Protein 8OVR (pdb70)

InterPro domains:
  IPR001223 Glycoside hydrolase family 18, catalytic domain [PF00704] (27-425)
  IPR001223 Glycoside hydrolase family 18, catalytic domain [PS51910] (26-447)
  IPR011583 Chitinase II/V-like, catalytic domain [SM00636] (26-425)
  IPR017853 Glycoside hydrolase superfamily [SSF51445] (26-453)
  IPR029070 Chitinase insertion domain superfamily [G3DSA:3.10.50.10] (300-396)
  IPR029070 Chitinase insertion domain superfamily [SSF54556] (301-396)
  IPR050314 Glycosyl hydrolase family 18 [PTHR11177] (25-440)

Secondary structure (DSSP, 8-state):
--EEEEEEEGGGGSGGGT---GGGS-GGG-SEEEEEEEEE-TTS-EEES-HHHHHT--TT-TTPPTT-TT-SHHHHHHHHHHH-TT-EEEEEEE-TTS-TTHHHHHHSHHHHHHHHHHHHHHHHHHT--EEEEE-S-TT--B---TTTBTT---BTT--TTHHHHHHHHHHHHHHHHHHHHHHHT---EEEEEE-SSHHHHHHH--HHHHHTT-SEEEE----SSSTTSSB---SS-SS--TT--GGGTT-SHHHHHHHHHHTT--GGGEEEEEESB-EEES-EE---SSTTSTTTT-EE---EE-TT--EE-BPPPSSPPBTTBS-S-----BGGGHHHHHHHSTT-EEEEETTTTEEEEE-TTT--EEE---HHHHHHHHHHHHHTT--EEEEE-GGGSPBSSSSSB-HHHHHHHHHHH-SSPPP------PPP-EEEEEEEE---SSSSEEEEEEEEE-------SHHHHHHHHHHTSEES-EEEEEESS--EEEE-TTS--EEEETTEEEEEGGG-TTTSEE-TT-EEEEEEEESS--SSSTTEEEEEEEE-SSTTSPPEEEEEEEE-

Organism: Clostridium perfringens (NCBI:txid1502)

Radius of gyration: 27.25 Å; Cα contacts (8 Å, |Δi|>4): 1486; chains: 1; bounding box: 72×82×46 Å

Sequence (572 aa):
KLRRNVMYYGDWSIWGGQGNFYPKDIPADKLTHLNFAFMDFNSSGEELIYCDKDAAIGHPLGNLGVTYGDVVNGGILNAFQVLKSSENPNLKIGVSLGGWSKSGDFSTIIAATPSIRAKFVENVMKFIKYTNMDFVDIDWEYPGDYREPDKTDNINDEGTPNASAGDKENYILLLQDLKEALNKQGKELGKVYELSVALPAGVSKIEKGIDVDKLFNIVDFANIIMMTYDMAGAWSTTSGHQTALYTNPNAPEEYKGLSVDESVKYYISQGAEREKIVVGAAYYTRGWEQVSDKGTDPNNNPGLFGEAAVVNKDADLSPTPGALNEAPMMKNGEGGRAGGVWGYNALDKLKSKYTGLKEYWDDSAKAPYLYNSETGAFFTYDNIRSIQEKAKYVKENNLGGIIGWMASQDATTNSTKRDELTTATKESSLFGKEDLPKYEIKYTTENDITCTVTPVKQSWGSGGVLKMSSITNNEKLDESGEVLSTVETSAKTVKNMKVYIKTDGIAITGSQYPAGPVTKEGDYYVIDFGKISDGKLMKAGITFTFDLNLDKAIEDTNNIISIEVSQRMYQTSPEFNRQTIWEN

B-factor: mean 30.37, std 11.92, range [13.42, 112.05]

Structure (mmCIF, N/CA/C/O backbone):
data_8OVR
#
_entry.id   8OVR
#
_cell.length_a   192.876
_cell.length_b   59.803
_cell.length_c   68.707
_cell.angle_alpha   90.000
_cell.angle_beta   108.180
_cell.angle_gamma   90.000
#
_symmetry.space_group_name_H-M   'C 1 2 1'
#
loop_
_entity.id
_entity.type
_entity.pdbx_description
1 polymer 'Chitinase B'
2 non-polymer "PIPERAZINE-N,N'-BIS(2-ETHANESULFONIC ACID)"
3 non-polymer 'SODIUM ION'
4 non-polymer 'TETRAETHYLENE GLYCOL'
5 water water
#
loop_
_atom_site.group_PDB
_atom_site.id
_atom_site.type_symbol
_atom_site.label_atom_id
_atom_site.label_alt_id
_atom_site.label_comp_id
_atom_site.label_asym_id
_atom_site.label_entity_id
_atom_site.label_seq_id
_atom_site.pdbx_PDB_ins_code
_atom_site.Cartn_x
_atom_site.Cartn_y
_atom_site.Cartn_z
_atom_site.occupancy
_atom_site.B_iso_or_equiv
_atom_site.auth_seq_id
_atom_site.auth_comp_id
_atom_site.auth_asym_id
_atom_site.auth_atom_id
_atom_site.pdbx_PDB_model_num
ATOM 1 N N . LYS A 1 25 ? 55.75189 7.52302 60.52658 1.000 53.26727 25 LYS A N 1
ATOM 2 C CA . LYS A 1 25 ? 54.88795 7.84544 59.39227 1.000 42.42326 25 LYS A CA 1
ATOM 3 C C . LYS A 1 25 ? 55.71163 7.78894 58.09545 1.000 35.71229 25 LYS A C 1
ATOM 4 O O . LYS A 1 25 ? 56.74166 8.44021 57.96654 1.000 33.33199 25 LYS A O 1
ATOM 7 N N . LEU A 1 26 ? 55.22826 7.02140 57.13694 1.000 27.60247 26 LEU A N 1
ATOM 8 C CA . LEU A 1 26 ? 55.95900 6.85009 55.89869 1.000 19.37418 26 LEU A CA 1
ATOM 9 C C . LEU A 1 26 ? 55.73734 8.01307 54.94606 1.000 19.48266 26 LEU A C 1
ATOM 10 O O . LEU A 1 26 ? 54.77245 8.77033 55.04912 1.000 20.12923 26 LEU A O 1
ATOM 26 N N . ARG A 1 27 ? 56.62299 8.09110 53.94986 1.000 17.73925 27 ARG A N 1
ATOM 27 C CA A ARG A 1 27 ? 56.61494 9.14026 52.94099 0.655 17.99676 27 ARG A CA 1
ATOM 28 C CA B ARG A 1 27 ? 56.60160 9.14000 52.94346 0.345 18.18791 27 ARG A CA 1
ATOM 29 C C . ARG A 1 27 ? 56.59785 8.50693 51.56002 1.000 18.94920 27 ARG A C 1
ATOM 30 O O . ARG A 1 27 ? 57.25327 7.48957 51.32985 1.000 19.65077 27 ARG A O 1
ATOM 71 N N . ASN A 1 28 ? 55.83110 9.09730 50.65882 1.000 16.15891 28 ASN A N 1
ATOM 72 C CA . ASN A 1 28 ? 55.83728 8.71856 49.25597 1.000 17.52160 28 ASN A CA 1
ATOM 73 C C . ASN A 1 28 ? 56.21948 10.00040 48.51851 1.000 17.37790 28 ASN A C 1
ATOM 74 O O . ASN A 1 28 ? 55.38605 10.89860 48.40354 1.000 17.98509 28 ASN A O 1
ATOM 85 N N . VAL A 1 29 ? 57.46001 10.08906 48.05792 1.000 15.44488 29 VAL A N 1
ATOM 86 C CA . VAL A 1 29 ? 58.06655 11.33439 47.57448 1.000 14.94967 29 VAL A CA 1
ATOM 87 C C . VAL A 1 29 ? 58.21834 11.24695 46.06249 1.000 16.85928 29 VAL A C 1
ATOM 88 O O . VAL A 1 29 ? 58.50972 10.17633 45.52675 1.000 17.41861 29 VAL A O 1
ATOM 101 N N . MET A 1 30 ? 57.99883 12.36744 45.36966 1.000 16.19625 30 MET A N 1
ATOM 102 C CA . MET A 1 30 ? 58.10229 12.34429 43.91740 1.000 15.29770 30 MET A CA 1
ATOM 103 C C . MET A 1 30 ? 58.85735 13.57377 43.44421 1.000 14.48304 30 MET A C 1
ATOM 104 O O . MET A 1 30 ? 58.55543 14.69386 43.85276 1.000 16.26785 30 MET A O 1
ATOM 118 N N . TYR A 1 31 ? 59.78944 13.36020 42.50808 1.000 15.69864 31 TYR A N 1
ATOM 119 C CA . TYR A 1 31 ? 60.38342 14.45875 41.75539 1.000 16.59205 31 TYR A CA 1
ATOM 120 C C . TYR A 1 31 ? 59.52838 14.82675 40.54502 1.000 15.24822 31 TYR A C 1
ATOM 121 O O . TYR A 1 31 ? 59.06343 13.95201 39.81178 1.000 17.00050 31 TYR A O 1
ATOM 139 N N . TYR A 1 32 ? 59.36173 16.11877 40.33289 1.000 15.06715 32 TYR A N 1
ATOM 140 C CA . TYR A 1 32 ? 58.75595 16.66207 39.10724 1.000 15.55460 32 TYR A CA 1
ATOM 141 C C . TYR A 1 32 ? 59.69457 17.69326 38.51411 1.000 16.41485 32 TYR A C 1
ATOM 142 O O . TYR A 1 32 ? 59.87790 18.77833 39.07934 1.000 17.81621 32 TYR A O 1
ATOM 160 N N . GLY A 1 33 ? 60.27805 17.37103 37.35513 1.000 17.74104 33 GLY A N 1
ATOM 161 C CA . GLY A 1 33 ? 61.20752 18.28656 36.70752 1.000 18.10076 33 GLY A CA 1
ATOM 162 C C . GLY A 1 33 ? 60.47231 19.41355 36.01081 1.000 19.70273 33 GLY A C 1
ATOM 163 O O . GLY A 1 33 ? 59.40804 19.21359 35.42575 1.000 18.24413 33 GLY A O 1
ATOM 167 N N . ASP A 1 34 ? 61.06728 20.61213 36.05194 1.000 18.52175 34 ASP A N 1
ATOM 168 C CA . ASP A 1 34 ? 60.41856 21.74357 35.38717 1.000 18.57134 34 ASP A CA 1
ATOM 169 C C . ASP A 1 34 ? 60.32432 21.53245 33.88576 1.000 19.98749 34 ASP A C 1
ATOM 170 O O . ASP A 1 34 ? 59.38642 22.06176 33.23687 1.000 21.83196 34 ASP A O 1
ATOM 179 N N . TRP A 1 35 ? 61.15331 20.64796 33.34051 1.000 19.23047 35 TRP A N 1
ATOM 180 C CA . TRP A 1 35 ? 61.12374 20.36927 31.91066 1.000 19.03988 35 TRP A CA 1
ATOM 181 C C . TRP A 1 35 ? 60.07504 19.34197 31.52927 1.000 18.88353 35 TRP A C 1
ATOM 182 O O . TRP A 1 35 ? 59.92219 19.05648 30.33145 1.000 20.77012 35 TRP A O 1
ATOM 203 N N . SER A 1 36 ? 59.30729 18.83980 32.50026 1.000 19.74745 36 SER A N 1
ATOM 204 C CA . SER A 1 36 ? 58.18808 17.95938 32.23901 1.000 18.80784 36 SER A CA 1
ATOM 205 C C . SER A 1 36 ? 57.20894 18.57117 31.24361 1.000 17.79144 36 SER A C 1
ATOM 206 O O . SER A 1 36 ? 56.47070 17.85028 30.55610 1.000 22.03547 36 SER A O 1
ATOM 214 N N . ILE A 1 37 ? 57.14133 19.91396 31.20718 1.000 20.49347 37 ILE A N 1
ATOM 215 C CA . ILE A 1 37 ? 56.05248 20.59600 30.50598 1.000 19.67582 37 ILE A CA 1
ATOM 216 C C . ILE A 1 37 ? 56.28696 20.72396 29.01378 1.000 20.50980 37 ILE A C 1
ATOM 217 O O . ILE A 1 37 ? 55.37459 21.12561 28.28436 1.000 20.81415 37 ILE A O 1
ATOM 233 N N . TRP A 1 38 ? 57.48036 20.35574 28.54064 1.000 20.95879 38 TRP A N 1
ATOM 234 C CA . TRP A 1 38 ? 57.79913 20.49114 27.13282 1.000 21.38257 38 TRP A CA 1
ATOM 235 C C . TRP A 1 38 ? 57.65517 19.14168 26.42385 1.000 24.73809 38 TRP A C 1
ATOM 236 O O . TRP A 1 38 ? 57.34880 18.10956 27.02497 1.000 22.43078 38 TRP A O 1
ATOM 257 N N . GLY A 1 39 ? 57.88389 19.16143 25.10495 1.000 23.16102 39 GLY A N 1
ATOM 258 C CA . GLY A 1 39 ? 57.59077 17.99559 24.28378 1.000 26.86222 39 GLY A CA 1
ATOM 259 C C . GLY A 1 39 ? 58.41463 16.76542 24.62061 1.000 23.75949 39 GLY A C 1
ATOM 260 O O . GLY A 1 39 ? 57.95120 15.63835 24.40766 1.000 22.10498 39 GLY A O 1
ATOM 264 N N . GLY A 1 40 ? 59.65664 16.95131 25.10645 1.000 22.96203 40 GLY A N 1
ATOM 265 C CA . GLY A 1 40 ? 60.47919 15.80605 25.42041 1.000 20.49291 40 GLY A CA 1
ATOM 266 C C . GLY A 1 40 ? 59.85317 14.87984 26.44746 1.000 25.56368 40 GLY A C 1
ATOM 267 O O . GLY A 1 40 ? 60.08626 13.67268 26.41836 1.000 29.58424 40 GLY A O 1
ATOM 271 N N . GLN A 1 41 ? 59.04203 15.42202 27.35151 1.000 22.11873 41 GLN A N 1
ATOM 272 C CA . GLN A 1 41 ? 58.33560 14.62318 28.34431 1.000 20.97570 41 GLN A CA 1
ATOM 273 C C . GLN A 1 41 ? 56.82924 14.57542 28.07709 1.000 23.15718 41 GLN A C 1
ATOM 274 O O . GLN A 1 41 ? 56.03473 14.25104 28.98006 1.000 23.77238 41 GLN A O 1
ATOM 288 N N . GLY A 1 42 ? 56.41466 14.87560 26.86127 1.000 20.23231 42 GLY A N 1
ATOM 289 C CA . GLY A 1 42 ? 55.00989 14.75162 26.51611 1.000 22.62250 42 GLY A CA 1
ATOM 290 C C . GLY A 1 42 ? 54.11521 15.80121 27.11669 1.000 22.78896 42 GLY A C 1
ATOM 291 O O . GLY A 1 42 ? 52.89908 15.55775 27.27422 1.000 23.11871 42 GLY A O 1
ATOM 295 N N . ASN A 1 43 ? 54.66151 16.98131 27.40518 1.000 20.36846 43 ASN A N 1
ATOM 296 C CA . ASN A 1 43 ? 53.86418 18.15132 27.77364 1.000 20.98101 43 ASN A CA 1
ATOM 297 C C . ASN A 1 43 ? 52.97825 17.84944 28.98024 1.000 21.65307 43 ASN A C 1
ATOM 298 O O . ASN A 1 43 ? 51.74004 17.98525 28.94828 1.000 20.46990 43 ASN A O 1
ATOM 309 N N . PHE A 1 44 ? 53.64323 17.46561 30.04460 1.000 20.44899 44 PHE A N 1
ATOM 310 C CA . PHE A 1 44 ? 53.01645 16.91823 31.24204 1.000 18.02754 44 PHE A CA 1
ATOM 311 C C . PHE A 1 44 ? 52.91435 18.02277 32.28341 1.000 17.93793 44 PHE A C 1
ATOM 312 O O . PHE A 1 44 ? 53.92905 18.42914 32.87478 1.000 20.24028 44 PHE A O 1
ATOM 329 N N . TYR A 1 45 ? 51.67971 18.50030 32.52448 1.000 19.41080 45 TYR A N 1
ATOM 330 C CA . TYR A 1 45 ? 51.50470 19.63556 33.42355 1.000 18.87158 45 TYR A CA 1
ATOM 331 C C . TYR A 1 45 ? 51.14874 19.16533 34.82378 1.000 18.13685 45 TYR A C 1
ATOM 332 O O . TYR A 1 45 ? 50.65923 18.04584 35.00256 1.000 18.73039 45 TYR A O 1
ATOM 350 N N . PRO A 1 46 ? 51.37700 20.00848 35.84471 1.000 18.97578 46 PRO A N 1
ATOM 351 C CA . PRO A 1 46 ? 51.19795 19.53292 37.22684 1.000 20.12363 46 PRO A CA 1
ATOM 352 C C . PRO A 1 46 ? 49.79630 19.05434 37.53811 1.000 21.68473 46 PRO A C 1
ATOM 353 O O . PRO A 1 46 ? 49.64280 18.17618 38.39213 1.000 20.15738 46 PRO A O 1
ATOM 364 N N . LYS A 1 47 ? 48.76790 19.58919 36.87708 1.000 21.44326 47 LYS A N 1
ATOM 365 C CA . LYS A 1 47 ? 47.41591 19.14035 37.19935 1.000 23.16645 47 LYS A CA 1
ATOM 366 C C . LYS A 1 47 ? 47.23273 17.64804 36.94920 1.000 22.18314 47 LYS A C 1
ATOM 367 O O . LYS A 1 47 ? 46.29668 17.05020 37.49385 1.000 23.35448 47 LYS A O 1
ATOM 386 N N . ASP A 1 48 ? 48.11082 17.01572 36.16791 1.000 19.61652 48 ASP A N 1
ATOM 387 C CA . ASP A 1 48 ? 47.98905 15.58900 35.88630 1.000 20.13128 48 ASP A CA 1
ATOM 388 C C . ASP A 1 48 ? 48.91453 14.72221 36.72989 1.000 21.47077 48 ASP A C 1
ATOM 389 O O . ASP A 1 48 ? 49.00492 13.51065 36.47962 1.000 19.53332 48 ASP A O 1
ATOM 398 N N . ILE A 1 49 ? 49.50772 15.30023 37.77156 1.000 19.86889 49 ILE A N 1
ATOM 399 C CA . ILE A 1 49 ? 50.19801 14.56422 38.84316 1.000 18.89940 49 ILE A CA 1
ATOM 400 C C . ILE A 1 49 ? 49.16605 13.94436 39.77692 1.000 17.71456 49 ILE A C 1
ATOM 401 O O . ILE A 1 49 ? 48.21111 14.63879 40.18256 1.000 21.29329 49 ILE A O 1
ATOM 417 N N . PRO A 1 50 ? 49.31530 12.67486 40.14181 1.000 18.52029 50 PRO A N 1
ATOM 418 C CA . PRO A 1 50 ? 48.36617 12.04438 41.09998 1.000 22.47157 50 PRO A CA 1
ATOM 419 C C . PRO A 1 50 ? 48.68690 12.44698 42.53288 1.000 20.24031 50 PRO A C 1
ATOM 420 O O . PRO A 1 50 ? 49.17249 11.64531 43.34588 1.000 19.15682 50 PRO A O 1
ATOM 431 N N . ALA A 1 51 ? 48.37581 13.70201 42.84201 1.000 20.97697 51 ALA A N 1
ATOM 432 C CA . ALA A 1 51 ? 48.82801 14.31595 44.07847 1.000 18.44465 51 ALA A CA 1
ATOM 433 C C . ALA A 1 51 ? 48.17974 13.70673 45.30508 1.000 19.89227 51 ALA A C 1
ATOM 434 O O . ALA A 1 51 ? 48.77265 13.79210 46.38012 1.000 20.95286 51 ALA A O 1
ATOM 441 N N . ASP A 1 52 ? 47.01930 13.05987 45.16878 1.000 18.97323 52 ASP A N 1
ATOM 442 C CA . ASP A 1 52 ? 46.38904 12.41045 46.33020 1.000 19.65169 52 ASP A CA 1
ATOM 443 C C . ASP A 1 52 ? 47.07895 11.11085 46.72373 1.000 22.31716 52 ASP A C 1
ATOM 444 O O . ASP A 1 52 ? 46.71366 10.52141 47.76183 1.000 22.58254 52 ASP A O 1
ATOM 453 N N . LYS A 1 53 ? 48.10685 10.69472 45.97502 1.000 19.34158 53 LYS A N 1
ATOM 454 C CA . LYS A 1 53 ? 48.87761 9.48718 46.23823 1.000 18.28952 53 LYS A CA 1
ATOM 455 C C . LYS A 1 53 ? 50.27458 9.78408 46.79575 1.000 17.88106 53 LYS A C 1
ATOM 456 O O . LYS A 1 53 ? 51.03257 8.83917 47.07858 1.000 18.67748 53 LYS A O 1
ATOM 475 N N . LEU A 1 54 ? 50.63234 11.06742 46.96630 1.000 17.66648 54 LEU A N 1
ATOM 476 C CA . LEU A 1 54 ? 51.96860 11.51896 47.35490 1.000 17.27402 54 LEU A CA 1
ATOM 477 C C . LEU A 1 54 ? 51.91839 12.18096 48.72331 1.000 19.62643 54 LEU A C 1
ATOM 478 O O . LEU A 1 54 ? 50.95062 12.87294 49.04086 1.000 18.79801 54 LEU A O 1
ATOM 494 N N . THR A 1 55 ? 52.98403 12.02048 49.52439 1.000 17.69725 55 THR A N 1
ATOM 495 C CA . THR A 1 55 ? 53.10971 12.88342 50.68690 1.000 17.26210 55 THR A CA 1
ATOM 496 C C . THR A 1 55 ? 53.97381 14.11136 50.39842 1.000 17.53197 55 THR A C 1
ATOM 497 O O . THR A 1 55 ? 53.80505 15.14701 51.05243 1.000 17.07642 55 THR A O 1
ATOM 508 N N . HIS A 1 56 ? 54.91090 14.01381 49.44662 1.000 15.56847 56 HIS A N 1
ATOM 509 C CA . HIS A 1 56 ? 55.89313 15.07084 49.18896 1.000 15.79973 56 HIS A CA 1
ATOM 510 C C . HIS A 1 56 ? 56.12172 15.16694 47.69401 1.000 18.27720 56 HIS A C 1
ATOM 511 O O . HIS A 1 56 ? 56.35795 14.13969 47.05013 1.000 17.46020 56 HIS A O 1
ATOM 525 N N . LEU A 1 57 ? 56.05703 16.38686 47.15829 1.000 15.44582 57 LEU A N 1
ATOM 526 C CA . LEU A 1 57 ? 56.30495 16.67976 45.73992 1.000 16.55566 57 LEU A CA 1
ATOM 527 C C . LEU A 1 57 ? 57.42281 17.70620 45.61846 1.000 15.38524 57 LEU A C 1
ATOM 528 O O . LEU A 1 57 ? 57.30325 18.81962 46.14289 1.000 16.01058 57 LEU A O 1
ATOM 544 N N . ASN A 1 58 ? 58.53474 17.29927 44.96473 1.000 15.14206 58 ASN A N 1
ATOM 545 C CA . ASN A 1 58 ? 59.74840 18.10680 44.83959 1.000 14.57756 58 ASN A CA 1
ATOM 546 C C . ASN A 1 58 ? 59.75958 18.80786 43.49561 1.000 15.01622 58 ASN A C 1
ATOM 547 O O . ASN A 1 58 ? 59.77853 18.13733 42.45909 1.000 17.56485 58 ASN A O 1
ATOM 558 N N . PHE A 1 59 ? 59.78229 20.12670 43.50229 1.000 16.61146 59 PHE A N 1
ATOM 559 C CA . PHE A 1 59 ? 60.06200 20.88568 42.27718 1.000 17.22525 59 PHE A CA 1
ATOM 560 C C . PHE A 1 59 ? 61.54308 20.79377 41.94554 1.000 16.92254 59 PHE A C 1
ATOM 561 O O . PHE A 1 59 ? 62.37446 21.28299 42.71413 1.000 17.18293 59 PHE A O 1
ATOM 578 N N . ALA A 1 60 ? 61.88425 20.20482 40.81180 1.000 16.61670 60 ALA A N 1
ATOM 579 C CA . ALA A 1 60 ? 63.27461 19.98087 40.42748 1.000 16.95773 60 ALA A CA 1
ATOM 580 C C . ALA A 1 60 ? 63.55137 20.76058 39.15181 1.000 17.59275 60 ALA A C 1
ATOM 581 O O . ALA A 1 60 ? 62.90444 20.50198 38.13585 1.000 19.54171 60 ALA A O 1
ATOM 588 N N . PHE A 1 61 ? 64.53595 21.66533 39.14662 1.000 18.42635 61 PHE A N 1
ATOM 589 C CA . PHE A 1 61 ? 65.47174 22.05715 40.18675 1.000 18.37897 61 PHE A CA 1
ATOM 590 C C . PHE A 1 61 ? 65.53853 23.56350 40.20270 1.000 19.59562 61 PHE A C 1
ATOM 591 O O . PHE A 1 61 ? 65.36495 24.24422 39.16125 1.000 19.78332 61 PHE A O 1
ATOM 608 N N . MET A 1 62 ? 65.85857 24.10761 41.35769 1.000 20.01676 62 MET A N 1
ATOM 609 C CA . MET A 1 62 ? 66.24266 25.50747 41.46950 1.000 20.37384 62 MET A CA 1
ATOM 610 C C . MET A 1 62 ? 67.76748 25.60996 41.41120 1.000 18.78367 62 MET A C 1
ATOM 611 O O . MET A 1 62 ? 68.47561 24.88870 42.12153 1.000 18.30157 62 MET A O 1
ATOM 625 N N . ASP A 1 63 ? 68.26769 26.46337 40.53038 1.000 18.80297 63 ASP A N 1
ATOM 626 C CA . ASP A 1 63 ? 69.69167 26.76016 40.43445 1.000 18.73857 63 ASP A CA 1
ATOM 627 C C . ASP A 1 63 ? 70.01814 27.93676 41.36117 1.000 20.56751 63 ASP A C 1
ATOM 628 O O . ASP A 1 63 ? 69.13607 28.53590 42.00226 1.000 20.32798 63 ASP A O 1
ATOM 637 N N . PHE A 1 64 ? 71.30066 28.24053 41.45938 1.000 20.57879 64 PHE A N 1
ATOM 638 C CA . PHE A 1 64 ? 71.78779 29.33844 42.27263 1.000 16.98546 64 PHE A CA 1
ATOM 639 C C . PHE A 1 64 ? 73.23892 29.57315 41.85316 1.000 19.94658 64 PHE A C 1
ATOM 640 O O . PHE A 1 64 ? 73.88746 28.68996 41.26223 1.000 22.13078 64 PHE A O 1
ATOM 657 N N . ASN A 1 65 ? 73.71065 30.77817 42.10163 1.000 22.28272 65 ASN A N 1
ATOM 658 C CA . ASN A 1 65 ? 75.05743 31.14379 41.70692 1.000 20.41592 65 ASN A CA 1
ATOM 659 C C . ASN A 1 65 ? 75.98070 31.21556 42.92930 1.000 20.73098 65 ASN A C 1
ATOM 660 O O . ASN A 1 65 ? 75.59174 30.93399 44.06775 1.000 21.56346 65 ASN A O 1
ATOM 671 N N . SER A 1 66 ? 77.24434 31.54122 42.66006 1.000 24.48270 66 SER A N 1
ATOM 672 C CA . SER A 1 66 ? 78.28497 31.44700 43.68504 1.000 22.68460 66 SER A CA 1
ATOM 673 C C . SER A 1 66 ? 78.17447 32.54055 44.74496 1.000 24.58917 66 SER A C 1
ATOM 674 O O . SER A 1 66 ? 78.94310 32.51915 45.72538 1.000 26.78305 66 SER A O 1
ATOM 682 N N . SER A 1 67 ? 77.28684 33.51602 44.54460 1.000 24.72547 67 SER A N 1
ATOM 683 C CA . SER A 1 67 ? 76.99452 34.54114 45.54679 1.000 25.45618 67 SER A CA 1
ATOM 684 C C . SER A 1 67 ? 75.76829 34.22067 46.39569 1.000 24.96047 67 SER A C 1
ATOM 685 O O . SER A 1 67 ? 75.38691 35.02699 47.24902 1.000 26.13422 67 SER A O 1
ATOM 693 N N . GLY A 1 68 ? 75.17127 33.06087 46.19456 1.000 22.95862 68 GLY A N 1
ATOM 694 C CA . GLY A 1 68 ? 74.01064 32.63092 46.93494 1.000 22.04890 68 GLY A CA 1
ATOM 695 C C . GLY A 1 68 ? 72.69139 33.13250 46.39892 1.000 23.00118 68 GLY A C 1
ATOM 696 O O . GLY A 1 68 ? 71.66970 32.91685 47.04066 1.000 23.37436 68 GLY A O 1
ATOM 700 N N . GLU A 1 69 ? 72.67894 33.78336 45.24434 1.000 21.08071 69 GLU A N 1
ATOM 701 C CA A GLU A 1 69 ? 71.42669 34.20638 44.62642 0.490 25.96500 69 GLU A CA 1
ATOM 702 C CA B GLU A 1 69 ? 71.42751 34.21157 44.62056 0.510 25.96202 69 GLU A CA 1
ATOM 703 C C . GLU A 1 69 ? 70.78132 33.05582 43.86604 1.000 20.70281 69 GLU A C 1
ATOM 704 O O . GLU A 1 69 ? 71.45484 32.29294 43.17585 1.000 21.09658 69 GLU A O 1
ATOM 725 N N . LEU A 1 70 ? 69.45781 32.92339 44.00438 1.000 21.35244 70 LEU A N 1
ATOM 726 C CA . LEU A 1 70 ? 68.74052 31.87356 43.31560 1.000 19.61820 70 LEU A CA 1
ATOM 727 C C . LEU A 1 70 ? 68.58504 32.23225 41.84953 1.000 22.23726 70 LEU A C 1
ATOM 728 O O . LEU A 1 70 ? 68.47748 33.40974 41.49350 1.000 23.77190 70 LEU A O 1
ATOM 744 N N . ILE A 1 71 ? 68.59124 31.20665 41.00992 1.000 22.00650 71 ILE A N 1
ATOM 745 C CA . ILE A 1 71 ? 68.56667 31.34674 39.55235 1.000 20.61403 71 ILE A CA 1
ATOM 746 C C . ILE A 1 71 ? 67.65669 30.26072 38.97269 1.000 22.22982 71 ILE A C 1
ATOM 747 O O . ILE A 1 71 ? 67.82479 29.07253 39.25772 1.000 20.91520 71 ILE A O 1
ATOM 763 N N . TYR A 1 72 ? 66.68423 30.65518 38.14256 1.000 22.54071 72 TYR A N 1
ATOM 764 C CA . TYR A 1 72 ? 65.82950 29.66236 37.50265 1.000 22.39538 72 TYR A CA 1
ATOM 765 C C . TYR A 1 72 ? 66.58106 28.81277 36.48449 1.000 25.10521 72 TYR A C 1
ATOM 766 O O . TYR A 1 72 ? 67.45091 29.31239 35.74658 1.000 25.38976 72 TYR A O 1
ATOM 784 N N . CYS A 1 73 ? 66.20163 27.53695 36.40223 1.000 21.85955 73 CYS A N 1
ATOM 785 C CA . CYS A 1 73 ? 66.56826 26.74714 35.23383 1.000 21.01189 73 CYS A CA 1
ATOM 786 C C . CYS A 1 73 ? 65.70442 27.14147 34.04786 1.000 24.40345 73 CYS A C 1
ATOM 787 O O . CYS A 1 73 ? 66.22080 27.39891 32.96098 1.000 29.56091 73 CYS A O 1
ATOM 795 N N . ASP A 1 74 ? 64.38047 27.18559 34.24190 1.000 23.40316 74 ASP A N 1
ATOM 796 C CA . ASP A 1 74 ? 63.42097 27.55660 33.19387 1.000 22.74619 74 ASP A CA 1
ATOM 797 C C . ASP A 1 74 ? 62.42291 28.52898 33.80801 1.000 23.81364 74 ASP A C 1
ATOM 798 O O . ASP A 1 74 ? 61.49322 28.13143 34.52536 1.000 23.96668 74 ASP A O 1
ATOM 807 N N . LYS A 1 75 ? 62.61783 29.81340 33.52977 1.000 23.98477 75 LYS A N 1
ATOM 808 C CA . LYS A 1 75 ? 61.77257 30.84418 34.12041 1.000 23.99626 75 LYS A CA 1
ATOM 809 C C . LYS A 1 75 ? 60.31930 30.71066 33.67759 1.000 24.71032 75 LYS A C 1
ATOM 810 O O . LYS A 1 75 ? 59.40338 30.74344 34.51009 1.000 24.96209 75 LYS A O 1
ATOM 829 N N . ASP A 1 76 ? 60.07978 30.56814 32.36536 1.000 22.80178 76 ASP A N 1
ATOM 830 C CA . ASP A 1 76 ? 58.69425 30.45259 31.90789 1.000 25.99502 76 ASP A CA 1
ATOM 831 C C . ASP A 1 76 ? 57.99206 29.27590 32.57569 1.000 23.14145 76 ASP A C 1
ATOM 832 O O . ASP A 1 76 ? 56.82393 29.38860 32.96984 1.000 23.91425 76 ASP A O 1
ATOM 841 N N . ALA A 1 77 ? 58.68440 28.13259 32.69058 1.000 24.38532 77 ALA A N 1
ATOM 842 C CA . ALA A 1 77 ? 58.08658 26.96318 33.33152 1.000 21.93821 77 ALA A CA 1
ATOM 843 C C . ALA A 1 77 ? 57.70149 27.29363 34.76772 1.000 22.74054 77 ALA A C 1
ATOM 844 O O . ALA A 1 77 ? 56.60914 26.94528 35.23015 1.000 21.07290 77 ALA A O 1
ATOM 851 N N . ALA A 1 78 ? 58.58083 27.99191 35.48064 1.000 21.60185 78 ALA A N 1
ATOM 852 C CA . ALA A 1 78 ? 58.35198 28.23227 36.90358 1.000 20.25006 78 ALA A CA 1
ATOM 853 C C . ALA A 1 78 ? 57.23616 29.24009 37.17042 1.000 23.28462 78 ALA A C 1
ATOM 854 O O . ALA A 1 78 ? 56.48984 29.08088 38.13895 1.000 21.72083 78 ALA A O 1
ATOM 861 N N . ILE A 1 79 ? 57.11932 30.30561 36.36179 1.000 19.86296 79 ILE A N 1
ATOM 862 C CA . ILE A 1 79 ? 56.26613 31.43096 36.74405 1.000 22.57950 79 ILE A CA 1
ATOM 863 C C . ILE A 1 79 ? 55.31392 31.94383 35.66559 1.000 24.39312 79 ILE A C 1
ATOM 864 O O . ILE A 1 79 ? 54.50041 32.82417 35.95356 1.000 26.68990 79 ILE A O 1
ATOM 880 N N . GLY A 1 80 ? 55.39794 31.41873 34.43987 1.000 24.42069 80 GLY A N 1
ATOM 881 C CA . GLY A 1 80 ? 54.65434 32.03109 33.33776 1.000 25.05853 80 GLY A CA 1
ATOM 882 C C . GLY A 1 80 ? 53.72574 31.12056 32.54644 1.000 27.32655 80 GLY A C 1
ATOM 883 O O . GLY A 1 80 ? 52.74230 31.59178 31.96971 1.000 25.14918 80 GLY A O 1
ATOM 887 N N . HIS A 1 81 ? 54.01418 29.81902 32.50154 1.000 21.85571 81 HIS A N 1
ATOM 888 C CA . HIS A 1 81 ? 53.27943 28.92538 31.58726 1.000 24.39619 81 HIS A CA 1
ATOM 889 C C . HIS A 1 81 ? 51.82794 28.74897 32.04667 1.000 22.33506 81 HIS A C 1
ATOM 890 O O . HIS A 1 81 ? 51.57766 28.54461 33.23896 1.000 23.32174 81 HIS A O 1
ATOM 904 N N . PRO A 1 82 ? 50.84624 28.76105 31.12870 1.000 22.09974 82 PRO A N 1
ATOM 905 C CA . PRO A 1 82 ? 49.43988 28.53120 31.54840 1.000 22.21119 82 PRO A CA 1
ATOM 906 C C . PRO A 1 82 ? 49.15570 27.12473 32.02697 1.000 23.28253 82 PRO A C 1
ATOM 907 O O . PRO A 1 82 ? 48.18234 26.92762 32.75751 1.000 24.90825 82 PRO A O 1
ATOM 918 N N . LEU A 1 83 ? 49.94735 26.14239 31.60552 1.000 21.88226 83 LEU A N 1
ATOM 919 C CA . LEU A 1 83 ? 49.87003 24.76479 32.11089 1.000 20.62022 83 LEU A CA 1
ATOM 920 C C . LEU A 1 83 ? 48.48066 24.15749 31.98669 1.000 23.38997 83 LEU A C 1
ATOM 921 O O . LEU A 1 83 ? 48.01879 23.40802 32.85670 1.000 22.31194 83 LEU A O 1
ATOM 937 N N . GLY A 1 84 ? 47.83858 24.41184 30.85797 1.000 23.07503 84 GLY A N 1
ATOM 938 C CA . GLY A 1 84 ? 46.54208 23.81695 30.59490 1.000 26.35723 84 GLY A CA 1
ATOM 939 C C . GLY A 1 84 ? 45.37281 24.40892 31.34575 1.000 27.37300 84 GLY A C 1
ATOM 940 O O . GLY A 1 84 ? 44.27068 23.85294 31.27595 1.000 28.58232 84 GLY A O 1
ATOM 944 N N . ASN A 1 85 ? 45.55420 25.52438 32.03766 1.000 25.05185 85 ASN A N 1
ATOM 945 C CA . ASN A 1 85 ? 44.46948 26.16279 32.77507 1.000 29.00452 85 ASN A CA 1
ATOM 946 C C . ASN A 1 85 ? 43.76398 27.17878 31.88907 1.000 29.74296 85 ASN A C 1
ATOM 947 O O . ASN A 1 85 ? 44.37248 28.13118 31.38726 1.000 30.38076 85 ASN A O 1
ATOM 958 N N . LEU A 1 86 ? 42.46730 26.96286 31.67872 1.000 30.60264 86 LEU A N 1
ATOM 959 C CA . LEU A 1 86 ? 41.83345 27.61753 30.53864 1.000 33.42468 86 LEU A CA 1
ATOM 960 C C . LEU A 1 86 ? 41.84545 29.13577 30.66322 1.000 36.63256 86 LEU A C 1
ATOM 961 O O . LEU A 1 86 ? 42.00498 29.84291 29.65597 1.000 45.19842 86 LEU A O 1
ATOM 977 N N . GLY A 1 87 ? 41.66298 29.66438 31.86213 1.000 30.37479 87 GLY A N 1
ATOM 978 C CA . GLY A 1 87 ? 41.61533 31.12113 31.92593 1.000 38.35279 87 GLY A CA 1
ATOM 979 C C . GLY A 1 87 ? 42.94521 31.85406 32.00559 1.000 35.56143 87 GLY A C 1
ATOM 980 O O . GLY A 1 87 ? 42.95242 33.08131 32.16295 1.000 36.35056 87 GLY A O 1
ATOM 984 N N . VAL A 1 88 ? 44.08176 31.14592 31.88833 1.000 31.71439 88 VAL A N 1
ATOM 985 C CA . VAL A 1 88 ? 45.40704 31.71899 32.12239 1.000 28.06664 88 VAL A CA 1
ATOM 986 C C . VAL A 1 88 ? 46.08921 32.00987 30.79627 1.000 30.26834 88 VAL A C 1
ATOM 987 O O . VAL A 1 88 ? 46.25399 31.11127 29.96766 1.000 32.22248 88 VAL A O 1
ATOM 1000 N N . THR A 1 89 ? 46.52236 33.25333 30.61525 1.000 31.46467 89 THR A N 1
ATOM 1001 C CA . THR A 1 89 ? 47.29211 33.67069 29.45173 1.000 31.90850 89 THR A CA 1
ATOM 1002 C C . THR A 1 89 ? 48.78241 33.62933 29.79318 1.000 32.28076 89 THR A C 1
ATOM 1003 O O . THR A 1 89 ? 49.18413 33.97825 30.90827 1.000 32.16047 89 THR A O 1
ATOM 1014 N N . TYR A 1 90 ? 49.60182 33.18178 28.83767 1.000 29.70746 90 TYR A N 1
ATOM 1015 C CA . TYR A 1 90 ? 51.04536 33.10231 29.05445 1.000 30.66225 90 TYR A CA 1
ATOM 1016 C C . TYR A 1 90 ? 51.58611 34.38968 29.66437 1.000 32.87195 90 TYR A C 1
ATOM 1017 O O . TYR A 1 90 ? 51.33280 35.48403 29.15255 1.000 34.19669 90 TYR A O 1
ATOM 1035 N N . GLY A 1 91 ? 52.36526 34.24586 30.74017 1.000 31.70160 91 GLY A N 1
ATOM 1036 C CA . GLY A 1 91 ? 52.94459 35.36730 31.44494 1.000 35.43888 91 GLY A CA 1
ATOM 1037 C C . GLY A 1 91 ? 52.09005 35.94224 32.56244 1.000 36.15731 91 GLY A C 1
ATOM 1038 O O . GLY A 1 91 ? 52.62861 36.68374 33.40327 1.000 32.27260 91 GLY A O 1
ATOM 1042 N N . ASP A 1 92 ? 50.78061 35.63109 32.59646 1.000 30.32996 92 ASP A N 1
ATOM 1043 C CA . ASP A 1 92 ? 49.93089 36.03884 33.71491 1.000 29.71181 92 ASP A CA 1
ATOM 1044 C C . ASP A 1 92 ? 50.58712 35.55218 35.00142 1.000 28.57577 92 ASP A C 1
ATOM 1045 O O . ASP A 1 92 ? 51.19537 34.47653 35.02591 1.000 27.17495 92 ASP A O 1
ATOM 1054 N N A VAL A 1 93 ? 50.47751 36.35829 36.06014 0.326 27.86690 93 VAL A N 1
ATOM 1055 N N B VAL A 1 93 ? 50.50569 36.35440 36.06773 0.674 27.87677 93 VAL A N 1
ATOM 1056 C CA A VAL A 1 93 ? 51.24989 36.08084 37.26580 0.326 26.94895 93 VAL A CA 1
ATOM 1057 C CA B VAL A 1 93 ? 51.30899 36.01937 37.24481 0.674 26.93071 93 VAL A CA 1
ATOM 1058 C C A VAL A 1 93 ? 50.74676 34.83668 37.98403 0.326 25.12948 93 VAL A C 1
ATOM 1059 C C B VAL A 1 93 ? 50.76406 34.79848 37.97787 0.674 25.09788 93 VAL A C 1
ATOM 1060 O O A VAL A 1 93 ? 51.48637 34.25041 38.78241 0.326 24.03509 93 VAL A O 1
ATOM 1061 O O B VAL A 1 93 ? 51.48688 34.18839 38.77357 0.674 23.92261 93 VAL A O 1
ATOM 1086 N N . ASN A 1 94 ? 49.51454 34.40069 37.72033 1.000 23.70343 94 ASN A N 1
ATOM 1087 C CA . ASN A 1 94 ? 49.04404 33.13863 38.30120 1.000 22.87684 94 ASN A CA 1
ATOM 1088 C C . ASN A 1 94 ? 49.45088 31.92646 37.46521 1.000 23.24538 94 ASN A C 1
ATOM 1089 O O . ASN A 1 94 ? 49.13964 30.78860 37.83820 1.000 23.26325 94 ASN A O 1
ATOM 1101 N N . GLY A 1 95 ? 50.22996 32.11778 36.41296 1.000 22.06128 95 GLY A N 1
ATOM 1102 C CA . GLY A 1 95 ? 50.76624 30.98566 35.69069 1.000 23.32725 95 GLY A CA 1
ATOM 1103 C C . GLY A 1 95 ? 51.94971 30.33350 36.40825 1.000 22.23732 95 GLY A C 1
ATOM 1104 O O . GLY A 1 95 ? 52.35158 30.71619 37.50744 1.000 22.17498 95 GLY A O 1
ATOM 1108 N N . GLY A 1 96 ? 52.55421 29.34660 35.74145 1.000 22.54414 96 GLY A N 1
ATOM 1109 C CA . GLY A 1 96 ? 53.77509 28.74617 36.22076 1.000 20.88982 96 GLY A CA 1
ATOM 1110 C C . GLY A 1 96 ? 53.56310 27.53722 37.14374 1.000 20.40524 96 GLY A C 1
ATOM 1111 O O . GLY A 1 96 ? 52.52897 27.38490 37.79500 1.000 20.24364 96 GLY A O 1
ATOM 1115 N N . ILE A 1 97 ? 54.59444 26.68798 37.19251 1.000 19.06543 97 ILE A N 1
ATOM 1116 C CA . ILE A 1 97 ? 54.53310 25.44649 37.97016 1.000 17.16761 97 ILE A CA 1
ATOM 1117 C C . ILE A 1 97 ? 54.39431 25.73305 39.46208 1.000 18.74568 97 ILE A C 1
ATOM 1118 O O . ILE A 1 97 ? 53.70482 24.99434 40.17889 1.000 19.38635 97 ILE A O 1
ATOM 1134 N N . LEU A 1 98 ? 55.09455 26.75832 39.96815 1.000 18.87107 98 LEU A N 1
ATOM 1135 C CA . LEU A 1 98 ? 55.08446 26.98919 41.42170 1.000 17.12658 98 LEU A CA 1
ATOM 1136 C C . LEU A 1 98 ? 53.64552 27.26209 41.91004 1.000 20.01053 98 LEU A C 1
ATOM 1137 O O . LEU A 1 98 ? 53.17695 26.68303 42.89176 1.000 19.16193 98 LEU A O 1
ATOM 1153 N N . ASN A 1 99 ? 52.91717 28.12389 41.19617 1.000 19.52961 99 ASN A N 1
ATOM 1154 C CA . ASN A 1 99 ? 51.50853 28.32659 41.52715 1.000 19.82762 99 ASN A CA 1
ATOM 1155 C C . ASN A 1 99 ? 50.68484 27.04767 41.34322 1.000 19.91851 99 ASN A C 1
ATOM 1156 O O . ASN A 1 99 ? 49.76046 26.76855 42.12177 1.000 20.80360 99 ASN A O 1
ATOM 1167 N N . ALA A 1 100 ? 50.96275 26.27252 40.29753 1.000 20.34516 100 ALA A N 1
ATOM 1168 C CA . ALA A 1 100 ? 50.23402 25.02087 40.11149 1.000 18.86341 100 ALA A CA 1
ATOM 1169 C C . ALA A 1 100 ? 50.42061 24.07065 41.29297 1.000 18.27544 100 ALA A C 1
ATOM 1170 O O . ALA A 1 100 ? 49.49038 23.34512 41.64968 1.000 19.46684 100 ALA A O 1
ATOM 1177 N N . PHE A 1 101 ? 51.62728 24.04835 41.89064 1.000 16.97770 101 PHE A N 1
ATOM 1178 C CA . PHE A 1 101 ? 51.88082 23.22166 43.06428 1.000 18.64848 101 PHE A CA 1
ATOM 1179 C C . PHE A 1 101 ? 50.99534 23.66053 44.21671 1.000 18.88599 101 PHE A C 1
ATOM 1180 O O . PHE A 1 101 ? 50.50008 22.82438 44.97995 1.000 18.64519 101 PHE A O 1
ATOM 1197 N N . GLN A 1 102 ? 50.81972 24.96794 44.38714 1.000 20.13629 102 GLN A N 1
ATOM 1198 C CA . GLN A 1 102 ? 49.93847 25.41913 45.46036 1.000 19.49068 102 GLN A CA 1
ATOM 1199 C C . GLN A 1 102 ? 48.54080 24.90887 45.24074 1.000 19.90427 102 GLN A C 1
ATOM 1200 O O . GLN A 1 102 ? 47.86436 24.50798 46.18494 1.000 20.36960 102 GLN A O 1
ATOM 1214 N N . VAL A 1 103 ? 48.07469 24.91400 43.99090 1.000 19.59810 103 VAL A N 1
ATOM 1215 C CA . VAL A 1 103 ? 46.74865 24.41662 43.71653 1.000 18.36176 103 VAL A CA 1
ATOM 1216 C C . VAL A 1 103 ? 46.67472 22.91513 43.98937 1.000 19.84787 103 VAL A C 1
ATOM 1217 O O . VAL A 1 103 ? 45.68290 22.41208 44.54582 1.000 20.20156 103 VAL A O 1
ATOM 1230 N N . LEU A 1 104 ? 47.71127 22.16248 43.60675 1.000 19.55646 104 LEU A N 1
ATOM 1231 C CA . LEU A 1 104 ? 47.67831 20.73535 43.90870 1.000 19.80550 104 LEU A CA 1
ATOM 1232 C C . LEU A 1 104 ? 47.49912 20.49811 45.38662 1.000 21.11752 104 LEU A C 1
ATOM 1233 O O . LEU A 1 104 ? 46.77176 19.58040 45.79489 1.000 20.68423 104 LEU A O 1
ATOM 1249 N N . LYS A 1 105 ? 48.18456 21.29095 46.20510 1.000 19.37702 105 LYS A N 1
ATOM 1250 C CA . LYS A 1 105 ? 48.08591 21.09776 47.64661 1.000 18.61060 105 LYS A CA 1
ATOM 1251 C C . LYS A 1 105 ? 46.68608 21.46536 48.13659 1.000 21.10396 105 LYS A C 1
ATOM 1252 O O . LYS A 1 105 ? 46.10264 20.75110 48.95276 1.000 19.88238 105 LYS A O 1
ATOM 1271 N N . SER A 1 106 ? 46.12062 22.58412 47.65594 1.000 20.51991 106 SER A N 1
ATOM 1272 C CA A SER A 1 106 ? 44.77257 22.94159 48.08671 0.257 19.54562 106 SER A CA 1
ATOM 1273 C CA B SER A 1 106 ? 44.75464 22.96319 48.03813 0.743 19.40359 106 SER A CA 1
ATOM 1274 C C . SER A 1 106 ? 43.75260 21.87554 47.69236 1.000 18.59518 106 SER A C 1
ATOM 1275 O O . SER A 1 106 ? 42.77120 21.64392 48.43053 1.000 22.34939 106 SER A O 1
ATOM 1290 N N . GLU A 1 107 ? 43.93382 21.23263 46.52409 1.000 18.66717 107 GLU A N 1
ATOM 1291 C CA . GLU A 1 107 ? 43.02397 20.19938 46.04203 1.000 21.63148 107 GLU A CA 1
ATOM 1292 C C . GLU A 1 107 ? 43.30662 18.83435 46.67135 1.000 22.60020 107 GLU A C 1
ATOM 1293 O O . GLU A 1 107 ? 42.43636 17.94362 46.61279 1.000 22.59612 107 GLU A O 1
ATOM 1305 N N . ASN A 1 108 ? 44.46655 18.69353 47.31574 1.000 18.78126 108 ASN A N 1
ATOM 1306 C CA . ASN A 1 108 ? 44.94668 17.40971 47.84121 1.000 19.27021 108 ASN A CA 1
ATOM 1307 C C . ASN A 1 108 ? 45.74569 17.69211 49.09732 1.000 18.63589 108 ASN A C 1
ATOM 1308 O O . ASN A 1 108 ? 46.98645 17.68694 49.08875 1.000 19.54602 108 ASN A O 1
ATOM 1319 N N . PRO A 1 109 ? 45.06425 17.98082 50.20561 1.000 18.69615 109 PRO A N 1
ATOM 1320 C CA . PRO A 1 109 ? 45.76033 18.51165 51.38363 1.000 19.22565 109 PRO A CA 1
ATOM 1321 C C . PRO A 1 109 ? 46.57655 17.48396 52.13261 1.000 20.81720 109 PRO A C 1
ATOM 1322 O O . PRO A 1 109 ? 47.18751 17.81092 53.15699 1.000 20.00723 109 PRO A O 1
ATOM 1333 N N . ASN A 1 110 ? 46.60072 16.25134 51.64808 1.000 18.92187 110 ASN A N 1
ATOM 1334 C CA . ASN A 1 110 ? 47.60657 15.28773 52.04669 1.000 18.71761 110 ASN A CA 1
ATOM 1335 C C . ASN A 1 110 ? 49.00859 15.66442 51.61088 1.000 17.63870 110 ASN A C 1
ATOM 1336 O O . ASN A 1 110 ? 49.96808 15.06369 52.11570 1.000 19.03092 110 ASN A O 1
ATOM 1347 N N . LEU A 1 111 ? 49.14651 16.62795 50.70936 1.000 17.37298 111 LEU A N 1
ATOM 1348 C CA . LEU A 1 111 ? 50.40379 16.88832 50.02512 1.000 17.15225 111 LEU A CA 1
ATOM 1349 C C . LEU A 1 111 ? 51.21003 17.99627 50.69391 1.000 18.49703 111 LEU A C 1
ATOM 1350 O O . LEU A 1 111 ? 50.67816 19.05822 51.00616 1.000 20.11947 111 LEU A O 1
ATOM 1366 N N . LYS A 1 112 ? 52.51940 17.76494 50.84048 1.000 17.11995 112 LYS A N 1
ATOM 1367 C CA . LYS A 1 112 ? 53.48352 18.80958 51.12981 1.000 17.11429 112 LYS A CA 1
ATOM 1368 C C . LYS A 1 112 ? 54.25524 19.08768 49.83907 1.000 16.30573 112 LYS A C 1
ATOM 1369 O O . LYS A 1 112 ? 54.61265 18.15364 49.13185 1.000 16.03505 112 LYS A O 1
ATOM 1388 N N . ILE A 1 113 ? 54.51912 20.36160 49.54751 1.000 17.07816 113 ILE A N 1
ATOM 1389 C CA . ILE A 1 113 ? 55.21237 20.76554 48.31466 1.000 16.59074 113 ILE A CA 1
ATOM 1390 C C . ILE A 1 113 ? 56.55345 21.39710 48.69488 1.000 17.62370 113 ILE A C 1
ATOM 1391 O O . ILE A 1 113 ? 56.66505 22.09993 49.70775 1.000 17.32302 113 ILE A O 1
ATOM 1407 N N . GLY A 1 114 ? 57.57869 21.17956 47.87319 1.000 15.96971 114 GLY A N 1
ATOM 1408 C CA . GLY A 1 114 ? 58.88532 21.68620 48.24380 1.000 16.35844 114 GLY A CA 1
ATOM 1409 C C . GLY A 1 114 ? 59.74366 21.87575 47.02826 1.000 18.17870 114 GLY A C 1
ATOM 1410 O O . GLY A 1 114 ? 59.32980 21.62188 45.89482 1.000 16.52310 114 GLY A O 1
ATOM 1414 N N . VAL A 1 115 ? 60.96933 22.31859 47.29055 1.000 17.77093 115 VAL A N 1
ATOM 1415 C CA . VAL A 1 115 ? 61.88060 22.75732 46.23616 1.000 16.51326 115 VAL A CA 1
ATOM 1416 C C . VAL A 1 115 ? 63.19605 22.01961 46.39448 1.000 16.59055 115 VAL A C 1
ATOM 1417 O O . VAL A 1 115 ? 63.75493 21.97279 47.49926 1.000 16.59936 115 VAL A O 1
ATOM 1430 N N . SER A 1 116 ? 63.66487 21.41851 45.29305 1.000 15.09803 116 SER A N 1
ATOM 1431 C CA . SER A 1 116 ? 64.96100 20.75169 45.21793 1.000 16.02513 116 SER A CA 1
ATOM 1432 C C . SER A 1 116 ? 65.97582 21.73015 44.61833 1.000 16.63846 116 SER A C 1
ATOM 1433 O O . SER A 1 116 ? 65.80379 22.21331 43.50303 1.000 19.78896 116 SER A O 1
ATOM 1441 N N . LEU A 1 117 ? 67.04693 22.00202 45.35487 1.000 16.51764 117 LEU A N 1
ATOM 1442 C CA . LEU A 1 117 ? 68.09717 22.91855 44.93009 1.000 17.21162 117 LEU A CA 1
ATOM 1443 C C . LEU A 1 117 ? 69.27014 22.10955 44.41235 1.000 17.38675 117 LEU A C 1
ATOM 1444 O O . LEU A 1 117 ? 69.70828 21.15507 45.05928 1.000 17.28866 117 LEU A O 1
ATOM 1460 N N . GLY A 1 118 ? 69.73117 22.45416 43.21503 1.000 16.01694 118 GLY A N 1
ATOM 1461 C CA . GLY A 1 118 ? 70.92808 21.82805 42.65003 1.000 20.02590 118 GLY A CA 1
ATOM 1462 C C . GLY A 1 118 ? 70.60673 20.68598 41.69740 1.000 17.77684 118 GLY A C 1
ATOM 1463 O O . GLY A 1 118 ? 70.12600 20.91689 40.58100 1.000 19.25130 118 GLY A O 1
ATOM 1467 N N . GLY A 1 119 ? 70.85194 19.45489 42.13565 1.000 15.90206 119 GLY A N 1
ATOM 1468 C CA . GLY A 1 119 ? 70.76979 18.30278 41.27732 1.000 16.52318 119 GLY A CA 1
ATOM 1469 C C . GLY A 1 119 ? 72.09870 18.08035 40.57494 1.000 20.27854 119 GLY A C 1
ATOM 1470 O O . GLY A 1 119 ? 73.06466 18.84152 40.71797 1.000 17.29837 119 GLY A O 1
ATOM 1474 N N . TRP A 1 120 ? 72.12400 17.01045 39.77523 1.000 17.81383 120 TRP A N 1
ATOM 1475 C CA . TRP A 1 120 ? 73.38626 16.59807 39.12833 1.000 17.96155 120 TRP A CA 1
ATOM 1476 C C . TRP A 1 120 ? 73.98065 17.71657 38.28277 1.000 19.02680 120 TRP A C 1
ATOM 1477 O O . TRP A 1 120 ? 75.21631 17.86853 38.18362 1.000 18.58920 120 TRP A O 1
ATOM 1498 N N . SER A 1 121 ? 73.12721 18.46980 37.59990 1.000 18.18266 121 SER A N 1
ATOM 1499 C CA . SER A 1 121 ? 73.60613 19.44741 36.63225 1.000 17.76589 121 SER A CA 1
ATOM 1500 C C . SER A 1 121 ? 73.79980 20.85020 37.20210 1.000 18.51091 121 SER A C 1
ATOM 1501 O O . SER A 1 121 ? 74.39121 21.68997 36.52184 1.000 20.02597 121 SER A O 1
ATOM 1509 N N . LYS A 1 122 ? 73.35193 21.13160 38.42651 1.000 17.61131 122 LYS A N 1
ATOM 1510 C CA . LYS A 1 122 ? 73.41139 22.48564 38.97415 1.000 18.65808 122 LYS A CA 1
ATOM 1511 C C . LYS A 1 122 ? 73.96795 22.46630 40.39941 1.000 16.99837 122 LYS A C 1
ATOM 1512 O O . LYS A 1 122 ? 73.53116 23.21388 41.28569 1.000 19.38529 122 LYS A O 1
ATOM 1531 N N . SER A 1 123 ? 74.91480 21.57912 40.64075 1.000 16.70460 123 SER A N 1
ATOM 1532 C CA . SER A 1 123 ? 75.60357 21.51888 41.92680 1.000 16.57545 123 SER A CA 1
ATOM 1533 C C . SER A 1 123 ? 76.94984 22.24130 41.92088 1.000 20.00175 123 SER A C 1
ATOM 1534 O O . SER A 1 123 ? 77.65083 22.23219 42.94017 1.000 18.38278 123 SER A O 1
ATOM 1542 N N . GLY A 1 124 ? 77.30725 22.93133 40.84249 1.000 18.50264 124 GLY A N 1
ATOM 1543 C CA . GLY A 1 124 ? 78.63526 23.50880 40.75704 1.000 22.97073 124 GLY A CA 1
ATOM 1544 C C . GLY A 1 124 ? 78.89866 24.62690 41.73987 1.000 20.95161 124 GLY A C 1
ATOM 1545 O O . GLY A 1 124 ? 80.04171 24.88756 42.06981 1.000 22.53782 124 GLY A O 1
ATOM 1549 N N . ASP A 1 125 ? 77.85773 25.33134 42.20733 1.000 17.58782 125 ASP A N 1
ATOM 1550 C CA . ASP A 1 125 ? 78.11625 26.46119 43.08291 1.000 16.72617 125 ASP A CA 1
ATOM 1551 C C . ASP A 1 125 ? 77.99449 26.13740 44.56909 1.000 18.29281 125 ASP A C 1
ATOM 1552 O O . ASP A 1 125 ? 78.25330 27.02173 45.40362 1.000 19.44104 125 ASP A O 1
ATOM 1561 N N . PHE A 1 126 ? 77.66536 24.89013 44.92092 1.000 17.72165 126 PHE A N 1
ATOM 1562 C CA . PHE A 1 126 ? 77.56256 24.55727 46.33913 1.000 17.46230 126 PHE A CA 1
ATOM 1563 C C . PHE A 1 126 ? 78.89571 24.74313 47.06708 1.000 18.49758 126 PHE A C 1
ATOM 1564 O O . PHE A 1 126 ? 78.92421 25.25832 48.18122 1.000 18.36863 126 PHE A O 1
ATOM 1581 N N . SER A 1 127 ? 80.00104 24.28879 46.48643 1.000 17.18420 127 SER A N 1
ATOM 1582 C CA . SER A 1 127 ? 81.25161 24.32074 47.23018 1.000 16.61813 127 SER A CA 1
ATOM 1583 C C . SER A 1 127 ? 81.57590 25.73507 47.69667 1.000 19.13848 127 SER A C 1
ATOM 1584 O O . SER A 1 127 ? 81.96617 25.95979 48.85342 1.000 20.72904 127 SER A O 1
ATOM 1592 N N . THR A 1 128 ? 81.42702 26.70189 46.80725 1.000 19.68614 128 THR A N 1
ATOM 1593 C CA . THR A 1 128 ? 81.74231 28.08821 47.15308 1.000 20.19225 128 THR A CA 1
ATOM 1594 C C . THR A 1 128 ? 80.77461 28.65370 48.19605 1.000 21.59529 128 THR A C 1
ATOM 1595 O O . THR A 1 128 ? 81.19541 29.30795 49.15021 1.000 22.09073 128 THR A O 1
ATOM 1606 N N A ILE A 1 129 ? 79.47278 28.43046 48.01320 0.653 20.09226 129 ILE A N 1
ATOM 1607 N N B ILE A 1 129 ? 79.47236 28.43226 48.02313 0.347 20.13940 129 ILE A N 1
ATOM 1608 C CA A ILE A 1 129 ? 78.49437 28.95746 48.96115 0.653 20.20496 129 ILE A CA 1
ATOM 1609 C CA B ILE A 1 129 ? 78.51938 28.99582 48.97759 0.347 20.31437 129 ILE A CA 1
ATOM 1610 C C A ILE A 1 129 ? 78.72961 28.38499 50.34503 0.653 23.35704 129 ILE A C 1
ATOM 1611 C C B ILE A 1 129 ? 78.73422 28.39176 50.35935 0.347 23.32186 129 ILE A C 1
ATOM 1612 O O A ILE A 1 129 ? 78.66524 29.09921 51.34869 0.653 25.59125 129 ILE A O 1
ATOM 1613 O O B ILE A 1 129 ? 78.66581 29.09235 51.37470 0.347 25.53260 129 ILE A O 1
ATOM 1644 N N . ALA A 1 130 ? 79.02121 27.08379 50.42420 1.000 19.44295 130 ALA A N 1
ATOM 1645 C CA . ALA A 1 130 ? 79.08655 26.42680 51.71814 1.000 20.50697 130 ALA A CA 1
ATOM 1646 C C . ALA A 1 130 ? 80.35287 26.80817 52.47082 1.000 21.90350 130 ALA A C 1
ATOM 1647 O O . ALA A 1 130 ? 80.39593 26.67017 53.68890 1.000 21.53710 130 ALA A O 1
ATOM 1654 N N . ALA A 1 131 ? 81.36198 27.30231 51.78775 1.000 20.57240 131 ALA A N 1
ATOM 1655 C CA . ALA A 1 131 ? 82.66014 27.51895 52.40443 1.000 21.65686 131 ALA A CA 1
ATOM 1656 C C . ALA A 1 131 ? 82.77332 28.85596 53.10759 1.000 24.02769 131 ALA A C 1
ATOM 1657 O O . ALA A 1 131 ? 83.71572 29.03822 53.89478 1.000 26.60656 131 ALA A O 1
ATOM 1664 N N . THR A 1 132 ? 81.90054 29.81183 52.80177 1.000 21.17775 132 THR A N 1
ATOM 1665 C CA . THR A 1 132 ? 81.99812 31.15861 53.34705 1.000 24.87426 132 THR A CA 1
ATOM 1666 C C . THR A 1 132 ? 80.73939 31.49040 54.13815 1.000 26.38666 132 THR A C 1
ATOM 1667 O O . THR A 1 132 ? 79.63648 31.50713 53.56910 1.000 24.45263 132 THR A O 1
ATOM 1678 N N . PRO A 1 133 ? 80.86248 31.76697 55.43407 1.000 25.85576 133 PRO A N 1
ATOM 1679 C CA . PRO A 1 133 ? 79.65978 31.94449 56.25840 1.000 26.82607 133 PRO A CA 1
ATOM 1680 C C . PRO A 1 133 ? 78.70184 33.01123 55.74421 1.000 26.52772 133 PRO A C 1
ATOM 1681 O O . PRO A 1 133 ? 77.48466 32.80396 55.81079 1.000 26.88096 133 PRO A O 1
ATOM 1692 N N . SER A 1 134 ? 79.21467 34.13441 55.22979 1.000 27.90233 134 SER A N 1
ATOM 1693 C CA . SER A 1 134 ? 78.32842 35.19905 54.76628 1.000 28.95220 134 SER A CA 1
ATOM 1694 C C . SER A 1 134 ? 77.55979 34.78720 53.51615 1.000 27.11070 134 SER A C 1
ATOM 1695 O O . SER A 1 134 ? 76.39251 35.17943 53.35160 1.000 26.97305 134 SER A O 1
ATOM 1703 N N . ILE A 1 135 ? 78.15959 33.96226 52.65514 1.000 24.22075 135 ILE A N 1
ATOM 1704 C CA . ILE A 1 135 ? 77.45238 33.53257 51.45778 1.000 25.15334 135 ILE A CA 1
ATOM 1705 C C . ILE A 1 135 ? 76.45205 32.46003 51.83281 1.000 25.46986 135 ILE A C 1
ATOM 1706 O O . ILE A 1 135 ? 75.31623 32.45391 51.35967 1.000 22.52355 135 ILE A O 1
ATOM 1722 N N . ARG A 1 136 ? 76.84098 31.57966 52.74664 1.000 22.82799 136 ARG A N 1
ATOM 1723 C CA . ARG A 1 136 ? 75.91396 30.58326 53.2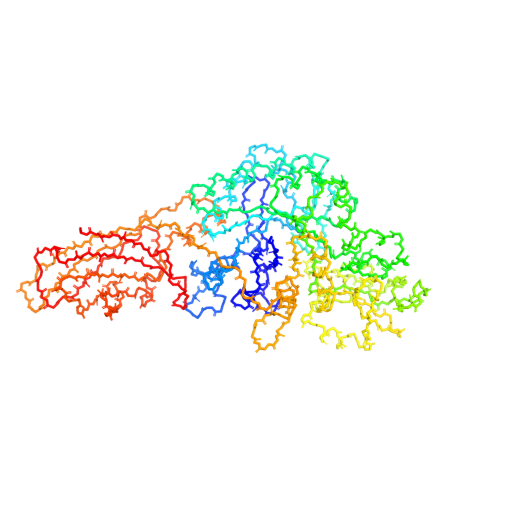5714 1.000 23.00778 136 ARG A CA 1
ATOM 1724 C C . ARG A 1 136 ? 74.67572 31.25845 53.82328 1.000 21.06233 136 ARG A C 1
ATOM 1725 O O . ARG A 1 136 ? 73.53163 30.86031 53.54206 1.000 20.68259 136 ARG A O 1
ATOM 1746 N N . ALA A 1 137 ? 74.88979 32.29731 54.62074 1.000 22.71866 137 ALA A N 1
ATOM 1747 C CA . ALA A 1 137 ? 73.78565 33.02140 55.22775 1.000 24.93696 137 ALA A CA 1
ATOM 1748 C C . ALA A 1 137 ? 72.90317 33.67060 54.17537 1.000 24.12725 137 ALA A C 1
ATOM 1749 O O . ALA A 1 137 ? 71.68099 33.67399 54.30513 1.000 22.03718 137 ALA A O 1
ATOM 1756 N N . LYS A 1 138 ? 73.49323 34.22332 53.12357 1.000 21.54667 138 LYS A N 1
ATOM 1757 C CA . LYS A 1 138 ? 72.68628 34.83728 52.07262 1.000 24.33313 138 LYS A CA 1
ATOM 1758 C C . LYS A 1 138 ? 71.85155 33.79867 51.32594 1.000 22.31330 138 LYS A C 1
ATOM 1759 O O . LYS A 1 138 ? 70.64405 34.00057 51.07523 1.000 20.97295 138 LYS A O 1
ATOM 1778 N N . PHE A 1 139 ? 72.47451 32.68241 50.94856 1.000 20.48616 139 PHE A N 1
ATOM 1779 C CA . PHE A 1 139 ? 71.75547 31.58061 50.30808 1.000 21.24564 139 PHE A CA 1
ATOM 1780 C C . PHE A 1 139 ? 70.56851 31.13608 51.16865 1.000 19.78741 139 PHE A C 1
ATOM 1781 O O . PHE A 1 139 ? 69.44216 31.01442 50.69756 1.000 19.47674 139 PHE A O 1
ATOM 1798 N N . VAL A 1 140 ? 70.81389 30.91111 52.46095 1.000 19.21957 140 VAL A N 1
ATOM 1799 C CA . VAL A 1 140 ? 69.76309 30.45387 53.35198 1.000 21.37519 140 VAL A CA 1
ATOM 1800 C C . VAL A 1 140 ? 68.62006 31.47382 53.40087 1.000 20.34444 140 VAL A C 1
ATOM 1801 O O . VAL A 1 140 ? 67.44167 31.10098 53.35145 1.000 20.76035 140 VAL A O 1
ATOM 1814 N N . GLU A 1 141 ? 68.96451 32.76595 53.54509 1.000 19.38254 141 GLU A N 1
ATOM 1815 C CA . GLU A 1 141 ? 67.96104 33.82918 53.56636 1.000 18.74746 141 GLU A CA 1
ATOM 1816 C C . GLU A 1 141 ? 67.13498 33.81370 52.28828 1.000 22.12052 141 GLU A C 1
ATOM 1817 O O . GLU A 1 141 ? 65.90621 33.97237 52.31650 1.000 22.41547 141 GLU A O 1
ATOM 1829 N N . ASN A 1 142 ? 67.79136 33.60398 51.15357 1.000 19.67811 142 ASN A N 1
ATOM 1830 C CA . ASN A 1 142 ? 67.04980 33.61994 49.89034 1.000 20.93185 142 ASN A CA 1
ATOM 1831 C C . ASN A 1 142 ? 66.13427 32.41213 49.76187 1.000 19.77971 142 ASN A C 1
ATOM 1832 O O . ASN A 1 142 ? 64.98565 32.53141 49.29940 1.000 20.38854 142 ASN A O 1
ATOM 1843 N N . VAL A 1 143 ? 66.57812 31.24565 50.23156 1.000 19.72835 143 VAL A N 1
ATOM 1844 C CA . VAL A 1 143 ? 65.72885 30.06128 50.21853 1.000 17.63972 143 VAL A CA 1
ATOM 1845 C C . VAL A 1 143 ? 64.52965 30.23946 51.14074 1.000 17.11887 143 VAL A C 1
ATOM 1846 O O . VAL A 1 143 ? 63.40677 29.90756 50.77117 1.000 19.23214 143 VAL A O 1
ATOM 1859 N N . MET A 1 144 ? 64.73462 30.83659 52.32327 1.000 18.26171 144 MET A N 1
ATOM 1860 C CA . MET A 1 144 ? 63.60710 31.07707 53.21547 1.000 20.58796 144 MET A CA 1
ATOM 1861 C C . MET A 1 144 ? 62.57146 32.00183 52.57839 1.000 19.75339 144 MET A C 1
ATOM 1862 O O . MET A 1 144 ? 61.35885 31.78755 52.72651 1.000 19.19980 144 MET A O 1
ATOM 1876 N N . LYS A 1 145 ? 63.03210 33.07412 51.91237 1.000 18.83634 145 LYS A N 1
ATOM 1877 C CA . LYS A 1 145 ? 62.11463 33.96364 51.20166 1.000 21.54684 145 LYS A CA 1
ATOM 1878 C C . LYS A 1 145 ? 61.36273 33.22733 50.10372 1.000 19.03890 145 LYS A C 1
ATOM 1879 O O . LYS A 1 145 ? 60.13379 33.38043 49.95803 1.000 21.68127 145 LYS A O 1
ATOM 1898 N N . PHE A 1 146 ? 62.08352 32.41206 49.32557 1.000 20.08293 146 PHE A N 1
ATOM 1899 C CA . PHE A 1 146 ? 61.45940 31.65575 48.24577 1.000 20.46485 146 PHE A CA 1
ATOM 1900 C C . PHE A 1 146 ? 60.30778 30.80083 48.77134 1.000 19.90186 146 PHE A C 1
ATOM 1901 O O . PHE A 1 146 ? 59.17504 30.88081 48.27790 1.000 20.38491 146 PHE A O 1
ATOM 1918 N N . ILE A 1 147 ? 60.56686 30.01837 49.82250 1.000 18.84527 147 ILE A N 1
ATOM 1919 C CA . ILE A 1 147 ? 59.51506 29.13022 50.27331 1.000 19.55737 147 ILE A CA 1
ATOM 1920 C C . ILE A 1 147 ? 58.40391 29.88433 51.01319 1.000 17.74420 147 ILE A C 1
ATOM 1921 O O . ILE A 1 147 ? 57.25580 29.41375 51.04822 1.000 19.50058 147 ILE A O 1
ATOM 1937 N N . LYS A 1 148 ? 58.68788 31.06489 51.55125 1.000 18.41479 148 LYS A N 1
ATOM 1938 C CA . LYS A 1 148 ? 57.61862 31.91228 52.05598 1.000 19.55563 148 LYS A CA 1
ATOM 1939 C C . LYS A 1 148 ? 56.68321 32.33949 50.92727 1.000 20.64764 148 LYS A C 1
ATOM 1940 O O . LYS A 1 148 ? 55.45435 32.19330 51.02859 1.000 21.09920 148 LYS A O 1
ATOM 1959 N N . TYR A 1 149 ? 57.24182 32.85634 49.83350 1.000 22.91947 149 TYR A N 1
ATOM 1960 C CA . TYR A 1 149 ? 56.37069 33.38583 48.77754 1.000 21.14791 149 TYR A CA 1
ATOM 1961 C C . TYR A 1 149 ? 55.65783 32.29235 47.99657 1.000 22.87440 149 TYR A C 1
ATOM 1962 O O . TYR A 1 149 ? 54.56424 32.53186 47.47742 1.000 22.61600 149 TYR A O 1
ATOM 1980 N N . THR A 1 150 ? 56.24365 31.10159 47.88109 1.000 18.71536 150 THR A N 1
ATOM 1981 C CA . THR A 1 150 ? 55.60297 30.00280 47.17473 1.000 19.12901 150 THR A CA 1
ATOM 1982 C C . THR A 1 150 ? 54.74830 29.12621 48.09400 1.000 18.40981 150 THR A C 1
ATOM 1983 O O . THR A 1 150 ? 54.14363 28.16226 47.62200 1.000 18.89996 150 THR A O 1
ATOM 1994 N N . ASN A 1 151 ? 54.69929 29.45420 49.39410 1.000 18.29373 151 ASN A N 1
ATOM 1995 C CA . ASN A 1 151 ? 53.98380 28.65722 50.41598 1.000 18.46224 151 ASN A CA 1
ATOM 1996 C C . ASN A 1 151 ? 54.43488 27.19416 50.42756 1.000 18.81300 151 ASN A C 1
ATOM 1997 O O . ASN A 1 151 ? 53.65748 26.28164 50.74802 1.000 20.15570 151 ASN A O 1
ATOM 2008 N N . MET A 1 152 ? 55.72142 26.95011 50.16095 1.000 17.08508 152 MET A N 1
ATOM 2009 C CA . MET A 1 152 ? 56.25096 25.59725 50.15959 1.000 18.08665 152 MET A CA 1
ATOM 2010 C C . MET A 1 152 ? 56.53634 25.16507 51.58744 1.000 17.81291 152 MET A C 1
ATOM 2011 O O . MET A 1 152 ? 56.60611 25.98972 52.51456 1.000 19.81415 152 MET A O 1
ATOM 2025 N N . ASP A 1 153 ? 56.65881 23.84633 51.75167 1.000 16.84341 153 ASP A N 1
ATOM 2026 C CA . ASP A 1 153 ? 56.67309 23.18913 53.05286 1.000 16.13496 153 ASP A CA 1
ATOM 2027 C C . ASP A 1 153 ? 58.01128 22.54231 53.39451 1.000 17.50505 153 ASP A C 1
ATOM 2028 O O . ASP A 1 153 ? 58.21574 22.12253 54.54590 1.000 18.11445 153 ASP A O 1
ATOM 2037 N N . PHE A 1 154 ? 58.88960 22.39166 52.42259 1.000 16.46542 154 PHE A N 1
ATOM 2038 C CA . PHE A 1 154 ? 60.18924 21.80073 52.68816 1.000 14.65182 154 PHE A CA 1
ATOM 2039 C C . PHE A 1 154 ? 61.19630 22.24812 51.65030 1.000 16.37168 154 PHE A C 1
ATOM 2040 O O . PHE A 1 154 ? 60.85735 22.69550 50.54056 1.000 17.81828 154 PHE A O 1
ATOM 2057 N N . VAL A 1 155 ? 62.44803 22.06142 52.03715 1.000 16.75634 155 VAL A N 1
ATOM 2058 C CA . VAL A 1 155 ? 63.63216 22.36667 51.24950 1.000 15.56165 155 VAL A CA 1
ATOM 2059 C C . VAL A 1 155 ? 64.37024 21.05818 51.09683 1.000 14.93143 155 VAL A C 1
ATOM 2060 O O . VAL A 1 155 ? 64.61935 20.38666 52.09885 1.000 17.21246 155 VAL A O 1
ATOM 2073 N N . ASP A 1 156 ? 64.73305 20.70721 49.86424 1.000 14.23484 156 ASP A N 1
ATOM 2074 C CA . ASP A 1 156 ? 65.48442 19.50932 49.54312 1.000 15.31000 156 ASP A CA 1
ATOM 2075 C C . ASP A 1 156 ? 66.79889 19.93486 48.90527 1.000 17.36369 156 ASP A C 1
ATOM 2076 O O . ASP A 1 156 ? 66.79338 20.61091 47.87101 1.000 17.34778 156 ASP A O 1
ATOM 2085 N N . ILE A 1 157 ? 67.91631 19.60044 49.52666 1.000 15.29800 157 ILE A N 1
ATOM 2086 C CA . ILE A 1 157 ? 69.23687 19.99160 49.01378 1.000 15.58399 157 ILE A CA 1
ATOM 2087 C C . ILE A 1 157 ? 69.80819 18.79233 48.27644 1.000 15.61224 157 ILE A C 1
ATOM 2088 O O . ILE A 1 157 ? 70.05064 17.73346 48.86872 1.000 15.86290 157 ILE A O 1
ATOM 2104 N N . ASP A 1 158 ? 70.00304 18.94329 46.96713 1.000 15.63205 158 ASP A N 1
ATOM 2105 C CA . ASP A 1 158 ? 70.50390 17.88934 46.11891 1.000 15.48093 158 ASP A CA 1
ATOM 2106 C C . ASP A 1 158 ? 71.92329 18.26710 45.67896 1.000 15.19184 158 ASP A C 1
ATOM 2107 O O . ASP A 1 158 ? 72.19826 18.60376 44.51148 1.000 16.20729 158 ASP A O 1
ATOM 2117 N N . TRP A 1 159 ? 72.83763 18.24618 46.62178 1.000 15.37447 159 TRP A N 1
ATOM 2118 C CA . TRP A 1 159 ? 74.25603 18.49530 46.31911 1.000 14.41124 159 TRP A CA 1
ATOM 2119 C C . TRP A 1 159 ? 74.84966 17.19468 45.82661 1.000 16.16718 159 TRP A C 1
ATOM 2120 O O . TRP A 1 159 ? 75.08226 16.26402 46.60907 1.000 15.80674 159 TRP A O 1
ATOM 2141 N N . GLU A 1 160 ? 75.12086 17.11918 44.51414 1.000 15.69218 160 GLU A N 1
ATOM 2142 C CA . GLU A 1 160 ? 75.52931 15.88735 43.85772 1.000 19.10030 160 GLU A CA 1
ATOM 2143 C C . GLU A 1 160 ? 76.83974 16.19513 43.15088 1.000 18.73722 160 GLU A C 1
ATOM 2144 O O . GLU A 1 160 ? 76.84491 16.56793 41.96750 1.000 19.46880 160 GLU A O 1
ATOM 2157 N N . TYR A 1 161 ? 77.97433 16.06831 43.84709 1.000 17.19917 161 TYR A N 1
ATOM 2158 C CA . TYR A 1 161 ? 78.13403 15.55354 45.20164 1.000 18.62637 161 TYR A CA 1
ATOM 2159 C C . TYR A 1 161 ? 79.26353 16.33172 45.90786 1.000 16.66589 161 TYR A C 1
ATOM 2160 O O . TYR A 1 161 ? 80.24741 16.69273 45.28038 1.000 17.21167 161 TYR A O 1
ATOM 2178 N N . PRO A 1 162 ? 79.16293 16.49372 47.23133 1.000 15.11922 162 PRO A N 1
ATOM 2179 C CA . PRO A 1 162 ? 80.23752 17.13816 47.99151 1.000 17.60324 162 PRO A CA 1
ATOM 2180 C C . PRO A 1 162 ? 81.50704 16.30488 47.95838 1.000 15.13960 162 PRO A C 1
ATOM 2181 O O . PRO A 1 162 ? 81.47218 15.06842 48.00567 1.000 17.03665 162 PRO A O 1
ATOM 2192 N N . GLY A 1 163 ? 82.63450 16.99952 47.81477 1.000 16.09366 163 GLY A N 1
ATOM 2193 C CA . GLY A 1 163 ? 83.92048 16.38925 47.85570 1.000 16.99192 163 GLY A CA 1
ATOM 2194 C C . GLY A 1 163 ? 84.29358 15.56648 46.64216 1.000 20.14828 163 GLY A C 1
ATOM 2195 O O . GLY A 1 163 ? 85.34798 14.92548 46.65054 1.000 20.14528 163 GLY A O 1
ATOM 2199 N N . ASP A 1 164 ? 83.48206 15.60856 45.61354 1.000 18.16166 164 ASP A N 1
ATOM 2200 C CA . ASP A 1 164 ? 83.62278 14.78727 44.40342 1.000 20.43240 164 ASP A CA 1
ATOM 2201 C C . ASP A 1 164 ? 84.00039 15.68282 43.23014 1.000 17.08079 164 ASP A C 1
ATOM 2202 O O . ASP A 1 164 ? 83.14049 16.36311 42.67329 1.000 18.57150 164 ASP A O 1
ATOM 2211 N N . TYR A 1 165 ? 85.28492 15.68630 42.86584 1.000 18.79841 165 TYR A N 1
ATOM 2212 C CA . TYR A 1 165 ? 85.73643 16.49466 41.73342 1.000 17.68690 165 TYR A CA 1
ATOM 2213 C C . TYR A 1 165 ? 85.16172 15.92828 40.42459 1.000 19.71638 165 TYR A C 1
ATOM 2214 O O . TYR A 1 165 ? 85.39632 14.76196 40.07686 1.000 21.29832 165 TYR A O 1
ATOM 2232 N N . ARG A 1 166 ? 84.43370 16.75716 39.68530 1.000 18.07303 166 ARG A N 1
ATOM 2233 C CA . ARG A 1 166 ? 83.74695 16.32076 38.47022 1.000 19.62705 166 ARG A CA 1
ATOM 2234 C C . ARG A 1 166 ? 83.65321 17.50827 37.52937 1.000 19.33986 166 ARG A C 1
ATOM 2235 O O . ARG A 1 166 ? 83.19077 18.58055 37.92406 1.000 19.77486 166 ARG A O 1
ATOM 2256 N N . GLU A 1 167 ? 84.07832 17.32722 36.26349 1.000 18.01256 167 GLU A N 1
ATOM 2257 C CA . GLU A 1 167 ? 83.88743 18.39750 35.31076 1.000 20.30217 167 GLU A CA 1
ATOM 2258 C C . GLU A 1 167 ? 82.54012 18.22676 34.62446 1.000 19.97354 167 GLU A C 1
ATOM 2259 O O . GLU A 1 167 ? 81.96556 17.14618 34.64820 1.000 19.96870 167 GLU A O 1
ATOM 2271 N N . PRO A 1 168 ? 81.99131 19.29633 34.05244 1.000 19.99318 168 PRO A N 1
ATOM 2272 C CA . PRO A 1 168 ? 80.81327 19.14884 33.17962 1.000 18.50320 168 PRO A CA 1
ATOM 2273 C C . PRO A 1 168 ? 81.01840 18.09207 32.09483 1.000 21.04291 168 PRO A C 1
ATOM 2274 O O . PRO A 1 168 ? 82.13789 17.85643 31.61701 1.000 23.64876 168 PRO A O 1
ATOM 2285 N N . ASP A 1 169 ? 79.90894 17.50383 31.65145 1.000 21.46245 169 ASP A N 1
ATOM 2286 C CA . ASP A 1 169 ? 79.88165 16.65178 30.45853 1.000 20.11939 169 ASP A CA 1
ATOM 2287 C C . ASP A 1 169 ? 78.94122 17.34109 29.47781 1.000 21.27462 169 ASP A C 1
ATOM 2288 O O . ASP A 1 169 ? 77.73148 17.10103 29.50886 1.000 20.22412 169 ASP A O 1
ATOM 2297 N N . LYS A 1 170 ? 79.52561 18.22416 28.66580 1.000 20.67316 170 LYS A N 1
ATOM 2298 C CA . LYS A 1 170 ? 78.74151 19.04508 27.75480 1.000 21.09138 170 LYS A CA 1
ATOM 2299 C C . LYS A 1 170 ? 78.12446 18.21776 26.62957 1.000 25.41658 170 LYS A C 1
ATOM 2300 O O . LYS A 1 170 ? 77.17499 18.68341 25.99966 1.000 26.70518 170 LYS A O 1
ATOM 2319 N N . THR A 1 171 ? 78.63670 17.01198 26.37085 1.000 24.56394 171 THR A N 1
ATOM 2320 C CA . THR A 1 171 ? 77.97498 16.13955 25.38964 1.000 26.23022 171 THR A CA 1
ATOM 2321 C C . THR A 1 171 ? 76.62317 15.66819 25.90528 1.000 26.76965 171 THR A C 1
ATOM 2322 O O . THR A 1 171 ? 75.63487 15.66358 25.16126 1.000 25.93706 171 THR A O 1
ATOM 2333 N N . ASP A 1 172 ? 76.56296 15.26448 27.16361 1.000 22.04864 172 ASP A N 1
ATOM 2334 C CA . ASP A 1 172 ? 75.29024 14.91701 27.80486 1.000 21.23484 172 ASP A CA 1
ATOM 2335 C C . ASP A 1 172 ? 74.36554 16.12459 27.91131 1.000 22.51510 172 ASP A C 1
ATOM 2336 O O . ASP A 1 172 ? 73.16718 16.02620 27.62337 1.000 26.45574 172 ASP A O 1
ATOM 2345 N N . ASN A 1 173 ? 74.87897 17.25033 28.42876 1.000 23.48920 173 ASN A N 1
ATOM 2346 C CA . ASN A 1 173 ? 74.01333 18.36888 28.82175 1.000 23.94019 173 ASN A CA 1
ATOM 2347 C C . ASN A 1 173 ? 74.83813 19.64392 28.77641 1.000 24.54541 173 ASN A C 1
ATOM 2348 O O . ASN A 1 173 ? 75.73057 19.82607 29.59501 1.000 20.93459 173 ASN A O 1
ATOM 2359 N N . ILE A 1 174 ? 74.56239 20.51422 27.80341 1.000 21.98511 174 ILE A N 1
ATOM 2360 C CA . ILE A 1 174 ? 75.28573 21.75785 27.67355 1.000 25.57724 174 ILE A CA 1
ATOM 2361 C C . ILE A 1 174 ? 75.18957 22.64559 28.91096 1.000 24.69320 174 ILE A C 1
ATOM 2362 O O . ILE A 1 174 ? 76.07272 23.49578 29.11855 1.000 27.65975 174 ILE A O 1
ATOM 2378 N N . ASN A 1 175 ? 74.17823 22.45242 29.73973 1.000 23.42142 175 ASN A N 1
ATOM 2379 C CA . ASN A 1 175 ? 73.94747 23.23408 30.95206 1.000 22.99673 175 ASN A CA 1
ATOM 2380 C C . ASN A 1 175 ? 74.51181 22.57140 32.19589 1.000 26.37118 175 ASN A C 1
ATOM 2381 O O . ASN A 1 175 ? 74.30605 23.08464 33.30769 1.000 24.15083 175 ASN A O 1
ATOM 2392 N N . ASP A 1 176 ? 75.19774 21.43748 32.04785 1.000 22.62020 176 ASP A N 1
ATOM 2393 C CA . ASP A 1 176 ? 75.78149 20.74344 33.20964 1.000 20.97618 176 ASP A CA 1
ATOM 2394 C C . ASP A 1 176 ? 76.92506 21.59108 33.77453 1.000 20.31397 176 ASP A C 1
ATOM 2395 O O . ASP A 1 176 ? 77.85251 21.96222 33.04761 1.000 24.14646 176 ASP A O 1
ATOM 2404 N N . GLU A 1 177 ? 76.86972 21.88456 35.08905 1.000 18.34763 177 GLU A N 1
ATOM 2405 C CA . GLU A 1 177 ? 77.96484 22.60380 35.74067 1.000 20.22898 177 GLU A CA 1
ATOM 2406 C C . GLU A 1 177 ? 79.11287 21.69742 36.18885 1.000 18.52953 177 GLU A C 1
ATOM 2407 O O . GLU A 1 177 ? 80.23016 22.18860 36.43542 1.000 20.76930 177 GLU A O 1
ATOM 2419 N N . GLY A 1 178 ? 78.83827 20.40433 36.37923 1.000 19.65375 178 GLY A N 1
ATOM 2420 C CA . GLY A 1 178 ? 79.71869 19.55366 37.13675 1.000 19.67928 178 GLY A CA 1
ATOM 2421 C C . GLY A 1 178 ? 79.88446 20.06943 38.57638 1.000 20.12150 178 GLY A C 1
ATOM 2422 O O . GLY A 1 178 ? 79.08562 20.86071 39.06843 1.000 18.70484 178 GLY A O 1
ATOM 2426 N N . THR A 1 179 ? 80.97092 19.61713 39.20926 1.000 19.02192 179 THR A N 1
ATOM 2427 C CA . THR A 1 179 ? 81.40496 20.11242 40.51769 1.000 16.82763 179 THR A CA 1
ATOM 2428 C C . THR A 1 179 ? 82.92299 20.30301 40.47866 1.000 19.28262 179 THR A C 1
ATOM 2429 O O . THR A 1 179 ? 83.67592 19.65600 41.21577 1.000 18.30275 179 THR A O 1
ATOM 2440 N N . PRO A 1 180 ? 83.40214 21.19860 39.61679 1.000 19.73927 180 PRO A N 1
ATOM 2441 C CA . PRO A 1 180 ? 84.84402 21.32048 39.38129 1.000 21.46357 180 PRO A CA 1
ATOM 2442 C C . PRO A 1 180 ? 85.58659 21.95788 40.53878 1.000 21.86552 180 PRO A C 1
ATOM 2443 O O . PRO A 1 180 ? 86.83330 21.85445 40.60960 1.000 24.05112 180 PRO A O 1
ATOM 2454 N N . ASN A 1 181 ? 84.86895 22.60928 41.45988 1.000 21.47476 181 ASN A N 1
ATOM 2455 C CA . ASN A 1 181 ? 85.48891 23.22670 42.63165 1.000 21.54631 181 ASN A CA 1
ATOM 2456 C C . ASN A 1 181 ? 85.31082 22.40868 43.89792 1.000 21.94753 181 ASN A C 1
ATOM 2457 O O . ASN A 1 181 ? 85.53945 22.92522 44.99964 1.000 24.23812 181 ASN A O 1
ATOM 2468 N N . ALA A 1 182 ? 84.98007 21.13782 43.75569 1.000 20.56681 182 ALA A N 1
ATOM 2469 C CA . ALA A 1 182 ? 84.86124 20.25205 44.91056 1.000 19.74456 182 ALA A CA 1
ATOM 2470 C C . ALA A 1 182 ? 86.15355 20.24258 45.71838 1.000 24.31726 182 ALA A C 1
ATOM 2471 O O . ALA A 1 182 ? 87.26136 20.40775 45.18813 1.000 24.61133 182 ALA A O 1
ATOM 2478 N N . SER A 1 183 ? 86.02233 20.03397 47.02264 1.000 24.71191 183 SER A N 1
ATOM 2479 C CA . SER A 1 183 ? 87.22229 19.93195 47.84742 1.000 26.00228 183 SER A CA 1
ATOM 2480 C C . SER A 1 183 ? 86.92725 19.16358 49.11991 1.000 22.99300 183 SER A C 1
ATOM 2481 O O . SER A 1 183 ? 85.77549 18.86200 49.42480 1.000 20.28732 183 SER A O 1
ATOM 2489 N N . ALA A 1 184 ? 88.01415 18.83516 49.84656 1.000 24.53714 184 ALA A N 1
ATOM 2490 C CA . ALA A 1 184 ? 87.89845 18.07834 51.08421 1.000 27.73520 184 ALA A CA 1
ATOM 2491 C C . ALA A 1 184 ? 87.10573 18.82297 52.13224 1.000 23.36101 184 ALA A C 1
ATOM 2492 O O . ALA A 1 184 ? 86.53624 18.18235 53.02093 1.000 25.75465 184 ALA A O 1
ATOM 2499 N N . GLY A 1 185 ? 87.02835 20.15052 52.03016 1.000 21.62723 185 GLY A N 1
ATOM 2500 C CA . GLY A 1 185 ? 86.24074 20.90438 52.98598 1.000 21.08237 185 GLY A CA 1
ATOM 2501 C C . GLY A 1 185 ? 84.74851 20.76995 52.78610 1.000 17.91517 185 GLY A C 1
ATOM 2502 O O . GLY A 1 185 ? 83.97026 21.11278 53.69591 1.000 18.47141 185 GLY A O 1
ATOM 2506 N N . ASP A 1 186 ? 84.31830 20.24340 51.63996 1.000 16.83288 186 ASP A N 1
ATOM 2507 C CA . ASP A 1 186 ? 82.87935 20.16796 51.38672 1.000 16.52193 186 ASP A CA 1
ATOM 2508 C C . ASP A 1 186 ? 82.13481 19.36685 52.46903 1.000 15.34350 186 ASP A C 1
ATOM 2509 O O . ASP A 1 186 ? 80.97454 19.68484 52.79138 1.000 17.04236 186 ASP A O 1
ATOM 2518 N N . LYS A 1 187 ? 82.75588 18.30136 53.00619 1.000 17.13043 187 LYS A N 1
ATOM 2519 C CA . LYS A 1 187 ? 82.03305 17.40379 53.92237 1.000 19.07947 187 LYS A CA 1
ATOM 2520 C C . LYS A 1 187 ? 81.60737 18.14054 55.18523 1.000 17.81660 187 LYS A C 1
ATOM 2521 O O . LYS A 1 187 ? 80.42917 18.12857 55.56403 1.000 19.91206 187 LYS A O 1
ATOM 2540 N N . GLU A 1 188 ? 82.53767 18.89158 55.78014 1.000 19.17573 188 GLU A N 1
ATOM 2541 C CA . GLU A 1 188 ? 82.18380 19.69046 56.94643 1.000 21.68081 188 GLU A CA 1
ATOM 2542 C C . GLU A 1 188 ? 81.33281 20.88373 56.57592 1.000 19.06037 188 GLU A C 1
ATOM 2543 O O . GLU A 1 188 ? 80.40347 21.24803 57.31354 1.000 18.94582 188 GLU A O 1
ATOM 2552 N N . ASN A 1 189 ? 81.57766 21.49050 55.40733 1.000 18.43376 189 ASN A N 1
ATOM 2553 C CA . ASN A 1 189 ? 80.81453 22.68689 55.09325 1.000 18.05543 189 ASN A CA 1
ATOM 2554 C C . ASN A 1 189 ? 79.35863 22.34171 54.78411 1.000 17.86767 189 ASN A C 1
ATOM 2555 O O . ASN A 1 189 ? 78.46799 23.16819 54.98264 1.000 18.63333 189 ASN A O 1
ATOM 2566 N N . TYR A 1 190 ? 79.10344 21.14469 54.22892 1.000 16.99532 190 TYR A N 1
ATOM 2567 C CA . TYR A 1 190 ? 77.73084 20.72850 53.96484 1.000 15.97739 190 TYR A CA 1
ATOM 2568 C C . TYR A 1 190 ? 76.95968 20.63265 55.26795 1.000 15.91607 190 TYR A C 1
ATOM 2569 O O . TYR A 1 190 ? 75.79168 21.04186 55.33793 1.000 17.55359 190 TYR A O 1
ATOM 2587 N N . ILE A 1 191 ? 77.59216 20.06948 56.30285 1.000 18.01306 191 ILE A N 1
ATOM 2588 C CA . ILE A 1 191 ? 76.95283 19.99729 57.61300 1.000 16.82589 191 ILE A CA 1
ATOM 2589 C C . ILE A 1 191 ? 76.60840 21.40284 58.10678 1.000 17.31608 191 ILE A C 1
ATOM 2590 O O . ILE A 1 191 ? 75.51688 21.64364 58.62475 1.000 16.90290 191 ILE A O 1
ATOM 2606 N N . LEU A 1 192 ? 77.52295 22.35761 57.92571 1.000 18.75901 192 LEU A N 1
ATOM 2607 C CA . LEU A 1 192 ? 77.24958 23.72794 58.35357 1.000 17.78830 192 LEU A CA 1
ATOM 2608 C C . LEU A 1 192 ? 76.07633 24.30179 57.57818 1.000 18.57887 192 LEU A C 1
ATOM 2609 O O . LEU A 1 192 ? 75.18241 24.95145 58.14611 1.000 19.47158 192 LEU A O 1
ATOM 2625 N N . LEU A 1 193 ? 76.05100 24.05657 56.27376 1.000 17.84038 193 LEU A N 1
ATOM 2626 C CA . LEU A 1 193 ? 74.93930 24.54309 55.45960 1.000 15.81720 193 LEU A CA 1
ATOM 2627 C C . LEU A 1 193 ? 73.60916 23.97033 55.91864 1.000 17.18969 193 LEU A C 1
ATOM 2628 O O . LEU A 1 193 ? 72.61563 24.69183 56.04253 1.000 17.36066 193 LEU A O 1
ATOM 2644 N N . LEU A 1 194 ? 73.56308 22.65771 56.14906 1.000 17.09487 194 LEU A N 1
ATOM 2645 C CA . LEU A 1 194 ? 72.33299 22.00617 56.58757 1.000 16.00031 194 LEU A CA 1
ATOM 2646 C C . LEU A 1 194 ? 71.90834 22.50812 57.95462 1.000 18.11420 194 LEU A C 1
ATOM 2647 O O . LEU A 1 194 ? 70.71762 22.75009 58.17396 1.000 16.83306 194 LEU A O 1
ATOM 2663 N N . GLN A 1 195 ? 72.86277 22.69653 58.86509 1.000 18.77110 195 GLN A N 1
ATOM 2664 C CA . GLN A 1 195 ? 72.53051 23.25163 60.17038 1.000 20.62899 195 GLN A CA 1
ATOM 2665 C C . GLN A 1 195 ? 71.92614 24.63703 60.02187 1.000 20.31842 195 GLN A C 1
ATOM 2666 O O . GLN A 1 195 ? 70.90615 24.94874 60.66445 1.000 21.4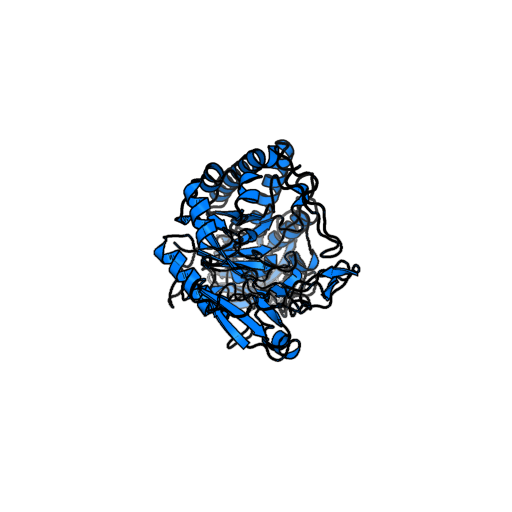4006 195 GLN A O 1
ATOM 2680 N N . ASP A 1 196 ? 72.51973 25.48156 59.17024 1.000 19.10586 196 ASP A N 1
ATOM 2681 C CA . ASP A 1 196 ? 71.99903 26.83785 58.98153 1.000 19.93622 196 ASP A CA 1
ATOM 2682 C C . ASP A 1 196 ? 70.57514 26.78627 58.41700 1.000 18.80381 196 ASP A C 1
ATOM 2683 O O . ASP A 1 196 ? 69.67069 27.50502 58.87738 1.000 18.92912 196 ASP A O 1
ATOM 2692 N N . LEU A 1 197 ? 70.35151 25.91072 57.44686 1.000 17.65500 197 LEU A N 1
ATOM 2693 C CA . LEU A 1 197 ? 69.02344 25.79014 56.84367 1.000 17.26130 197 LEU A CA 1
ATOM 2694 C C . LEU A 1 197 ? 67.98584 25.33819 57.85369 1.000 19.32053 197 LEU A C 1
ATOM 2695 O O . LEU A 1 197 ? 66.87896 25.90018 57.92259 1.000 19.10874 197 LEU A O 1
ATOM 2711 N N . LYS A 1 198 ? 68.32718 24.31787 58.65584 1.000 18.77287 198 LYS A N 1
ATOM 2712 C CA . LYS A 1 198 ? 67.35310 23.78962 59.61314 1.000 19.94137 198 LYS A CA 1
ATOM 2713 C C . LYS A 1 198 ? 67.04135 24.82527 60.67976 1.000 17.49717 198 LYS A C 1
ATOM 2714 O O . LYS A 1 198 ? 65.89580 24.95026 61.10692 1.000 19.27932 198 LYS A O 1
ATOM 2733 N N . GLU A 1 199 ? 68.04800 25.56320 61.13922 1.000 20.19188 199 GLU A N 1
ATOM 2734 C CA . GLU A 1 199 ? 67.76989 26.60319 62.13246 1.000 20.14404 199 GLU A CA 1
ATOM 2735 C C . GLU A 1 199 ? 66.88985 27.69262 61.54617 1.000 20.28011 199 GLU A C 1
ATOM 2736 O O . GLU A 1 199 ? 65.98841 28.21021 62.21365 1.000 22.05536 199 GLU A O 1
ATOM 2748 N N . ALA A 1 200 ? 67.11269 28.03388 60.27699 1.000 19.42812 200 ALA A N 1
ATOM 2749 C CA . ALA A 1 200 ? 66.29480 29.07510 59.65152 1.000 21.29268 200 ALA A CA 1
ATOM 2750 C C . ALA A 1 200 ? 64.87084 28.58566 59.43754 1.000 19.92805 200 ALA A C 1
ATOM 2751 O O . ALA A 1 200 ? 63.90850 29.35372 59.56183 1.000 20.62974 200 ALA A O 1
ATOM 2758 N N . LEU A 1 201 ? 64.73265 27.31932 59.05471 1.000 17.99910 201 LEU A N 1
ATOM 2759 C CA . LEU A 1 201 ? 63.42225 26.72275 58.86924 1.000 18.07163 201 LEU A CA 1
ATOM 2760 C C . LEU A 1 201 ? 62.67295 26.66498 60.18953 1.000 21.04969 201 LEU A C 1
ATOM 2761 O O . LEU A 1 201 ? 61.47221 26.94457 60.24452 1.000 21.81799 201 LEU A O 1
ATOM 2777 N N . ASN A 1 202 ? 63.35737 26.27621 61.26108 1.000 20.75205 202 ASN A N 1
ATOM 2778 C CA . ASN A 1 202 ? 62.69144 26.27338 62.55894 1.000 21.23670 202 ASN A CA 1
ATOM 2779 C C . ASN A 1 202 ? 62.16771 27.66561 62.89734 1.000 24.08344 202 ASN A C 1
ATOM 2780 O O . ASN A 1 202 ? 61.02059 27.82911 63.32804 1.000 22.94569 202 ASN A O 1
ATOM 2791 N N . LYS A 1 203 ? 63.00252 28.67722 62.69710 1.000 21.41993 203 LYS A N 1
ATOM 2792 C CA . LYS A 1 203 ? 62.63465 30.04414 63.05103 1.000 24.35692 203 LYS A CA 1
ATOM 2793 C C . LYS A 1 203 ? 61.44972 30.51058 62.23383 1.000 24.97242 203 LYS A C 1
ATOM 2794 O O . LYS A 1 203 ? 60.48526 31.07854 62.77380 1.000 24.78911 203 LYS A O 1
ATOM 2813 N N . GLN A 1 204 ? 61.50790 30.29151 60.91906 1.000 22.96490 204 GLN A N 1
ATOM 2814 C CA . GLN A 1 204 ? 60.43744 30.78267 60.05578 1.000 24.07529 204 GLN A CA 1
ATOM 2815 C C . GLN A 1 204 ? 59.14877 30.00530 60.29060 1.000 22.09700 204 GLN A C 1
ATOM 2816 O O . GLN A 1 204 ? 58.04689 30.57070 60.20277 1.000 23.95390 204 GLN A O 1
ATOM 2830 N N . GLY A 1 205 ? 59.26393 28.70310 60.56208 1.000 21.31215 205 GLY A N 1
ATOM 2831 C CA . GLY A 1 205 ? 58.08937 27.91104 60.88984 1.000 23.43913 205 GLY A CA 1
ATOM 2832 C C . GLY A 1 205 ? 57.35201 28.47896 62.08298 1.000 27.20102 205 GLY A C 1
ATOM 2833 O O . GLY A 1 205 ? 56.12393 28.58398 62.07016 1.000 25.21454 205 GLY A O 1
ATOM 2837 N N . LYS A 1 206 ? 58.09645 28.87191 63.11880 1.000 23.97765 206 LYS A N 1
ATOM 2838 C CA . LYS A 1 206 ? 57.45507 29.48921 64.27682 1.000 25.01663 206 LYS A CA 1
ATOM 2839 C C . LYS A 1 206 ? 56.82805 30.83097 63.91085 1.000 26.70387 206 LYS A C 1
ATOM 2840 O O . LYS A 1 206 ? 55.73986 31.15232 64.39126 1.000 30.91996 206 LYS A O 1
ATOM 2859 N N . GLU A 1 207 ? 57.48305 31.62150 63.04920 1.000 25.90557 207 GLU A N 1
ATOM 2860 C CA . GLU A 1 207 ? 56.94459 32.93325 62.67766 1.000 26.30224 207 GLU A CA 1
ATOM 2861 C C . GLU A 1 207 ? 55.63075 32.80390 61.91318 1.000 28.88640 207 GLU A C 1
ATOM 2862 O O . GLU A 1 207 ? 54.70290 33.59685 62.12225 1.000 30.20433 207 GLU A O 1
ATOM 2874 N N . LEU A 1 208 ? 55.53819 31.81863 61.02156 1.000 25.28262 208 LEU A N 1
ATOM 2875 C CA . LEU A 1 208 ? 54.37381 31.65109 60.16527 1.000 28.84080 208 LEU A CA 1
ATOM 2876 C C . LEU A 1 208 ? 53.37276 30.63453 60.69282 1.000 28.92674 208 LEU A C 1
ATOM 2877 O O . LEU A 1 208 ? 52.30471 30.48094 60.09512 1.000 33.65956 208 LEU A O 1
ATOM 2893 N N . GLY A 1 209 ? 53.68199 29.94678 61.78308 1.000 27.54397 209 GLY A N 1
ATOM 2894 C CA . GLY A 1 209 ? 52.79597 28.94058 62.32975 1.000 30.42044 209 GLY A CA 1
ATOM 2895 C C . GLY A 1 209 ? 52.65536 27.70531 61.46152 1.000 31.87965 209 GLY A C 1
ATOM 2896 O O . GLY A 1 209 ? 51.54706 27.17730 61.30464 1.000 28.19277 209 GLY A O 1
ATOM 2900 N N . LYS A 1 210 ? 53.75430 27.20314 60.93188 1.000 25.15040 210 LYS A N 1
ATOM 2901 C CA . LYS A 1 210 ? 53.72368 25.99414 60.12985 1.000 24.53804 210 LYS A CA 1
ATOM 2902 C C . LYS A 1 210 ? 54.96684 25.16263 60.41616 1.000 22.67552 210 LYS A C 1
ATOM 2903 O O . LYS A 1 210 ? 55.94193 25.64097 61.00389 1.000 24.93314 210 LYS A O 1
ATOM 2922 N N . VAL A 1 211 ? 54.87607 23.87971 60.06116 1.000 22.52418 211 VAL A N 1
ATOM 2923 C CA . VAL A 1 211 ? 55.94830 22.90655 60.20349 1.000 21.85868 211 VAL A CA 1
ATOM 2924 C C . VAL A 1 211 ? 56.67288 22.82901 58.87034 1.000 21.45444 211 VAL A C 1
ATOM 2925 O O . VAL A 1 211 ? 56.06334 22.51938 57.84304 1.000 22.70090 211 VAL A O 1
ATOM 2938 N N . TYR A 1 212 ? 57.97290 23.06128 58.89381 1.000 20.15271 212 TYR A N 1
ATOM 2939 C CA . TYR A 1 212 ? 58.84013 22.86099 57.75173 1.000 18.66596 212 TYR A CA 1
ATOM 2940 C C . TYR A 1 212 ? 59.66852 21.59197 57.91564 1.000 18.87252 212 TYR A C 1
ATOM 2941 O O . TYR A 1 212 ? 59.92810 21.12499 59.02239 1.000 19.70121 212 TYR A O 1
ATOM 2959 N N . GLU A 1 213 ? 60.11827 21.06297 56.78896 1.000 16.52397 213 GLU A N 1
ATOM 2960 C CA . GLU A 1 213 ? 61.05414 19.95104 56.74129 1.000 17.79239 213 GLU A CA 1
ATOM 2961 C C . GLU A 1 213 ? 62.24557 20.28067 55.84650 1.000 18.23177 213 GLU A C 1
ATOM 2962 O O . GLU A 1 213 ? 62.19493 21.15222 54.96689 1.000 18.11183 213 GLU A O 1
ATOM 2974 N N . LEU A 1 214 ? 63.33140 19.57268 56.12724 1.000 15.72884 214 LEU A N 1
ATOM 2975 C CA . LEU A 1 214 ? 64.58403 19.61620 55.37648 1.000 15.21731 214 LEU A CA 1
ATOM 2976 C C . LEU A 1 214 ? 64.94394 18.20873 54.94756 1.000 14.04355 214 LEU A C 1
ATOM 2977 O O . LEU A 1 214 ? 64.99674 17.29505 55.76685 1.000 15.82429 214 LEU A O 1
ATOM 2993 N N . SER A 1 215 ? 65.17731 18.02830 53.65764 1.000 14.92063 215 SER A N 1
ATOM 2994 C CA . SER A 1 215 ? 65.63202 16.74475 53.12830 1.000 14.15870 215 SER A CA 1
ATOM 2995 C C . SER A 1 215 ? 66.86056 16.99354 52.25569 1.000 14.03044 215 SER A C 1
ATOM 2996 O O . SER A 1 215 ? 67.20711 18.12392 51.91745 1.000 15.61391 215 SER A O 1
ATOM 3004 N N . VAL A 1 216 ? 67.53545 15.89306 51.90727 1.000 15.03196 216 VAL A N 1
ATOM 3005 C CA . VAL A 1 216 ? 68.67892 15.89748 51.02666 1.000 13.78057 216 VAL A CA 1
ATOM 3006 C C . VAL A 1 216 ? 68.56881 14.68765 50.11842 1.000 16.42954 216 VAL A C 1
ATOM 3007 O O . VAL A 1 216 ? 67.90061 13.70165 50.44872 1.000 18.42796 216 VAL A O 1
ATOM 3020 N N . ALA A 1 217 ? 69.24573 14.76431 48.98314 1.000 16.71346 217 ALA A N 1
ATOM 3021 C CA . ALA A 1 217 ? 69.46366 13.62268 48.10291 1.000 16.47875 217 ALA A CA 1
ATOM 3022 C C . ALA A 1 217 ? 70.85756 13.10417 48.34411 1.000 17.42755 217 ALA A C 1
ATOM 3023 O O . ALA A 1 217 ? 71.82249 13.88078 48.32745 1.000 20.57899 217 ALA A O 1
ATOM 3030 N N . LEU A 1 218 ? 70.96904 11.81351 48.59406 1.000 16.75684 218 LEU A N 1
ATOM 3031 C CA . LEU A 1 218 ? 72.24780 11.22719 48.97065 1.000 14.86389 218 LEU A CA 1
ATOM 3032 C C . LEU A 1 218 ? 72.73780 10.16665 47.97871 1.000 15.54549 218 LEU A C 1
ATOM 3033 O O . LEU A 1 218 ? 71.92587 9.47234 47.35255 1.000 15.44683 218 LEU A O 1
ATOM 3049 N N . PRO A 1 219 ? 74.07033 10.01770 47.83138 1.000 16.52918 219 PRO A N 1
ATOM 3050 C CA . PRO A 1 219 ? 74.63985 9.01228 46.92908 1.000 16.27484 219 PRO A CA 1
ATOM 3051 C C . PRO A 1 219 ? 74.45822 7.60518 47.46424 1.000 15.84848 219 PRO A C 1
ATOM 3052 O O . PRO A 1 219 ? 74.44286 7.38166 48.67764 1.000 17.62368 219 PRO A O 1
ATOM 3063 N N . ALA A 1 220 ? 74.32321 6.64797 46.54307 1.000 16.92523 220 ALA A N 1
ATOM 3064 C CA . ALA A 1 220 ? 74.16776 5.25970 46.96771 1.000 18.46500 220 ALA A CA 1
ATOM 3065 C C . ALA A 1 220 ? 75.47391 4.61631 47.38961 1.000 18.79569 220 ALA A C 1
ATOM 3066 O O . ALA A 1 220 ? 75.46744 3.68943 48.21145 1.000 19.72737 220 ALA A O 1
ATOM 3073 N N . GLY A 1 221 ? 76.58653 5.01156 46.75486 1.000 19.92529 221 GLY A N 1
ATOM 3074 C CA . GLY A 1 221 ? 77.83512 4.26525 46.84258 1.000 21.03226 221 GLY A CA 1
ATOM 3075 C C . GLY A 1 221 ? 78.80253 4.73877 47.91991 1.000 19.00604 221 GLY A C 1
ATOM 3076 O O . GLY A 1 221 ? 78.89078 5.92508 48.23955 1.000 19.50728 221 GLY A O 1
ATOM 3080 N N . VAL A 1 222 ? 79.58428 3.78385 48.41960 1.000 19.31354 222 VAL A N 1
ATOM 3081 C CA . VAL A 1 222 ? 80.47439 4.04374 49.54389 1.000 19.18318 222 VAL A CA 1
ATOM 3082 C C . VAL A 1 222 ? 81.48953 5.12016 49.20594 1.000 19.48726 222 VAL A C 1
ATOM 3083 O O . VAL A 1 222 ? 81.74329 5.99591 50.02633 1.000 20.52140 222 VAL A O 1
ATOM 3096 N N . SER A 1 223 ? 82.10979 5.07567 48.01174 1.000 19.75733 223 SER A N 1
ATOM 3097 C CA . SER A 1 223 ? 83.17994 6.05385 47.78304 1.000 22.94257 223 SER A CA 1
ATOM 3098 C C . SER A 1 223 ? 82.66220 7.49260 47.76801 1.000 21.34592 223 SER A C 1
ATOM 3099 O O . SER A 1 223 ? 83.31801 8.40100 48.28879 1.000 23.72859 223 SER A O 1
ATOM 3107 N N . LYS A 1 224 ? 81.45902 7.73665 47.21946 1.000 19.87875 224 LYS A N 1
ATOM 3108 C CA . LYS A 1 224 ? 80.94567 9.09677 47.24305 1.000 19.33228 224 LYS A CA 1
ATOM 3109 C C . LYS A 1 224 ? 80.54665 9.49948 48.64583 1.000 19.40397 224 LYS A C 1
ATOM 3110 O O . LYS A 1 224 ? 80.72972 10.64982 49.04196 1.000 20.24265 224 LYS A O 1
ATOM 3129 N N . ILE A 1 225 ? 80.06214 8.54518 49.44118 1.000 17.92581 225 ILE A N 1
ATOM 3130 C CA . ILE A 1 225 ? 79.74387 8.84443 50.82165 1.000 20.49012 225 ILE A CA 1
ATOM 3131 C C . ILE A 1 225 ? 81.00741 9.25740 51.56950 1.000 22.56260 225 ILE A C 1
ATOM 3132 O O . ILE A 1 225 ? 81.02002 10.25407 52.30026 1.000 20.77787 225 ILE A O 1
ATOM 3148 N N . GLU A 1 226 ? 82.09556 8.51298 51.38089 1.000 19.48337 226 GLU A N 1
ATOM 3149 C CA . GLU A 1 226 ? 83.35132 8.83139 52.05665 1.000 21.14941 226 GLU A CA 1
ATOM 3150 C C . GLU A 1 226 ? 83.88633 10.19994 51.63022 1.000 21.3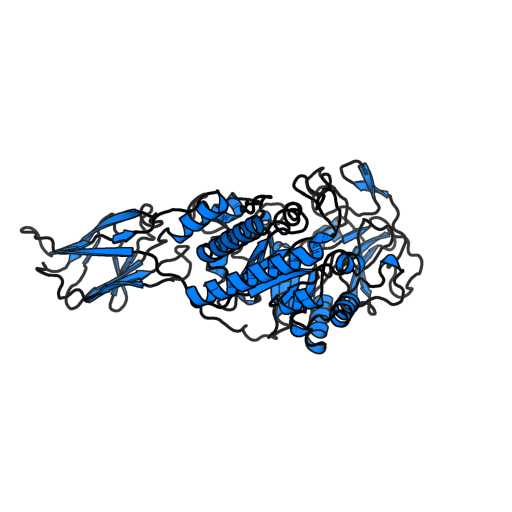4733 226 GLU A C 1
ATOM 3151 O O . GLU A 1 226 ? 84.44232 10.94173 52.44798 1.000 23.08613 226 GLU A O 1
ATOM 3163 N N . LYS A 1 227 ? 83.71200 10.55622 50.36149 1.000 19.72318 227 LYS A N 1
ATOM 3164 C CA . LYS A 1 227 ? 84.21895 11.83512 49.87371 1.000 21.15768 227 LYS A CA 1
ATOM 3165 C C . LYS A 1 227 ? 83.53691 13.01651 50.54578 1.000 18.19584 227 LYS A C 1
ATOM 3166 O O . LYS A 1 227 ? 84.18742 14.04510 50.77674 1.000 21.45416 227 LYS A O 1
ATOM 3185 N N . GLY A 1 228 ? 82.21955 12.92283 50.81558 1.000 17.77826 228 GLY A N 1
ATOM 3186 C CA . GLY A 1 228 ? 81.50228 14.13410 51.15392 1.000 16.97569 228 GLY A CA 1
ATOM 3187 C C . GLY A 1 228 ? 80.34403 14.09424 52.12147 1.000 15.76084 228 GLY A C 1
ATOM 3188 O O . GLY A 1 228 ? 79.76559 15.15269 52.38378 1.000 17.23087 228 GLY A O 1
ATOM 3192 N N . ILE A 1 229 ? 79.96734 12.92481 52.62363 1.000 16.17105 229 ILE A N 1
ATOM 3193 C CA . ILE A 1 229 ? 78.77470 12.81136 53.47129 1.000 15.54749 229 ILE A CA 1
ATOM 3194 C C . ILE A 1 229 ? 79.18359 12.38063 54.85774 1.000 15.79750 229 ILE A C 1
ATOM 3195 O O . ILE A 1 229 ? 79.61820 11.23946 55.06183 1.000 18.69058 229 ILE A O 1
ATOM 3211 N N . ASP A 1 230 ? 79.07385 13.29459 55.81898 1.000 17.01032 230 ASP A N 1
ATOM 3212 C CA . ASP A 1 230 ? 79.24659 12.90094 57.21327 1.000 15.89496 230 ASP A CA 1
ATOM 3213 C C . ASP A 1 230 ? 77.90536 12.34813 57.69442 1.000 16.42347 230 ASP A C 1
ATOM 3214 O O . ASP A 1 230 ? 77.02484 13.09077 58.12239 1.000 17.46457 230 ASP A O 1
ATOM 3223 N N . VAL A 1 231 ? 77.74848 11.02391 57.54399 1.000 18.04790 231 VAL A N 1
ATOM 3224 C CA . VAL A 1 231 ? 76.44193 10.37709 57.71186 1.000 14.34614 231 VAL A CA 1
ATOM 3225 C C . VAL A 1 231 ? 75.82248 10.71042 59.04985 1.000 15.30008 231 VAL A C 1
ATOM 3226 O O . VAL A 1 231 ? 74.64693 11.09883 59.10707 1.000 15.62449 231 VAL A O 1
ATOM 3239 N N . ASP A 1 232 ? 76.55667 10.45074 60.13532 1.000 18.08356 232 ASP A N 1
ATOM 3240 C CA . ASP A 1 232 ? 75.94315 10.58336 61.45805 1.000 15.64481 232 ASP A CA 1
ATOM 3241 C C . ASP A 1 232 ? 75.51525 12.02122 61.73716 1.000 16.74579 232 ASP A C 1
ATOM 3242 O O . ASP A 1 232 ? 74.39876 12.26696 62.23364 1.000 16.87031 232 ASP A O 1
ATOM 3251 N N . LYS A 1 233 ? 76.34900 13.00726 61.37898 1.000 15.93021 233 LYS A N 1
ATOM 3252 C CA . LYS A 1 233 ? 75.94845 14.40109 61.59818 1.000 17.46477 233 LYS A CA 1
ATOM 3253 C C . LYS A 1 233 ? 74.79279 14.81654 60.70199 1.000 16.04983 233 LYS A C 1
ATOM 3254 O O . LYS A 1 233 ? 73.86835 15.49942 61.14405 1.000 18.66866 233 LYS A O 1
ATOM 3273 N N . LEU A 1 234 ? 74.83177 14.41651 59.42835 1.000 15.58483 234 LEU A N 1
ATOM 3274 C CA . LEU A 1 234 ? 73.78055 14.79419 58.49664 1.000 14.88556 234 LEU A CA 1
ATOM 3275 C C . LEU A 1 234 ? 72.42759 14.26798 58.94298 1.000 17.10587 234 LEU A C 1
ATOM 3276 O O . LEU A 1 234 ? 71.44069 15.00007 58.93193 1.000 17.30241 234 LEU A O 1
ATOM 3292 N N . PHE A 1 235 ? 72.36266 12.99787 59.36718 1.000 16.39731 235 PHE A N 1
ATOM 3293 C CA . PHE A 1 235 ? 71.06632 12.43495 59.70328 1.000 16.88931 235 PHE A CA 1
ATOM 3294 C C . PHE A 1 235 ? 70.52498 13.02562 60.98617 1.000 17.76489 235 PHE A C 1
ATOM 3295 O O . PHE A 1 235 ? 69.31212 12.95632 61.21147 1.000 20.89486 235 PHE A O 1
ATOM 3312 N N . ASN A 1 236 ? 71.36470 13.63534 61.79519 1.000 17.45205 236 ASN A N 1
ATOM 3313 C CA . ASN A 1 236 ? 70.81042 14.29831 62.97147 1.000 17.48114 236 ASN A CA 1
ATOM 3314 C C . ASN A 1 236 ? 70.26409 15.69267 62.68064 1.000 18.98608 236 ASN A C 1
ATOM 3315 O O . ASN A 1 236 ? 69.63119 16.28389 63.56301 1.000 23.16772 236 ASN A O 1
ATOM 3326 N N . ILE A 1 237 ? 70.46521 16.23178 61.48415 1.000 18.83174 237 ILE A N 1
ATOM 3327 C CA . ILE A 1 237 ? 69.95791 17.54268 61.11319 1.000 18.97491 237 ILE A CA 1
ATOM 3328 C C . ILE A 1 237 ? 68.70782 17.40975 60.26023 1.000 16.99655 237 ILE A C 1
ATOM 3329 O O . ILE A 1 237 ? 67.68168 18.02324 60.54539 1.000 19.96416 237 ILE A O 1
ATOM 3345 N N . VAL A 1 238 ? 68.75267 16.56851 59.22844 1.000 16.52516 238 VAL A N 1
ATOM 3346 C CA . VAL A 1 238 ? 67.66132 16.51578 58.25358 1.000 18.32153 238 VAL A CA 1
ATOM 3347 C C . VAL A 1 238 ? 66.45046 15.79990 58.85116 1.000 17.76260 238 VAL A C 1
ATOM 3348 O O . VAL A 1 238 ? 66.55009 14.97365 59.77309 1.000 16.31002 238 VAL A O 1
ATOM 3361 N N . ASP A 1 239 ? 65.28216 16.10605 58.29648 1.000 18.27904 239 ASP A N 1
ATOM 3362 C CA . ASP A 1 239 ? 64.08751 15.34570 58.65142 1.000 16.93703 239 ASP A CA 1
ATOM 3363 C C . ASP A 1 239 ? 64.03388 14.00797 57.94491 1.000 16.05459 239 ASP A C 1
ATOM 3364 O O . ASP A 1 239 ? 63.51918 13.02658 58.51870 1.000 18.63671 239 ASP A O 1
ATOM 3373 N N . PHE A 1 240 ? 64.47325 13.96002 56.67875 1.000 15.35735 240 PHE A N 1
ATOM 3374 C CA . PHE A 1 240 ? 64.62840 12.69549 55.98386 1.000 17.37661 240 PHE A CA 1
ATOM 3375 C C . PHE A 1 240 ? 65.64427 12.85542 54.84658 1.000 15.66739 240 PHE A C 1
ATOM 3376 O O . PHE A 1 240 ? 66.02795 13.96290 54.47220 1.000 15.36824 240 PHE A O 1
ATOM 3393 N N . ALA A 1 241 ? 66.10907 11.72919 54.37058 1.000 15.90701 241 ALA A N 1
ATOM 3394 C CA . ALA A 1 241 ? 67.12146 11.71009 53.32749 1.000 15.46166 241 ALA A CA 1
ATOM 3395 C C . ALA A 1 241 ? 66.70887 10.73406 52.25235 1.000 14.08093 241 ALA A C 1
ATOM 3396 O O . ALA A 1 241 ? 66.41161 9.55893 52.53355 1.000 17.51220 241 ALA A O 1
ATOM 3403 N N . ASN A 1 242 ? 66.77693 11.20675 51.01195 1.000 16.09117 242 ASN A N 1
ATOM 3404 C CA . ASN A 1 242 ? 66.42274 10.43407 49.84004 1.000 16.00038 242 ASN A CA 1
ATOM 3405 C C . ASN A 1 242 ? 67.67949 9.81211 49.25643 1.000 14.83996 242 ASN A C 1
ATOM 3406 O O . ASN A 1 242 ? 68.54239 10.52636 48.72707 1.000 17.07400 242 ASN A O 1
ATOM 3417 N N . ILE A 1 243 ? 67.81213 8.49770 49.35942 1.000 16.82872 243 ILE A N 1
ATOM 3418 C CA A ILE A 1 243 ? 68.98434 7.81524 48.81898 0.445 15.21525 243 ILE A CA 1
ATOM 3419 C CA B ILE A 1 243 ? 68.98395 7.81546 48.82085 0.555 15.03148 243 ILE A CA 1
ATOM 3420 C C . ILE A 1 243 ? 68.74143 7.53687 47.34545 1.000 16.60119 243 ILE A C 1
ATOM 3421 O O . ILE A 1 243 ? 67.77539 6.85922 46.99708 1.000 16.24769 243 ILE A O 1
ATOM 3452 N N . MET A 1 244 ? 69.64952 8.00406 46.49853 1.000 16.40600 244 MET A N 1
ATOM 3453 C CA A MET A 1 244 ? 69.54272 7.89836 45.03842 0.532 16.53928 244 MET A CA 1
ATOM 3454 C CA B MET A 1 244 ? 69.49104 7.87843 45.04479 0.468 16.49315 244 MET A CA 1
ATOM 3455 C C . MET A 1 244 ? 69.95562 6.49589 44.59204 1.000 17.41943 244 MET A C 1
ATOM 3456 O O . MET A 1 244 ? 70.98763 6.30015 43.95112 1.000 15.88629 244 MET A O 1
ATOM 3483 N N . THR A 1 245 ? 69.15479 5.51079 44.99130 1.000 16.18174 245 THR A N 1
ATOM 3484 C CA . THR A 1 245 ? 69.41329 4.10585 44.68997 1.000 15.59283 245 THR A CA 1
ATOM 3485 C C . THR A 1 245 ? 68.88971 3.76255 43.29917 1.000 15.36835 245 THR A C 1
ATOM 3486 O O . THR A 1 245 ? 68.02117 2.90976 43.12053 1.000 18.38947 245 THR A O 1
ATOM 3497 N N . TYR A 1 246 ? 69.46416 4.45721 42.32675 1.000 17.12079 246 TYR A N 1
ATOM 3498 C CA . TYR A 1 246 ? 69.23596 4.24562 40.90290 1.000 14.72661 246 TYR A CA 1
ATOM 3499 C C . TYR A 1 246 ? 70.47754 4.77425 40.19291 1.000 17.72450 246 TYR A C 1
ATOM 3500 O O . TYR A 1 246 ? 71.39905 5.30248 40.81577 1.000 17.24706 246 TYR A O 1
ATOM 3518 N N . ASP A 1 247 ? 70.52890 4.58618 38.87415 1.000 16.15090 247 ASP A N 1
ATOM 3519 C CA . ASP A 1 247 ? 71.74214 4.86033 38.11679 1.000 18.06404 247 ASP A CA 1
ATOM 3520 C C . ASP A 1 247 ? 72.94587 4.08234 38.67652 1.000 17.82768 247 ASP A C 1
ATOM 3521 O O . ASP A 1 247 ? 74.09302 4.54799 38.58323 1.000 19.63390 247 ASP A O 1
ATOM 3530 N N . MET A 1 248 ? 72.71853 2.86328 39.19743 1.000 17.03317 248 MET A N 1
ATOM 3531 C CA . MET A 1 248 ? 73.79132 2.10165 39.82597 1.000 16.68272 248 MET A CA 1
ATOM 3532 C C . MET A 1 248 ? 74.48144 1.16443 38.84072 1.000 20.45507 248 MET A C 1
ATOM 3533 O O . MET A 1 248 ? 75.45215 0.49242 39.21110 1.000 20.58498 248 MET A O 1
ATOM 3547 N N . ALA A 1 249 ? 74.01196 1.13211 37.60708 1.000 18.37762 249 ALA A N 1
ATOM 3548 C CA . ALA A 1 249 ? 74.63829 0.41791 36.50307 1.000 16.79245 249 ALA A CA 1
ATOM 3549 C C . ALA A 1 249 ? 74.17743 1.14277 35.24748 1.000 19.79198 249 ALA A C 1
ATOM 3550 O O . ALA A 1 249 ? 73.06159 1.66858 35.20442 1.000 19.04591 249 ALA A O 1
ATOM 3557 N N . GLY A 1 250 ? 75.00849 1.11774 34.21508 1.000 18.41390 250 GLY A N 1
ATOM 3558 C CA . GLY A 1 250 ? 74.67650 1.81112 32.98848 1.000 19.26825 250 GLY A CA 1
ATOM 3559 C C . GLY A 1 250 ? 75.85175 1.81189 32.03501 1.000 19.97522 250 GLY A C 1
ATOM 3560 O O . GLY A 1 250 ? 76.81456 1.08383 32.21238 1.000 19.81440 250 GLY A O 1
ATOM 3564 N N . ALA A 1 251 ? 75.72921 2.63738 30.98729 1.000 18.70537 251 ALA A N 1
ATOM 3565 C CA . ALA A 1 251 ? 76.60505 2.54488 29.82920 1.000 20.79748 251 ALA A CA 1
ATOM 3566 C C . ALA A 1 251 ? 78.01277 3.05461 30.07593 1.000 20.93463 251 ALA A C 1
ATOM 3567 O O . ALA A 1 251 ? 78.86401 2.91526 29.19055 1.000 22.23818 251 ALA A O 1
ATOM 3574 N N . TRP A 1 252 ? 78.28024 3.66569 31.22864 1.000 20.85815 252 TRP A N 1
ATOM 3575 C CA . TRP A 1 252 ? 79.65443 3.91861 31.63557 1.000 22.67458 252 TRP A CA 1
ATOM 3576 C C . TRP A 1 252 ? 80.43120 2.63937 31.95136 1.000 23.82291 252 TRP A C 1
ATOM 3577 O O . TRP A 1 252 ? 81.66578 2.70254 32.11018 1.000 25.42441 252 TRP A O 1
ATOM 3598 N N . SER A 1 253 ? 79.75009 1.49836 32.01709 1.000 22.11142 253 SER A N 1
ATOM 3599 C CA . SER A 1 253 ? 80.34516 0.20022 32.29204 1.000 23.91451 253 SER A CA 1
ATOM 3600 C C . SER A 1 253 ? 80.15444 -0.70630 31.10083 1.000 24.88991 253 SER A C 1
ATOM 3601 O O . SER A 1 253 ? 79.12395 -0.63053 30.43041 1.000 21.29342 253 SER A O 1
ATOM 3609 N N . THR A 1 254 ? 81.13660 -1.58208 30.85226 1.000 23.39037 254 THR A N 1
ATOM 3610 C CA . THR A 1 254 ? 80.98150 -2.61326 29.83884 1.000 21.67223 254 THR A CA 1
ATOM 3611 C C . THR A 1 254 ? 80.47352 -3.93372 30.40362 1.000 22.09782 254 THR A C 1
ATOM 3612 O O . THR A 1 254 ? 80.58170 -4.95604 29.73153 1.000 26.30553 254 THR A O 1
ATOM 3623 N N . THR A 1 255 ? 79.91657 -3.93591 31.61268 1.000 22.63854 255 THR A N 1
ATOM 3624 C CA . THR A 1 255 ? 79.26082 -5.11163 32.18328 1.000 24.34457 255 THR A CA 1
ATOM 3625 C C . THR A 1 255 ? 77.80176 -4.78687 32.45835 1.000 22.62235 255 THR A C 1
ATOM 3626 O O . THR A 1 255 ? 77.51613 -3.78108 33.10160 1.000 22.85669 255 THR A O 1
ATOM 3637 N N . SER A 1 256 ? 76.88246 -5.59429 31.93120 1.000 22.19076 256 SER A N 1
ATOM 3638 C CA . SER A 1 256 ? 75.47633 -5.34552 32.22307 1.000 20.12431 256 SER A CA 1
ATOM 3639 C C . SER A 1 256 ? 75.20891 -5.57538 33.70238 1.000 20.59700 256 SER A C 1
ATOM 3640 O O . SER A 1 256 ? 75.91775 -6.33113 34.38253 1.000 22.88369 256 SER A O 1
ATOM 3648 N N . GLY A 1 257 ? 74.14999 -4.93602 34.18137 1.000 21.79931 257 GLY A N 1
ATOM 3649 C CA . GLY A 1 257 ? 73.79988 -5.03692 35.58983 1.000 20.12102 257 GLY A CA 1
ATOM 3650 C C . GLY A 1 257 ? 72.45770 -4.38956 35.82617 1.000 19.90646 257 GLY A C 1
ATOM 3651 O O . GLY A 1 257 ? 71.80859 -3.88137 34.91423 1.000 20.95343 257 GLY A O 1
ATOM 3655 N N . HIS A 1 258 ? 72.03917 -4.42771 37.08048 1.000 18.95406 258 HIS A N 1
ATOM 3656 C CA . HIS A 1 258 ? 70.81523 -3.78249 37.50962 1.000 17.45376 258 HIS A CA 1
ATOM 3657 C C . HIS A 1 258 ? 71.11097 -2.35104 37.95902 1.000 17.99953 258 HIS A C 1
ATOM 3658 O O . HIS A 1 258 ? 71.99458 -2.13517 38.78665 1.000 19.10529 258 HIS A O 1
ATOM 3672 N N . GLN A 1 259 ? 70.30243 -1.39845 37.51933 1.000 18.84145 259 GLN A N 1
ATOM 3673 C CA . GLN A 1 259 ? 70.57989 -0.02208 37.90158 1.000 17.14888 259 GLN A CA 1
ATOM 3674 C C . GLN A 1 259 ? 69.89371 0.37614 39.20438 1.000 16.07803 259 GLN A C 1
ATOM 3675 O O . GLN A 1 259 ? 70.22524 1.41912 39.76871 1.000 17.19007 259 GLN A O 1
ATOM 3689 N N . THR A 1 260 ? 68.87277 -0.36295 39.63272 1.000 17.88429 260 THR A N 1
ATOM 3690 C CA . THR A 1 260 ? 68.09806 0.09705 40.77583 1.000 16.97740 260 THR A CA 1
ATOM 3691 C C . THR A 1 260 ? 67.57163 -1.10612 41.57629 1.000 20.16309 260 THR A C 1
ATOM 3692 O O . THR A 1 260 ? 66.44561 -1.10547 42.09276 1.000 18.13821 260 THR A O 1
ATOM 3703 N N . ALA A 1 261 ? 68.41874 -2.11373 41.76524 1.000 19.68015 261 ALA A N 1
ATOM 3704 C CA . ALA A 1 261 ? 67.94430 -3.35623 42.34428 1.000 15.69169 261 ALA A CA 1
ATOM 3705 C C . ALA A 1 261 ? 67.79685 -3.24456 43.85714 1.000 17.04168 261 ALA A C 1
ATOM 3706 O O . ALA A 1 261 ? 68.63243 -2.63545 44.54312 1.000 18.63014 261 ALA A O 1
ATOM 3713 N N . LEU A 1 262 ? 66.78555 -3.94220 44.36737 1.000 17.22798 262 LEU A N 1
ATOM 3714 C CA . LEU A 1 262 ? 66.59200 -4.00476 45.81270 1.000 17.16120 262 LEU A CA 1
ATOM 3715 C C . LEU A 1 262 ? 67.73499 -4.74123 46.50480 1.000 18.14605 262 LEU A C 1
ATOM 3716 O O . LEU A 1 262 ? 68.26328 -4.26606 47.52175 1.000 18.38095 262 LEU A O 1
ATOM 3732 N N . TYR A 1 263 ? 68.09770 -5.91297 45.99630 1.000 18.73806 263 TYR A N 1
ATOM 3733 C CA . TYR A 1 263 ? 69.13390 -6.76018 46.56714 1.000 20.84206 263 TYR A CA 1
ATOM 3734 C C . TYR A 1 263 ? 70.27691 -6.97857 45.58978 1.000 20.62535 263 TYR A C 1
ATOM 3735 O O . TYR A 1 263 ? 70.10159 -6.94983 44.36920 1.000 19.82141 263 TYR A O 1
ATOM 3753 N N . THR A 1 264 ? 71.45503 -7.22043 46.14371 1.000 19.18107 264 THR A N 1
ATOM 3754 C CA . THR A 1 264 ? 72.62132 -7.57938 45.35517 1.000 18.82197 264 THR A CA 1
ATOM 3755 C C . THR A 1 264 ? 72.56914 -9.05943 45.01750 1.000 20.99089 264 THR A C 1
ATOM 3756 O O . THR A 1 264 ? 72.62486 -9.93089 45.90916 1.000 23.53412 264 THR A O 1
ATOM 3767 N N . ASN A 1 265 ? 72.45477 -9.34621 43.74437 1.000 20.17535 265 ASN A N 1
ATOM 3768 C CA . ASN A 1 265 ? 72.61875 -10.71970 43.27550 1.000 20.89730 265 ASN A CA 1
ATOM 3769 C C . ASN A 1 265 ? 73.99942 -11.24767 43.67938 1.000 22.91244 265 ASN A C 1
ATOM 3770 O O . ASN A 1 265 ? 75.00181 -10.58265 43.42166 1.000 24.33883 265 ASN A O 1
ATOM 3781 N N . PRO A 1 266 ? 74.08023 -12.42975 44.29942 1.000 24.25179 266 PRO A N 1
ATOM 3782 C CA . PRO A 1 266 ? 75.36536 -12.93224 44.82285 1.000 28.77966 266 PRO A CA 1
ATOM 3783 C C . PRO A 1 266 ? 76.43183 -13.14083 43.76123 1.000 29.09169 266 PRO A C 1
ATOM 3784 O O . PRO A 1 266 ? 77.61042 -13.31054 44.11325 1.000 30.21350 266 PRO A O 1
ATOM 3795 N N . ASN A 1 267 ? 76.05628 -13.14841 42.48319 1.000 26.25285 267 ASN A N 1
ATOM 3796 C CA . ASN A 1 267 ? 76.98975 -13.33271 41.38375 1.000 29.02082 267 ASN A CA 1
ATOM 3797 C C . ASN A 1 267 ? 77.50579 -12.01682 40.83415 1.000 28.37172 267 ASN A C 1
ATOM 3798 O O . ASN A 1 267 ? 78.27340 -12.02639 39.86705 1.000 26.92955 267 ASN A O 1
ATOM 3809 N N . ALA A 1 268 ? 77.09930 -10.90176 41.43864 1.000 24.96989 268 ALA A N 1
ATOM 3810 C CA . ALA A 1 268 ? 77.51017 -9.59196 40.97314 1.000 23.96728 268 ALA A CA 1
ATOM 3811 C C . ALA A 1 268 ? 79.03168 -9.49214 40.98990 1.000 26.83571 268 ALA A C 1
ATOM 3812 O O . ALA A 1 268 ? 79.67809 -9.97952 41.92900 1.000 28.04647 268 ALA A O 1
ATOM 3819 N N . PRO A 1 269 ? 79.63567 -8.90652 39.96372 1.000 27.20749 269 PRO A N 1
ATOM 3820 C CA . PRO A 1 269 ? 81.07924 -8.65224 40.00678 1.000 28.31707 269 PRO A CA 1
ATOM 3821 C C . PRO A 1 269 ? 81.37994 -7.50449 40.95347 1.000 26.32692 269 PRO A C 1
ATOM 3822 O O . PRO A 1 269 ? 80.48868 -6.76689 41.38692 1.000 25.22614 269 PRO A O 1
ATOM 3833 N N . GLU A 1 270 ? 82.67791 -7.36834 41.27813 1.000 27.27868 270 GLU A N 1
ATOM 3834 C CA . GLU A 1 270 ? 83.10143 -6.38084 42.26746 1.000 26.65417 270 GLU A CA 1
ATOM 3835 C C . GLU A 1 270 ? 82.54625 -4.98881 41.98242 1.000 25.14556 270 GLU A C 1
ATOM 3836 O O . GLU A 1 270 ? 82.18914 -4.26220 42.91339 1.000 25.85081 270 GLU A O 1
ATOM 3848 N N . GLU A 1 271 ? 82.46197 -4.58518 40.71213 1.000 24.62042 271 GLU A N 1
ATOM 3849 C CA . GLU A 1 271 ? 82.07065 -3.20880 40.44359 1.000 25.32486 271 GLU A CA 1
ATOM 3850 C C . GLU A 1 271 ? 80.62517 -2.92920 40.83463 1.000 23.42996 271 GLU A C 1
ATOM 3851 O O . GLU A 1 271 ? 80.26322 -1.76848 41.02930 1.000 26.27432 271 GLU A O 1
ATOM 3863 N N . TYR A 1 272 ? 79.80317 -3.95394 40.94358 1.000 22.35009 272 TYR A N 1
ATOM 3864 C CA . TYR A 1 272 ? 78.41073 -3.76354 41.32308 1.000 21.92552 272 TYR A CA 1
ATOM 3865 C C . TYR A 1 272 ? 78.12689 -4.21801 42.74455 1.000 26.44329 272 TYR A C 1
ATOM 3866 O O . TYR A 1 272 ? 77.00844 -4.00375 43.22485 1.000 25.17486 272 TYR A O 1
ATOM 3884 N N . LYS A 1 273 ? 79.10512 -4.80517 43.43500 1.000 24.06112 273 LYS A N 1
ATOM 3885 C CA . LYS A 1 273 ? 78.92068 -5.09038 44.84746 1.000 24.24067 273 LYS A CA 1
ATOM 3886 C C . LYS A 1 273 ? 78.75155 -3.75754 45.56395 1.000 25.02640 273 LYS A C 1
ATOM 3887 O O . LYS A 1 273 ? 79.39679 -2.75288 45.22258 1.000 26.94280 273 LYS A O 1
ATOM 3906 N N . GLY A 1 274 ? 77.83878 -3.74394 46.52049 1.000 22.99772 274 GLY A N 1
ATOM 3907 C CA . GLY A 1 274 ? 77.48893 -2.55333 47.22735 1.000 20.40662 274 GLY A CA 1
ATOM 3908 C C . GLY A 1 274 ? 76.37187 -1.73992 46.60811 1.000 22.01776 274 GLY A C 1
ATOM 3909 O O . GLY A 1 274 ? 75.75709 -0.93001 47.29668 1.000 25.11561 274 GLY A O 1
ATOM 3913 N N . LEU A 1 275 ? 76.07594 -1.93874 45.32746 1.000 21.62059 275 LEU A N 1
ATOM 3914 C CA . LEU A 1 275 ? 75.20099 -1.02966 44.58791 1.000 20.93805 275 LEU A CA 1
ATOM 3915 C C . LEU A 1 275 ? 73.82089 -1.66306 44.40285 1.000 21.92583 275 LEU A C 1
ATOM 3916 O O . LEU A 1 275 ? 73.38207 -2.01286 43.31450 1.000 24.84399 275 LEU A O 1
ATOM 3932 N N . SER A 1 276 ? 73.15036 -1.82495 45.53209 1.000 18.87946 276 SER A N 1
ATOM 3933 C CA . SER A 1 276 ? 71.74898 -2.19121 45.62007 1.000 18.61914 276 SER A CA 1
ATOM 3934 C C . SER A 1 276 ? 71.11986 -1.36024 46.72472 1.000 20.69014 276 SER A C 1
ATOM 3935 O O . SER A 1 276 ? 71.81425 -0.78971 47.57326 1.000 18.50371 276 SER A O 1
ATOM 3943 N N . VAL A 1 277 ? 69.79104 -1.32086 46.73541 1.000 16.42436 277 VAL A N 1
ATOM 3944 C CA . VAL A 1 277 ? 69.11417 -0.64822 47.84880 1.000 1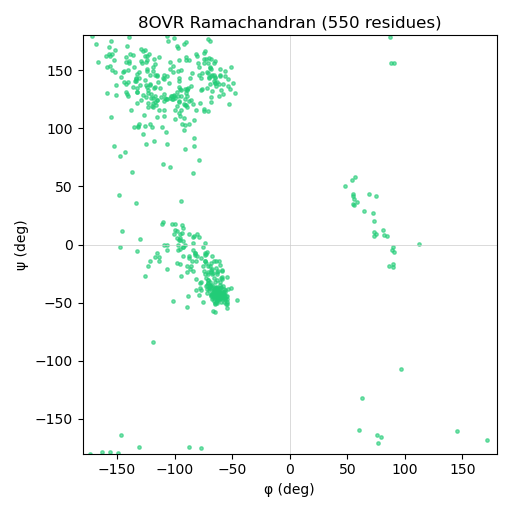9.61664 277 VAL A CA 1
ATOM 3945 C C . VAL A 1 277 ? 69.56998 -1.22242 49.18894 1.000 18.31373 277 VAL A C 1
ATOM 3946 O O . VAL A 1 277 ? 69.91838 -0.48961 50.12427 1.000 17.69320 277 VAL A O 1
ATOM 3959 N N . ASP A 1 278 ? 69.51913 -2.53905 49.32006 1.000 18.00117 278 ASP A N 1
ATOM 3960 C CA . ASP A 1 278 ? 69.82425 -3.20610 50.58797 1.000 16.80826 278 ASP A CA 1
ATOM 3961 C C . ASP A 1 278 ? 71.23976 -2.90403 51.06153 1.000 18.76923 278 ASP A C 1
ATOM 3962 O O . ASP A 1 278 ? 71.46058 -2.53786 52.22169 1.000 20.09777 278 ASP A O 1
ATOM 3971 N N . GLU A 1 279 ? 72.21802 -3.05129 50.19770 1.000 16.92265 279 GLU A N 1
ATOM 3972 C CA . GLU A 1 279 ? 73.58199 -2.80236 50.66923 1.000 17.69378 279 GLU A CA 1
ATOM 3973 C C . GLU A 1 279 ? 73.81248 -1.32184 50.96461 1.000 16.98863 279 GLU A C 1
ATOM 3974 O O . GLU A 1 279 ? 74.55852 -0.98765 51.89746 1.000 19.46891 279 GLU A O 1
ATOM 3986 N N . SER A 1 280 ? 73.21099 -0.42626 50.18760 1.000 17.13624 280 SER A N 1
ATOM 3987 C CA . SER A 1 280 ? 73.36685 1.00314 50.45955 1.000 17.17491 280 SER A CA 1
ATOM 3988 C C . SER A 1 280 ? 72.73750 1.36721 51.79750 1.000 20.54204 280 SER A C 1
ATOM 3989 O O . SER A 1 280 ? 73.37741 2.01429 52.64095 1.000 17.80792 280 SER A O 1
ATOM 3997 N N . VAL A 1 281 ? 71.49444 0.94783 52.00967 1.000 17.33658 281 VAL A N 1
ATOM 3998 C CA . VAL A 1 281 ? 70.83007 1.19520 53.29108 1.000 17.71031 281 VAL A CA 1
ATOM 3999 C C . VAL A 1 281 ? 71.64699 0.62979 54.43931 1.000 18.90369 281 VAL A C 1
ATOM 4000 O O . VAL A 1 281 ? 71.85401 1.30182 55.45842 1.000 18.55370 281 VAL A O 1
ATOM 4013 N N . LYS A 1 282 ? 72.10000 -0.62701 54.32237 1.000 17.38676 282 LYS A N 1
ATOM 4014 C CA . LYS A 1 282 ? 72.86439 -1.24284 55.40854 1.000 19.54384 282 LYS A CA 1
ATOM 4015 C C . LYS A 1 282 ? 74.13833 -0.45144 55.69550 1.000 17.20846 282 LYS A C 1
ATOM 4016 O O . LYS A 1 282 ? 74.53017 -0.28392 56.85016 1.000 19.26961 282 LYS A O 1
ATOM 4035 N N . TYR A 1 283 ? 74.77256 0.07646 54.65354 1.000 19.13459 283 TYR A N 1
ATOM 4036 C CA . TYR A 1 283 ? 75.97932 0.86032 54.87015 1.000 18.41617 283 TYR A CA 1
ATOM 4037 C C . TYR A 1 283 ? 75.65261 2.16292 55.59202 1.000 18.48611 283 TYR A C 1
ATOM 4038 O O . TYR A 1 283 ? 76.31267 2.52949 56.56986 1.000 19.50369 283 TYR A O 1
ATOM 4056 N N . TYR A 1 284 ? 74.62972 2.87248 55.14078 1.000 17.88285 284 TYR A N 1
ATOM 4057 C CA . TYR A 1 284 ? 74.23944 4.09648 55.82760 1.000 15.90753 284 TYR A CA 1
ATOM 4058 C C . TYR A 1 284 ? 73.93870 3.83382 57.29579 1.000 15.45724 284 TYR A C 1
ATOM 4059 O O . TYR A 1 284 ? 74.38285 4.58572 58.16709 1.000 17.26749 284 TYR A O 1
ATOM 4077 N N . ILE A 1 285 ? 73.17031 2.78055 57.58249 1.000 17.32017 285 ILE A N 1
ATOM 4078 C CA . ILE A 1 285 ? 72.87965 2.45349 58.98396 1.000 16.55699 285 ILE A CA 1
ATOM 4079 C C . ILE A 1 285 ? 74.17834 2.18456 59.75842 1.000 19.75610 285 ILE A C 1
ATOM 4080 O O . ILE A 1 285 ? 74.34564 2.62948 60.91899 1.000 19.51525 285 ILE A O 1
ATOM 4096 N N . SER A 1 286 ? 75.12185 1.46573 59.13870 1.000 20.01095 286 SER A N 1
ATOM 4097 C CA . SER A 1 286 ? 76.36303 1.14138 59.84038 1.000 21.35949 286 SER A CA 1
ATOM 4098 C C . SER A 1 286 ? 77.15265 2.39516 60.19083 1.000 19.39307 286 SER A C 1
ATOM 4099 O O . SER A 1 286 ? 77.97942 2.38713 61.13302 1.000 23.21421 286 SER A O 1
ATOM 4107 N N . GLN A 1 287 ? 76.94716 3.46619 59.42445 1.000 19.19242 287 GLN A N 1
ATOM 4108 C CA . GLN A 1 287 ? 77.64093 4.72548 59.60400 1.000 18.74845 287 GLN A CA 1
ATOM 4109 C C . GLN A 1 287 ? 76.84627 5.70432 60.43995 1.000 24.03468 287 GLN A C 1
ATOM 4110 O O . GLN A 1 287 ? 77.25430 6.84799 60.59329 1.000 22.23471 287 GLN A O 1
ATOM 4124 N N . GLY A 1 288 ? 75.72437 5.28334 60.98993 1.000 20.08053 288 GLY A N 1
ATOM 4125 C CA . GLY A 1 288 ? 75.01600 6.10086 61.95381 1.000 20.92928 288 GLY A CA 1
ATOM 4126 C C . GLY A 1 288 ? 73.68463 6.63873 61.48793 1.000 18.19963 288 GLY A C 1
ATOM 4127 O O . GLY A 1 288 ? 73.04972 7.38668 62.24093 1.000 17.83769 288 GLY A O 1
ATOM 4131 N N . ALA A 1 289 ? 73.23873 6.34666 60.26802 1.000 16.91472 289 ALA A N 1
ATOM 4132 C CA . ALA A 1 289 ? 71.94239 6.84316 59.82880 1.000 15.59686 289 ALA A CA 1
ATOM 4133 C C . ALA A 1 289 ? 70.80445 6.25467 60.63889 1.000 17.46379 289 ALA A C 1
ATOM 4134 O O . ALA A 1 289 ? 70.78752 5.06265 60.94602 1.000 21.18528 289 ALA A O 1
ATOM 4141 N N . GLU A 1 290 ? 69.83292 7.10091 60.96821 1.000 17.36712 290 GLU A N 1
ATOM 4142 C CA . GLU A 1 290 ? 68.63507 6.62191 61.64250 1.000 17.63348 290 GLU A CA 1
ATOM 4143 C C . GLU A 1 290 ? 67.63772 6.08731 60.59815 1.000 18.71794 290 GLU A C 1
ATOM 4144 O O . GLU A 1 290 ? 67.24816 6.80061 59.65317 1.000 17.38346 290 GLU A O 1
ATOM 4156 N N . ARG A 1 291 ? 67.28267 4.80504 60.74987 1.000 20.07789 291 ARG A N 1
ATOM 4157 C CA . ARG A 1 291 ? 66.45956 4.07186 59.77855 1.000 21.77509 291 ARG A CA 1
ATOM 4158 C C . ARG A 1 291 ? 65.24198 4.84563 59.31556 1.000 18.32272 291 ARG A C 1
ATOM 4159 O O . ARG A 1 291 ? 64.91410 4.84604 58.11792 1.000 17.44679 291 ARG A O 1
ATOM 4180 N N . GLU A 1 292 ? 64.49500 5.41644 60.25916 1.000 19.97946 292 GLU A N 1
ATOM 4181 C CA . GLU A 1 292 ? 63.20865 6.02609 59.96658 1.000 18.34578 292 GLU A CA 1
ATOM 4182 C C . GLU A 1 292 ? 63.30923 7.23629 59.04231 1.000 17.92431 292 GLU A C 1
ATOM 4183 O O . GLU A 1 292 ? 62.29383 7.66034 58.47465 1.000 19.64109 292 GLU A O 1
ATOM 4195 N N . LYS A 1 293 ? 64.52133 7.77782 58.85303 1.000 17.28688 293 LYS A N 1
ATOM 4196 C CA . LYS A 1 293 ? 64.75903 8.90948 57.98223 1.000 16.86104 293 LYS A CA 1
ATOM 4197 C C . LYS A 1 293 ? 65.20096 8.50661 56.57662 1.000 15.78112 293 LYS A C 1
ATOM 4198 O O . LYS A 1 293 ? 65.33085 9.38527 55.72930 1.000 17.49230 293 LYS A O 1
ATOM 4217 N N . ILE A 1 294 ? 65.39300 7.22364 56.31266 1.000 17.06564 294 ILE A N 1
ATOM 4218 C CA . ILE A 1 294 ? 65.92889 6.73903 55.04260 1.000 16.76838 294 ILE A CA 1
ATOM 4219 C C . ILE A 1 294 ? 64.78772 6.48628 54.07209 1.000 17.54564 294 ILE A C 1
ATOM 4220 O O . ILE A 1 294 ? 63.92220 5.62515 54.31371 1.000 17.57140 294 ILE A O 1
ATOM 4236 N N . VAL A 1 295 ? 64.82429 7.20337 52.93888 1.000 15.33834 295 VAL A N 1
ATOM 4237 C CA . VAL A 1 295 ? 63.85812 7.07363 51.84912 1.000 14.41230 295 VAL A CA 1
ATOM 4238 C C . VAL A 1 295 ? 64.60702 6.47448 50.67986 1.000 16.15546 295 VAL A C 1
ATOM 4239 O O . VAL A 1 295 ? 65.68832 6.94856 50.34454 1.000 18.54176 295 VAL A O 1
ATOM 4252 N N . VAL A 1 296 ? 64.09025 5.37741 50.12823 1.000 16.08254 296 VAL A N 1
ATOM 4253 C CA . VAL A 1 296 ? 64.83831 4.68924 49.08843 1.000 15.56089 296 VAL A CA 1
ATOM 4254 C C . VAL A 1 296 ? 64.26768 5.03784 47.72818 1.000 17.16513 296 VAL A C 1
ATOM 4255 O O . VAL A 1 296 ? 63.07128 5.30299 47.58513 1.000 17.61220 296 VAL A O 1
ATOM 4268 N N . GLY A 1 297 ? 65.12408 4.95549 46.72024 1.000 16.19510 297 GLY A N 1
ATOM 4269 C CA . GLY A 1 297 ? 64.81197 5.42767 45.37030 1.000 15.59852 297 GLY A CA 1
ATOM 4270 C C . GLY A 1 297 ? 64.32459 4.37853 44.40020 1.000 16.54010 297 GLY A C 1
ATOM 4271 O O . GLY A 1 297 ? 64.77596 3.22310 44.39484 1.000 17.16728 297 GLY A O 1
ATOM 4275 N N . ALA A 1 298 ? 63.38082 4.80015 43.55546 1.000 15.45861 298 ALA A N 1
ATOM 4276 C CA . ALA A 1 298 ? 62.87241 4.00667 42.44598 1.000 16.44353 298 ALA A CA 1
ATOM 4277 C C . ALA A 1 298 ? 63.02518 4.80728 41.15690 1.000 16.82159 298 ALA A C 1
ATOM 4278 O O . ALA A 1 298 ? 62.71729 5.99516 41.11935 1.000 16.87582 298 ALA A O 1
ATOM 4285 N N . ALA A 1 299 ? 63.47120 4.14993 40.09993 1.000 16.04853 299 ALA A N 1
ATOM 4286 C CA . ALA A 1 299 ? 63.68634 4.80701 38.82221 1.000 16.91389 299 ALA A CA 1
ATOM 4287 C C . ALA A 1 299 ? 62.56034 4.49443 37.85820 1.000 17.44116 299 ALA A C 1
ATOM 4288 O O . ALA A 1 299 ? 62.25269 3.33297 37.61351 1.000 18.69161 299 ALA A O 1
ATOM 4295 N N . TYR A 1 300 ? 61.98370 5.53324 37.28890 1.000 16.49190 300 TYR A N 1
ATOM 4296 C CA . TYR A 1 300 ? 60.91196 5.39072 36.30942 1.000 15.89414 300 TYR A CA 1
ATOM 4297 C C . TYR A 1 300 ? 61.42141 5.39863 34.87104 1.000 17.58185 300 TYR A C 1
ATOM 4298 O O . TYR A 1 300 ? 60.79310 5.98681 33.97895 1.000 19.18202 300 TYR A O 1
ATOM 4316 N N . TYR A 1 301 ? 62.57248 4.78368 34.63535 1.000 18.07386 301 TYR A N 1
ATOM 4317 C CA . TYR A 1 301 ? 63.20511 4.76960 33.32487 1.000 15.65435 301 TYR A CA 1
ATOM 4318 C C . TYR A 1 301 ? 64.18091 3.59701 33.28157 1.000 20.95219 301 TYR A C 1
ATOM 4319 O O . TYR A 1 301 ? 64.60096 3.06432 34.31491 1.000 16.04044 301 TYR A O 1
ATOM 4337 N N . THR A 1 302 ? 64.54521 3.23037 32.06333 1.000 20.37868 302 THR A N 1
ATOM 4338 C CA . THR A 1 302 ? 65.52730 2.20019 31.79949 1.000 17.79562 302 THR A CA 1
ATOM 4339 C C . THR A 1 302 ? 66.92353 2.81107 31.70955 1.000 16.92589 302 THR A C 1
ATOM 4340 O O . THR A 1 302 ? 67.11274 4.00616 31.43326 1.000 16.88639 302 THR A O 1
ATOM 4351 N N . ARG A 1 303 ? 67.90590 1.94842 31.85094 1.000 16.23811 303 ARG A N 1
ATOM 4352 C CA . ARG A 1 303 ? 69.23464 2.14973 31.27141 1.000 16.62814 303 ARG A CA 1
ATOM 4353 C C . ARG A 1 303 ? 69.55438 0.86869 30.51458 1.000 17.67426 303 ARG A C 1
ATOM 4354 O O . ARG A 1 303 ? 68.93419 -0.16131 30.76713 1.000 18.52638 303 ARG A O 1
ATOM 4375 N N . GLY A 1 304 ? 70.46824 0.92014 29.54018 1.000 18.76587 304 GLY A N 1
ATOM 4376 C CA . GLY A 1 304 ? 70.78903 -0.34183 28.90004 1.000 18.86484 304 GLY A CA 1
ATOM 4377 C C . GLY A 1 304 ? 71.93477 -0.25825 27.92590 1.000 19.98264 304 GLY A C 1
ATOM 4378 O O . GLY A 1 304 ? 72.48791 0.81224 27.66012 1.000 18.90254 304 GLY A O 1
ATOM 4382 N N . TRP A 1 305 ? 72.22361 -1.42014 27.34075 1.000 19.83861 305 TRP A N 1
ATOM 4383 C CA . TRP A 1 305 ? 73.41194 -1.71755 26.56036 1.000 18.81877 305 TRP A CA 1
ATOM 4384 C C . TRP A 1 305 ? 72.97567 -2.36068 25.24776 1.000 20.72893 305 TRP A C 1
ATOM 4385 O O . TRP A 1 305 ? 72.04560 -3.17213 25.21974 1.000 21.94667 305 TRP A O 1
ATOM 4406 N N . GLU A 1 306 ? 73.69180 -2.02318 24.17855 1.000 21.86691 306 GLU A N 1
ATOM 4407 C CA . GLU A 1 306 ? 73.34240 -2.46748 22.83055 1.000 23.22941 306 GLU A CA 1
ATOM 4408 C C . GLU A 1 306 ? 73.50594 -3.97186 22.63221 1.000 23.36074 306 GLU A C 1
ATOM 4409 O O . GLU A 1 306 ? 72.70012 -4.59694 21.92662 1.000 25.23138 306 GLU A O 1
ATOM 4421 N N . GLN A 1 307 ? 74.60436 -4.55820 23.13878 1.000 24.47332 307 GLN A N 1
ATOM 4422 C CA . GLN A 1 307 ? 75.01074 -5.88562 22.65938 1.000 28.11814 307 GLN A CA 1
ATOM 4423 C C . GLN A 1 307 ? 75.78924 -6.60862 23.75826 1.000 26.67169 307 GLN A C 1
ATOM 4424 O O . GLN A 1 307 ? 77.01334 -6.61503 23.78652 1.000 26.10477 307 GLN A O 1
ATOM 4438 N N . VAL A 1 308 ? 75.05315 -7.25656 24.65831 1.000 24.54724 308 VAL A N 1
ATOM 4439 C CA . VAL A 1 308 ? 75.62084 -7.97805 25.79167 1.000 26.44288 308 VAL A CA 1
ATOM 4440 C C . VAL A 1 308 ? 75.74339 -9.45544 25.45921 1.000 30.35803 308 VAL A C 1
ATOM 4441 O O . VAL A 1 308 ? 74.75666 -10.10528 25.06517 1.000 30.14824 308 VAL A O 1
ATOM 4454 N N . SER A 1 309 ? 76.94060 -9.99220 25.65668 1.000 32.63060 309 SER A N 1
ATOM 4455 C CA . SER A 1 309 ? 77.20353 -11.41786 25.48617 1.000 37.75029 309 SER A CA 1
ATOM 4456 C C . SER A 1 309 ? 76.96724 -12.12647 26.81064 1.000 43.56223 309 SER A C 1
ATOM 4457 O O . SER A 1 309 ? 77.48173 -11.69059 27.84615 1.000 50.65961 309 SER A O 1
ATOM 4465 N N . ASP A 1 310 ? 76.19606 -13.20663 26.78402 1.000 39.21350 310 ASP A N 1
ATOM 4466 C CA . ASP A 1 310 ? 76.00243 -14.00125 27.99234 1.000 46.71651 310 ASP A CA 1
ATOM 4467 C C . ASP A 1 310 ? 77.28520 -14.75101 28.33846 1.000 47.63765 310 ASP A C 1
ATOM 4468 O O . ASP A 1 310 ? 77.73012 -15.61813 27.58455 1.000 49.59014 310 ASP A O 1
ATOM 4477 N N . LYS A 1 311 ? 77.88056 -14.40917 29.47647 1.000 52.27530 311 LYS A N 1
ATOM 4478 C CA . LYS A 1 311 ? 79.08001 -15.07272 29.96264 1.000 51.92893 311 LYS A CA 1
ATOM 4479 C C . LYS A 1 311 ? 78.76247 -16.22773 30.90910 1.000 58.71469 311 LYS A C 1
ATOM 4480 O O . LYS A 1 311 ? 79.68498 -16.90961 31.36725 1.000 54.92459 311 LYS A O 1
ATOM 4484 N N . GLY A 1 312 ? 77.48759 -16.47093 31.20985 1.000 55.71678 312 GLY A N 1
ATOM 4485 C CA . GLY A 1 312 ? 77.15404 -17.49786 32.17586 1.000 55.18191 312 GLY A CA 1
ATOM 4486 C C . GLY A 1 312 ? 77.46541 -17.10887 33.60252 1.000 52.70067 312 GLY A C 1
ATOM 4487 O O . GLY A 1 312 ? 77.60027 -17.98947 34.46683 1.000 42.90413 312 GLY A O 1
ATOM 4491 N N . THR A 1 313 ? 77.59109 -15.80419 33.87507 1.000 42.74115 313 THR A N 1
ATOM 4492 C CA . THR A 1 313 ? 77.91650 -15.36350 35.22813 1.000 41.19748 313 THR A CA 1
ATOM 4493 C C . THR A 1 313 ? 76.85703 -15.80749 36.22239 1.000 42.73437 313 THR A C 1
ATOM 4494 O O . THR A 1 313 ? 77.18222 -16.25265 37.33078 1.000 38.70288 313 THR A O 1
ATOM 4505 N N . ASP A 1 314 ? 75.58335 -15.65271 35.86016 1.000 35.95105 314 ASP A N 1
ATOM 4506 C CA . ASP A 1 314 ? 74.47136 -16.22220 36.61740 1.000 34.26834 314 ASP A CA 1
ATOM 4507 C C . ASP A 1 314 ? 73.61882 -17.06223 35.67241 1.000 32.57143 314 ASP A C 1
ATOM 4508 O O . ASP A 1 314 ? 72.83621 -16.50278 34.88524 1.000 35.64421 314 ASP A O 1
ATOM 4517 N N . PRO A 1 315 ? 73.74750 -18.39173 35.70766 1.000 34.49662 315 PRO A N 1
ATOM 4518 C CA . PRO A 1 315 ? 72.91122 -19.23740 34.83347 1.000 37.92059 315 PRO A CA 1
ATOM 4519 C C . PRO A 1 315 ? 71.41888 -19.00259 34.99190 1.000 35.79423 315 PRO A C 1
ATOM 4520 O O . PRO A 1 315 ? 70.65154 -19.29010 34.05577 1.000 39.20353 315 PRO A O 1
ATOM 4531 N N A ASN A 1 316 ? 70.95582 -18.50804 36.12669 0.578 36.39377 316 ASN A N 1
ATOM 4532 N N B ASN A 1 316 ? 70.97931 -18.50373 36.14765 0.422 36.37337 316 ASN A N 1
ATOM 4533 C CA A ASN A 1 316 ? 69.51744 -18.33190 36.26523 0.578 36.17506 316 ASN A CA 1
ATOM 4534 C CA B ASN A 1 316 ? 69.56238 -18.26831 36.39785 0.422 36.22415 316 ASN A CA 1
ATOM 4535 C C A ASN A 1 316 ? 69.05138 -16.96424 35.78687 0.578 33.71289 316 ASN A C 1
ATOM 4536 C C B ASN A 1 316 ? 69.05393 -16.99126 35.74340 0.422 33.72448 316 ASN A C 1
ATOM 4537 O O A ASN A 1 316 ? 67.85923 -16.67146 35.87812 0.578 35.31990 316 ASN A O 1
ATOM 4538 O O B ASN A 1 316 ? 67.83827 -16.79861 35.66694 0.422 35.24095 316 ASN A O 1
ATOM 4559 N N . ASN A 1 317 ? 69.94753 -16.13706 35.25410 1.000 29.31963 317 ASN A N 1
ATOM 4560 C CA . ASN A 1 317 ? 69.59320 -14.80757 34.74687 1.000 23.21085 317 ASN A CA 1
ATOM 4561 C C . ASN A 1 317 ? 70.40817 -14.54482 33.48490 1.000 27.21968 317 ASN A C 1
ATOM 4562 O O . ASN A 1 317 ? 71.42989 -13.86028 33.51442 1.000 26.99881 317 ASN A O 1
ATOM 4574 N N . PRO A 1 318 ? 69.96636 -15.08572 32.35129 1.000 27.52089 318 PRO A N 1
ATOM 4575 C CA . PRO A 1 318 ? 70.69322 -14.90558 31.09344 1.000 28.18647 318 PRO A CA 1
ATOM 4576 C C . PRO A 1 318 ? 70.93835 -13.43491 30.80851 1.000 26.53301 318 PRO A C 1
ATOM 4577 O O . PRO A 1 318 ? 70.05132 -12.59871 30.98391 1.000 26.64098 318 PRO A O 1
ATOM 4588 N N . GLY A 1 319 ? 72.16355 -13.13264 30.37885 1.000 29.58097 319 GLY A N 1
ATOM 4589 C CA . GLY A 1 319 ? 72.53717 -11.80343 29.96967 1.000 26.44329 319 GLY A CA 1
ATOM 4590 C C . GLY A 1 319 ? 72.99900 -10.90428 31.09383 1.000 26.19068 319 GLY A C 1
ATOM 4591 O O . GLY A 1 319 ? 73.64435 -9.88733 30.83158 1.000 25.22769 319 GLY A O 1
ATOM 4595 N N . LEU A 1 320 ? 72.67448 -11.23909 32.33599 1.000 24.43148 320 LEU A N 1
ATOM 4596 C CA . LEU A 1 320 ? 73.01857 -10.38114 33.46296 1.000 22.93988 320 LEU A CA 1
ATOM 4597 C C . LEU A 1 320 ? 74.49704 -10.53664 33.81917 1.000 25.33482 320 LEU A C 1
ATOM 4598 O O . LEU A 1 320 ? 75.01144 -11.65588 33.89600 1.000 26.17518 320 LEU A O 1
ATOM 4614 N N . PHE A 1 321 ? 75.18529 -9.39554 34.00233 1.000 23.61531 321 PHE A N 1
ATOM 4615 C CA . PHE A 1 321 ? 76.61464 -9.35255 34.29371 1.000 22.71332 321 PHE A CA 1
ATOM 4616 C C . PHE A 1 321 ? 77.43645 -9.90945 33.13321 1.000 25.05786 321 PHE A C 1
ATOM 4617 O O . PHE A 1 321 ? 78.52364 -10.47232 33.32440 1.000 29.42846 321 PHE A O 1
ATOM 4634 N N . GLY A 1 322 ? 76.90689 -9.77211 31.91950 1.000 23.40244 322 GLY A N 1
ATOM 4635 C CA . GLY A 1 322 ? 77.62392 -10.17478 30.73305 1.000 27.32934 322 GLY A CA 1
ATOM 4636 C C . GLY A 1 322 ? 78.42421 -9.01841 30.17120 1.000 26.55242 322 GLY A C 1
ATOM 4637 O O . GLY A 1 322 ? 78.30367 -7.88471 30.60420 1.000 25.85832 322 GLY A O 1
ATOM 4641 N N . GLU A 1 323 ? 79.24276 -9.32151 29.16697 1.000 27.83797 323 GLU A N 1
ATOM 4642 C CA . GLU A 1 323 ? 80.14637 -8.33081 28.59775 1.000 27.54607 323 GLU A CA 1
ATOM 4643 C C . GLU A 1 323 ? 79.41611 -7.54925 27.49786 1.000 23.79053 323 GLU A C 1
ATOM 4644 O O . GLU A 1 323 ? 78.96370 -8.13193 26.50649 1.000 29.65719 323 GLU A O 1
ATOM 4656 N N . ALA A 1 324 ? 79.36858 -6.23249 27.63840 1.000 25.34213 324 ALA A N 1
ATOM 4657 C CA . ALA A 1 324 ? 78.67093 -5.37255 26.68489 1.000 24.77181 324 ALA A CA 1
ATOM 4658 C C . ALA A 1 324 ? 79.67059 -4.86033 25.65404 1.000 27.25241 324 ALA A C 1
ATOM 4659 O O . ALA A 1 324 ? 80.61419 -4.14065 26.00882 1.000 28.46706 324 ALA A O 1
ATOM 4666 N N . ALA A 1 325 ? 79.48426 -5.24732 24.39719 1.000 24.17411 325 ALA A N 1
ATOM 4667 C CA . ALA A 1 325 ? 80.40973 -4.85071 23.34688 1.000 28.60036 325 ALA A CA 1
ATOM 4668 C C . ALA A 1 325 ? 80.28760 -3.36272 23.05904 1.000 27.89025 325 ALA A C 1
ATOM 4669 O O . ALA A 1 325 ? 79.19195 -2.79605 23.07975 1.000 25.78905 325 ALA A O 1
ATOM 4676 N N . VAL A 1 326 ? 81.43027 -2.74802 22.75832 1.000 27.31722 326 VAL A N 1
ATOM 4677 C CA . VAL A 1 326 ? 81.51172 -1.28726 22.58298 1.000 26.78367 326 VAL A CA 1
ATOM 4678 C C . VAL A 1 326 ? 81.26837 -1.03224 21.10244 1.000 27.50828 326 VAL A C 1
ATOM 4679 O O . VAL A 1 326 ? 82.18556 -0.83021 20.29501 1.000 32.28368 326 VAL A O 1
ATOM 4692 N N . VAL A 1 327 ? 79.98868 -1.00739 20.73420 1.000 28.15684 327 VAL A N 1
ATOM 4693 C CA . VAL A 1 327 ? 79.58560 -1.01562 19.32958 1.000 27.55439 327 VAL A CA 1
ATOM 4694 C C . VAL A 1 327 ? 78.82808 0.23659 18.89230 1.000 30.60528 327 VAL A C 1
ATOM 4695 O O . VAL A 1 327 ? 78.58835 0.40221 17.68149 1.000 30.81596 327 VAL A O 1
ATOM 4708 N N . ASN A 1 328 ? 78.41060 1.10074 19.80272 1.000 27.51058 328 ASN A N 1
ATOM 4709 C CA . ASN A 1 328 ? 77.74017 2.34269 19.47145 1.000 25.29966 328 ASN A CA 1
ATOM 4710 C C . ASN A 1 328 ? 78.68946 3.52997 19.68168 1.000 25.26484 328 ASN A C 1
ATOM 4711 O O . ASN A 1 328 ? 79.84954 3.38251 20.09063 1.000 23.46684 328 ASN A O 1
ATOM 4722 N N . LYS A 1 329 ? 78.20412 4.71653 19.31743 1.000 25.21842 329 LYS A N 1
ATOM 4723 C CA . LYS A 1 329 ? 78.91398 5.96568 19.54770 1.000 24.66663 329 LYS A CA 1
ATOM 4724 C C . LYS A 1 329 ? 77.96426 6.99886 20.12959 1.000 25.07861 329 LYS A C 1
ATOM 4725 O O . LYS A 1 329 ? 76.76493 7.03400 19.78148 1.000 27.55667 329 LYS A O 1
ATOM 4744 N N . ASP A 1 330 ? 78.48478 7.79923 21.05935 1.000 25.20053 330 ASP A N 1
ATOM 4745 C CA . ASP A 1 330 ? 77.75702 8.94582 21.57460 1.000 21.69145 330 ASP A CA 1
ATOM 4746 C C . ASP A 1 330 ? 77.65873 10.00805 20.47743 1.000 23.88230 330 ASP A C 1
ATOM 4747 O O . ASP A 1 330 ? 78.28667 9.90170 19.42125 1.000 24.47625 330 ASP A O 1
ATOM 4756 N N . ALA A 1 331 ? 76.92200 11.08305 20.76572 1.000 22.68654 331 ALA A N 1
ATOM 4757 C CA . ALA A 1 331 ? 76.81432 12.16233 19.79348 1.000 24.07107 331 ALA A CA 1
ATOM 4758 C C . ALA A 1 331 ? 78.15509 12.84307 19.50904 1.000 22.83343 331 ALA A C 1
ATOM 4759 O O . ALA A 1 331 ? 78.29615 13.44792 18.45025 1.000 26.77340 331 ALA A O 1
ATOM 4766 N N . ASP A 1 332 ? 79.12729 12.77769 20.41957 1.000 23.20630 332 ASP A N 1
ATOM 4767 C CA . ASP A 1 332 ? 80.45483 13.34568 20.16821 1.000 21.81187 332 ASP A CA 1
ATOM 4768 C C . ASP A 1 332 ? 81.42048 12.30450 19.57944 1.000 26.68293 332 ASP A C 1
ATOM 4769 O O . ASP A 1 332 ? 82.63256 12.55521 19.51933 1.000 24.94111 332 ASP A O 1
ATOM 4778 N N . LEU A 1 333 ? 80.89055 11.16629 19.10219 1.000 25.52826 333 LEU A N 1
ATOM 4779 C CA . LEU A 1 333 ? 81.59701 10.05434 18.45327 1.000 24.57281 333 LEU A CA 1
ATOM 4780 C C . LEU A 1 333 ? 82.42642 9.20962 19.41917 1.000 24.55190 333 LEU A C 1
ATOM 4781 O O . LEU A 1 333 ? 83.17125 8.32446 18.97495 1.000 29.11064 333 LEU A O 1
ATOM 4797 N N . SER A 1 334 ? 82.27874 9.40153 20.72787 1.000 22.97458 334 SER A N 1
ATOM 4798 C CA . SER A 1 334 ? 82.95181 8.50859 21.66798 1.000 25.00015 334 SER A CA 1
ATOM 4799 C C . SER A 1 334 ? 82.34952 7.10386 21.60094 1.000 23.97837 334 SER A C 1
ATOM 4800 O O . SER A 1 334 ? 81.11286 6.94637 21.67130 1.000 24.00961 334 SER A O 1
ATOM 4808 N N . PRO A 1 335 ? 83.17278 6.05886 21.51121 1.000 23.93548 335 PRO A N 1
ATOM 4809 C CA . PRO A 1 335 ? 82.62002 4.69519 21.50712 1.000 24.37688 335 PRO A CA 1
ATOM 4810 C C . PRO A 1 335 ? 81.94406 4.38949 22.83088 1.000 22.19580 335 PRO A C 1
ATOM 4811 O O . PRO A 1 335 ? 82.37463 4.84612 23.90275 1.000 24.27391 335 PRO A O 1
ATOM 4822 N N . THR A 1 336 ? 80.85823 3.62826 22.75130 1.000 22.32403 336 THR A N 1
ATOM 4823 C CA . THR A 1 336 ? 80.10992 3.31852 23.94436 1.000 21.03440 336 THR A CA 1
ATOM 4824 C C . THR A 1 336 ? 79.40638 1.98131 23.80246 1.000 21.54104 336 THR A C 1
ATOM 4825 O O . THR A 1 336 ? 79.00330 1.60876 22.69746 1.000 22.60791 336 THR A O 1
ATOM 4836 N N . PRO A 1 337 ? 79.23352 1.24212 24.89696 1.000 20.19418 337 PRO A N 1
ATOM 4837 C CA . PRO A 1 337 ? 78.37568 0.05840 24.87176 1.000 21.74509 337 PRO A CA 1
ATOM 4838 C C . PRO A 1 337 ? 76.90825 0.39599 25.08475 1.000 19.81861 337 PRO A C 1
ATOM 4839 O O . PRO A 1 337 ? 76.07134 -0.50098 25.00194 1.000 21.16411 337 PRO A O 1
ATOM 4850 N N . GLY A 1 338 ? 76.56326 1.65334 25.35228 1.000 19.43097 338 GLY A N 1
ATOM 4851 C CA . GLY A 1 338 ? 75.17733 1.99408 25.62895 1.000 19.70651 338 GLY A CA 1
ATOM 4852 C C . GLY A 1 338 ? 74.26566 1.80186 24.42415 1.000 21.19603 338 GLY A C 1
ATOM 4853 O O . GLY A 1 338 ? 74.64630 2.00898 23.27921 1.000 22.82925 338 GLY A O 1
ATOM 4857 N N . ALA A 1 339 ? 73.02659 1.39549 24.69686 1.000 20.02190 339 ALA A N 1
ATOM 4858 C CA . ALA A 1 339 ? 71.97060 1.36442 23.69758 1.000 22.27334 339 ALA A CA 1
ATOM 4859 C C . ALA A 1 339 ? 71.46828 2.77359 23.39094 1.000 22.87459 339 ALA A C 1
ATOM 4860 O O . ALA A 1 339 ? 71.75565 3.73585 24.09767 1.000 22.00551 339 ALA A O 1
ATOM 4867 N N . LEU A 1 340 ? 70.74234 2.90059 22.28304 1.000 21.60268 340 LEU A N 1
ATOM 4868 C CA . LEU A 1 340 ? 70.12279 4.17743 21.98268 1.000 21.14752 340 LEU A CA 1
ATOM 4869 C C . LEU A 1 340 ? 69.05943 4.51747 23.03772 1.000 22.45386 340 LEU A C 1
ATOM 4870 O O . LEU A 1 340 ? 68.50399 3.63661 23.71416 1.000 23.77137 340 LEU A O 1
ATOM 4886 N N . ASN A 1 341 ? 68.76561 5.81461 23.14855 1.000 22.10538 341 ASN A N 1
ATOM 4887 C CA . ASN A 1 341 ? 67.77406 6.33752 24.07184 1.000 19.55442 341 ASN A CA 1
ATOM 4888 C C . ASN A 1 341 ? 66.42704 6.55543 23.37040 1.000 19.36110 341 ASN A C 1
ATOM 4889 O O . ASN A 1 341 ? 66.30616 6.53653 22.13757 1.000 22.16124 341 ASN A O 1
ATOM 4900 N N . GLU A 1 342 ? 65.40531 6.81606 24.18864 1.000 21.50420 342 GLU A N 1
ATOM 4901 C CA . GLU A 1 342 ? 64.10610 7.21407 23.65574 1.000 22.49286 342 GLU A CA 1
ATOM 4902 C C . GLU A 1 342 ? 64.21835 8.50577 22.85254 1.000 22.48476 342 GLU A C 1
ATOM 4903 O O . GLU A 1 342 ? 63.65097 8.63014 21.74684 1.000 24.81155 342 GLU A O 1
ATOM 4915 N N . ALA A 1 343 ? 64.92730 9.49604 23.40133 1.000 21.10451 343 ALA A N 1
ATOM 4916 C CA . ALA A 1 343 ? 65.11691 10.77513 22.74848 1.000 24.55809 343 ALA A CA 1
ATOM 4917 C C . ALA A 1 343 ? 66.29799 10.70284 21.79016 1.000 24.57310 343 ALA A C 1
ATOM 4918 O O . ALA A 1 343 ? 67.26170 9.98046 22.04349 1.000 24.21983 343 ALA A O 1
ATOM 4925 N N . PRO A 1 344 ? 66.25280 11.44900 20.68684 1.000 27.40783 344 PRO A N 1
ATOM 4926 C CA . PRO A 1 344 ? 67.40530 11.50350 19.78035 1.000 29.23951 344 PRO A CA 1
ATOM 4927 C C . PRO A 1 344 ? 68.65908 11.95099 20.50377 1.000 26.78158 344 PRO A C 1
ATOM 4928 O O . PRO A 1 344 ? 68.62219 12.73144 21.45658 1.000 28.50907 344 PRO A O 1
ATOM 4939 N N . MET A 1 345 ? 69.78629 11.40067 20.09244 1.000 27.96349 345 MET A N 1
ATOM 4940 C CA A MET A 1 345 ? 71.05107 11.78870 20.69940 0.474 24.78245 345 MET A CA 1
ATOM 4941 C CA B MET A 1 345 ? 71.06580 11.77425 20.68080 0.526 24.76925 345 MET A CA 1
ATOM 4942 C C . MET A 1 345 ? 71.57921 13.02731 19.98713 1.000 31.38016 345 MET A C 1
ATOM 4943 O O . MET A 1 345 ? 71.84664 12.99030 18.78835 1.000 32.67299 345 MET A O 1
ATOM 4970 N N . LYS A 1 346 ? 71.69667 14.12733 20.72096 1.000 27.09630 346 LYS A N 1
ATOM 4971 C CA . LYS A 1 346 ? 72.22319 15.37904 20.18192 1.000 30.40728 346 LYS A CA 1
ATOM 4972 C C . LYS A 1 346 ? 73.29905 15.89422 21.12427 1.000 25.74171 346 LYS A C 1
ATOM 4973 O O . LYS A 1 346 ? 73.12352 15.81558 22.34655 1.000 27.27427 346 LYS A O 1
ATOM 4992 N N . ASN A 1 347 ? 74.41170 16.38153 20.56302 1.000 28.16007 347 ASN A N 1
ATOM 4993 C CA . ASN A 1 347 ? 75.45058 16.99033 21.38494 1.000 27.21372 347 ASN A CA 1
ATOM 4994 C C . ASN A 1 347 ? 74.82998 18.06706 22.25938 1.000 28.55260 347 ASN A C 1
ATOM 4995 O O . ASN A 1 347 ? 74.28088 19.05315 21.75220 1.000 26.41157 347 ASN A O 1
ATOM 5006 N N . GLY A 1 348 ? 74.96095 17.90916 23.56510 1.000 25.44405 348 GLY A N 1
ATOM 5007 C CA . GLY A 1 348 ? 74.53000 18.93269 24.48225 1.000 25.63626 348 GLY A CA 1
ATOM 5008 C C . GLY A 1 348 ? 73.10631 18.78225 24.93768 1.000 24.57512 348 GLY A C 1
ATOM 5009 O O . GLY A 1 348 ? 72.69125 19.48810 25.86987 1.000 24.10913 348 GLY A O 1
ATOM 5013 N N . GLU A 1 349 ? 72.36880 17.83134 24.35786 1.000 22.79282 349 GLU A N 1
ATOM 5014 C CA . GLU A 1 349 ? 70.97445 17.55864 24.74688 1.000 23.65496 349 GLU A CA 1
ATOM 5015 C C . GLU A 1 349 ? 70.76787 16.06273 24.65369 1.000 26.15007 349 GLU A C 1
ATOM 5016 O O . GLU A 1 349 ? 70.18437 15.56542 23.68519 1.000 29.45426 349 GLU A O 1
ATOM 5028 N N . GLY A 1 350 ? 71.22205 15.34571 25.66880 1.000 21.79735 350 GLY A N 1
ATOM 5029 C CA . GLY A 1 350 ? 71.06733 13.89361 25.69861 1.000 24.32246 350 GLY A CA 1
ATOM 5030 C C . GLY A 1 350 ? 72.03843 13.22622 24.74912 1.000 22.08015 350 GLY A C 1
ATOM 5031 O O . GLY A 1 350 ? 71.66444 12.29027 24.02671 1.000 23.77618 350 GLY A O 1
ATOM 5035 N N . GLY A 1 351 ? 73.26664 13.69736 24.72125 1.000 20.79797 351 GLY A N 1
ATOM 5036 C CA . GLY A 1 351 ? 74.23660 13.21433 23.75889 1.000 21.77477 351 GLY A CA 1
ATOM 5037 C C . GLY A 1 351 ? 74.86215 11.85896 24.05732 1.000 23.36935 351 GLY A C 1
ATOM 5038 O O . GLY A 1 351 ? 75.53453 11.31627 23.17743 1.000 24.38961 351 GLY A O 1
ATOM 5042 N N . ARG A 1 352 ? 74.68565 11.29958 25.25105 1.000 19.64365 352 ARG A N 1
ATOM 5043 C CA . ARG A 1 352 ? 75.30184 10.03041 25.60938 1.000 19.89494 352 ARG A CA 1
ATOM 5044 C C . ARG A 1 352 ? 74.29863 8.90049 25.42025 1.000 19.66153 352 ARG A C 1
ATOM 5045 O O . ARG A 1 352 ? 73.16383 8.96594 25.93222 1.000 23.53028 352 ARG A O 1
ATOM 5066 N N . ALA A 1 353 ? 74.73373 7.84309 24.73323 1.000 21.99745 353 ALA A N 1
ATOM 5067 C CA . ALA A 1 353 ? 73.88057 6.67073 24.54400 1.000 20.64537 353 ALA A CA 1
ATOM 5068 C C . ALA A 1 353 ? 73.83084 5.90183 25.85207 1.000 22.86395 353 ALA A C 1
ATOM 5069 O O . ALA A 1 353 ? 74.85827 5.38748 26.29008 1.000 23.91317 353 ALA A O 1
ATOM 5076 N N . GLY A 1 354 ? 72.65465 5.82075 26.48578 1.000 19.35693 354 GLY A N 1
ATOM 5077 C CA . GLY A 1 354 ? 72.58072 5.22449 27.81401 1.000 19.72114 354 GLY A CA 1
ATOM 5078 C C . GLY A 1 354 ? 71.50852 4.17058 27.94103 1.000 19.72802 354 GLY A C 1
ATOM 5079 O O . GLY A 1 354 ? 71.24918 3.67115 29.04356 1.000 17.82190 354 GLY A O 1
ATOM 5083 N N . GLY A 1 355 ? 70.85854 3.85338 26.82548 1.000 21.95073 355 GLY A N 1
ATOM 5084 C CA . GLY A 1 355 ? 69.66753 3.02864 26.84925 1.000 20.74681 355 GLY A CA 1
ATOM 5085 C C . GLY A 1 355 ? 68.53352 3.56770 27.69243 1.000 18.03086 355 GLY A C 1
ATOM 5086 O O . GLY A 1 355 ? 67.80596 2.77201 28.30697 1.000 17.51229 355 GLY A O 1
ATOM 5090 N N . VAL A 1 356 ? 68.34536 4.89448 27.70776 1.000 19.65699 356 VAL A N 1
ATOM 5091 C CA . VAL A 1 356 ? 67.40783 5.57083 28.61971 1.000 17.42830 356 VAL A CA 1
ATOM 5092 C C . VAL A 1 356 ? 66.07035 5.81520 27.92459 1.000 19.60609 356 VAL A C 1
ATOM 5093 O O . VAL A 1 356 ? 65.95363 6.66923 27.02839 1.000 19.04816 356 VAL A O 1
ATOM 5106 N N . TRP A 1 357 ? 65.04575 5.13420 28.41545 1.000 18.73887 357 TRP A N 1
ATOM 5107 C CA . TRP A 1 357 ? 63.65769 5.20473 27.93510 1.000 17.45446 357 TRP A CA 1
ATOM 5108 C C . TRP A 1 357 ? 62.79190 5.36493 29.18416 1.000 19.64484 357 TRP A C 1
ATOM 5109 O O . TRP A 1 357 ? 62.99559 4.64712 30.15262 1.000 18.81845 357 TRP A O 1
ATOM 5130 N N . GLY A 1 358 ? 61.82358 6.27777 29.16090 1.000 20.09384 358 GLY A N 1
ATOM 5131 C CA . GLY A 1 358 ? 60.87040 6.34396 30.26112 1.000 19.05535 358 GLY A CA 1
ATOM 5132 C C . GLY A 1 358 ? 60.07532 5.05597 30.42428 1.000 21.35013 358 GLY A C 1
ATOM 5133 O O . GLY A 1 358 ? 59.78868 4.32540 29.47370 1.000 20.49174 358 GLY A O 1
ATOM 5137 N N . TYR A 1 359 ? 59.66082 4.79132 31.66732 1.000 17.71053 359 TYR A N 1
ATOM 5138 C CA . TYR A 1 359 ? 58.77622 3.67152 31.94288 1.000 18.73297 359 TYR A CA 1
ATOM 5139 C C . TYR A 1 359 ? 57.53641 3.74265 31.06643 1.000 20.29784 359 TYR A C 1
ATOM 5140 O O . TYR A 1 359 ? 57.08569 2.73055 30.53046 1.000 19.80654 359 TYR A O 1
ATOM 5158 N N . ASN A 1 360 ? 57.02586 4.94280 30.84645 1.000 20.66073 360 ASN A N 1
ATOM 5159 C CA . ASN A 1 360 ? 55.83555 5.08393 30.01495 1.000 18.62217 360 ASN A CA 1
ATOM 5160 C C . ASN A 1 360 ? 56.11027 4.83760 28.54448 1.000 23.35231 360 ASN A C 1
ATOM 5161 O O . ASN A 1 360 ? 55.16734 4.78209 27.75546 1.000 23.72498 360 ASN A O 1
ATOM 5172 N N . ALA A 1 361 ? 57.37103 4.66695 28.17141 1.000 19.81039 361 ALA A N 1
ATOM 5173 C CA . ALA A 1 361 ? 57.76426 4.42110 26.79035 1.000 19.27678 361 ALA A CA 1
ATOM 5174 C C . ALA A 1 361 ? 58.27827 3.00619 26.57297 1.000 22.22490 361 ALA A C 1
ATOM 5175 O O . ALA A 1 361 ? 58.97905 2.74773 25.59218 1.000 24.19247 361 ALA A O 1
ATOM 5182 N N . LEU A 1 362 ? 57.99271 2.08434 27.47998 1.000 22.43437 362 LEU A N 1
ATOM 5183 C CA . LEU A 1 362 ? 58.47424 0.72102 27.29333 1.000 23.66143 362 LEU A CA 1
ATOM 5184 C C . LEU A 1 362 ? 57.92965 0.11304 26.00161 1.000 25.95190 362 LEU A C 1
ATOM 5185 O O . LEU A 1 362 ? 58.61042 -0.69713 25.36815 1.000 25.81201 362 LEU A O 1
ATOM 5201 N N . ASP A 1 363 ? 56.71875 0.48948 25.59870 1.000 26.00448 363 ASP A N 1
ATOM 5202 C CA . ASP A 1 363 ? 56.18304 -0.04232 24.34321 1.000 27.08434 363 ASP A CA 1
ATOM 5203 C C . ASP A 1 363 ? 56.95322 0.52137 23.15746 1.000 29.50220 363 ASP A C 1
ATOM 5204 O O . ASP A 1 363 ? 57.23266 -0.20220 22.19573 1.000 29.22606 363 ASP A O 1
ATOM 5213 N N . LYS A 1 364 ? 57.35001 1.79537 23.22005 1.000 27.27672 364 LYS A N 1
ATOM 5214 C CA . LYS A 1 364 ? 58.19711 2.34944 22.16509 1.000 27.77974 364 LYS A CA 1
ATOM 5215 C C . LYS A 1 364 ? 59.56060 1.66497 22.14080 1.000 29.19228 364 LYS A C 1
ATOM 5216 O O . LYS A 1 364 ? 60.13585 1.41631 21.06572 1.000 27.31602 364 LYS A O 1
ATOM 5235 N N . LEU A 1 365 ? 60.12061 1.41525 23.32394 1.000 24.39369 365 LEU A N 1
ATOM 5236 C CA . LEU A 1 365 ? 61.38839 0.69684 23.42833 1.000 23.32792 365 LEU A CA 1
ATOM 5237 C C . LEU A 1 365 ? 61.29947 -0.63991 22.71112 1.000 28.21775 365 LEU A C 1
ATOM 5238 O O . LEU A 1 365 ? 62.19027 -1.00979 21.94891 1.000 25.98914 365 LEU A O 1
ATOM 5254 N N . LYS A 1 366 ? 60.22157 -1.38850 22.96358 1.000 28.54315 366 LYS A N 1
ATOM 5255 C CA . LYS A 1 366 ? 60.09302 -2.72836 22.39554 1.000 28.02365 366 LYS A CA 1
ATOM 5256 C C . LYS A 1 366 ? 59.85346 -2.69527 20.90872 1.000 30.51344 366 LYS A C 1
ATOM 5257 O O . LYS A 1 366 ? 60.14371 -3.68602 20.22930 1.000 32.03266 366 LYS A O 1
ATOM 5276 N N . SER A 1 367 ? 59.32761 -1.58923 20.38378 1.000 28.58174 367 SER A N 1
ATOM 5277 C CA . SER A 1 367 ? 59.21776 -1.47103 18.93062 1.000 30.87638 367 SER A CA 1
ATOM 5278 C C . SER A 1 367 ? 60.54496 -1.13147 18.26141 1.000 36.06497 367 SER A C 1
ATOM 5279 O O . SER A 1 367 ? 60.77328 -1.52897 17.10866 1.000 35.69776 367 SER A O 1
ATOM 5287 N N . LYS A 1 368 ? 61.40598 -0.37596 18.93957 1.000 31.51108 368 LYS A N 1
ATOM 5288 C CA . LYS A 1 368 ? 62.71801 -0.02345 18.40630 1.000 29.27579 368 LYS A CA 1
ATOM 5289 C C . LYS A 1 368 ? 63.70709 -1.17251 18.54807 1.000 32.25006 368 LYS A C 1
ATOM 5290 O O . LYS A 1 368 ? 64.47325 -1.45092 17.61765 1.000 37.30221 368 LYS A O 1
ATOM 5309 N N . TYR A 1 369 ? 63.71373 -1.82649 19.71442 1.000 25.64143 369 TYR A N 1
ATOM 5310 C CA . TYR A 1 369 ? 64.52761 -2.98134 20.04552 1.000 25.57631 369 TYR A CA 1
ATOM 5311 C C . TYR A 1 369 ? 63.60406 -4.19732 20.07321 1.000 28.56008 369 TYR A C 1
ATOM 5312 O O . TYR A 1 369 ? 63.06776 -4.56749 21.11329 1.000 28.41866 369 TYR A O 1
ATOM 5330 N N . THR A 1 370 ? 63.39990 -4.80602 18.92112 1.000 29.55684 370 THR A N 1
ATOM 5331 C CA . THR A 1 370 ? 62.48290 -5.93103 18.87421 1.000 30.84258 370 THR A CA 1
ATOM 5332 C C . THR A 1 370 ? 63.12720 -7.16169 19.50267 1.000 35.13789 370 THR A C 1
ATOM 5333 O O . THR A 1 370 ? 64.35180 -7.25239 19.65430 1.000 33.49067 370 THR A O 1
ATOM 5344 N N . GLY A 1 371 ? 62.27720 -8.10803 19.89275 1.000 34.26409 371 GLY A N 1
ATOM 5345 C CA . GLY A 1 371 ? 62.75286 -9.37371 20.38948 1.000 30.09818 371 GLY A CA 1
ATOM 5346 C C . GLY A 1 371 ? 63.19372 -9.35979 21.83533 1.000 33.29548 371 GLY A C 1
ATOM 5347 O O . GLY A 1 371 ? 63.83528 -10.32050 22.27738 1.000 30.85916 371 GLY A O 1
ATOM 5351 N N . LEU A 1 372 ? 62.88690 -8.29985 22.57723 1.000 32.33986 372 LEU A N 1
ATOM 5352 C CA . LEU A 1 372 ? 63.17525 -8.28818 24.00531 1.000 29.22383 372 LEU A CA 1
ATOM 5353 C C . LEU A 1 372 ? 62.22602 -9.22840 24.73525 1.000 30.61500 372 LEU A C 1
ATOM 5354 O O . LEU A 1 372 ? 61.02093 -9.24092 24.46968 1.000 32.81672 372 LEU A O 1
ATOM 5370 N N . LYS A 1 373 ? 62.77671 -10.03217 25.63012 1.000 28.81527 373 LYS A N 1
ATOM 5371 C CA . LYS A 1 373 ? 62.02093 -10.87996 26.53840 1.000 27.77109 373 LYS A CA 1
ATOM 5372 C C . LYS A 1 373 ? 62.15725 -10.30245 27.93709 1.000 27.51444 373 LYS A C 1
ATOM 5373 O O . LYS A 1 373 ? 63.19994 -9.75769 28.30578 1.000 26.25938 373 LYS A O 1
ATOM 5392 N N . GLU A 1 374 ? 61.09355 -10.43036 28.71550 1.000 27.36121 374 GLU A N 1
ATOM 5393 C CA . GLU A 1 374 ? 61.09780 -9.95194 30.09025 1.000 25.94533 374 GLU A CA 1
ATOM 5394 C C . GLU A 1 374 ? 61.58935 -11.05105 31.02523 1.000 26.24540 374 GLU A C 1
ATOM 5395 O O . GLU A 1 374 ? 61.13507 -12.20740 30.94700 1.000 28.24844 374 GLU A O 1
ATOM 5407 N N . TYR A 1 375 ? 62.48693 -10.67149 31.93000 1.000 23.95915 375 TYR A N 1
ATOM 5408 C CA . TYR A 1 375 ? 63.07133 -11.54287 32.92081 1.000 23.81017 375 TYR A CA 1
ATOM 5409 C C . TYR A 1 375 ? 62.82587 -10.92715 34.29293 1.000 23.29359 375 TYR A C 1
ATOM 5410 O O . TYR A 1 375 ? 62.62401 -9.71192 34.42538 1.000 22.43577 375 TYR A O 1
ATOM 5428 N N . TRP A 1 376 ? 62.86611 -11.78118 35.31358 1.000 22.87931 376 TRP A N 1
ATOM 5429 C CA . TRP A 1 376 ? 62.85764 -11.34591 36.70389 1.000 24.15613 376 TRP A CA 1
ATOM 5430 C C . TRP A 1 376 ? 64.01780 -12.04000 37.40617 1.000 23.23956 376 TRP A C 1
ATOM 5431 O O . TRP A 1 376 ? 64.11693 -13.27550 37.36751 1.000 23.33907 376 TRP A O 1
ATOM 5452 N N . ASP A 1 377 ? 64.89461 -11.24465 38.02279 1.000 22.69548 377 ASP A N 1
ATOM 5453 C CA . ASP A 1 377 ? 65.99393 -11.76905 38.82963 1.000 22.29107 377 ASP A CA 1
ATOM 5454 C C . ASP A 1 377 ? 65.46668 -11.97026 40.24101 1.000 21.32276 377 ASP A C 1
ATOM 5455 O O . ASP A 1 377 ? 65.26480 -10.99481 40.98712 1.000 20.21182 377 ASP A O 1
ATOM 5464 N N . ASP A 1 378 ? 65.20622 -13.24978 40.58793 1.000 22.75933 378 ASP A N 1
ATOM 5465 C CA . ASP A 1 378 ? 64.61530 -13.56746 41.88345 1.000 24.51778 378 ASP A CA 1
ATOM 5466 C C . ASP A 1 378 ? 65.55831 -13.24050 43.02629 1.000 27.13773 378 ASP A C 1
ATOM 5467 O O . ASP A 1 378 ? 65.09529 -13.05042 44.16034 1.000 31.01473 378 ASP A O 1
ATOM 5476 N N . SER A 1 379 ? 66.87198 -13.21546 42.77389 1.000 24.19467 379 SER A N 1
ATOM 5477 C CA . SER A 1 379 ? 67.81932 -12.91679 43.84544 1.000 20.49977 379 SER A CA 1
ATOM 5478 C C . SER A 1 379 ? 67.95318 -11.41577 44.09877 1.000 24.06646 379 SER A C 1
ATOM 5479 O O . SER A 1 379 ? 68.19725 -11.00710 45.24177 1.000 26.26235 379 SER A O 1
ATOM 5487 N N . ALA A 1 380 ? 67.76768 -10.58456 43.07451 1.000 21.55837 380 ALA A N 1
ATOM 5488 C CA . ALA A 1 380 ? 67.84245 -9.13442 43.20685 1.000 18.70005 380 ALA A CA 1
ATOM 5489 C C . ALA A 1 380 ? 66.47972 -8.48358 43.41167 1.000 19.65238 380 ALA A C 1
ATOM 5490 O O . ALA A 1 380 ? 66.39587 -7.31844 43.83576 1.000 17.71851 380 ALA A O 1
ATOM 5497 N N . LYS A 1 381 ? 65.42794 -9.22763 43.09322 1.000 19.19402 381 LYS A N 1
ATOM 5498 C CA . LYS A 1 381 ? 64.06410 -8.72436 43.01447 1.000 19.13246 381 LYS A CA 1
ATOM 5499 C C . LYS A 1 381 ? 63.98447 -7.52200 42.07552 1.000 17.85323 381 LYS A C 1
ATOM 5500 O O . LYS A 1 381 ? 63.43698 -6.46829 42.39290 1.000 19.20051 381 LYS A O 1
ATOM 5519 N N . ALA A 1 382 ? 64.45189 -7.75947 40.85239 1.000 18.52938 382 ALA A N 1
ATOM 5520 C CA . ALA A 1 382 ? 64.52279 -6.73250 39.83022 1.000 19.83414 382 ALA A CA 1
ATOM 5521 C C . ALA A 1 382 ? 64.21533 -7.30496 38.45183 1.000 18.70255 382 ALA A C 1
ATOM 5522 O O . ALA A 1 382 ? 64.65788 -8.41742 38.12258 1.000 20.07288 382 ALA A O 1
ATOM 5529 N N . PRO A 1 383 ? 63.47088 -6.56865 37.63828 1.000 19.95776 383 PRO A N 1
ATOM 5530 C CA . PRO A 1 383 ? 63.20932 -6.99323 36.26787 1.000 19.32466 383 PRO A CA 1
ATOM 5531 C C . PRO A 1 383 ? 64.27353 -6.52639 35.30093 1.000 19.53036 383 PRO A C 1
ATOM 5532 O O . PRO A 1 383 ? 64.93244 -5.51520 35.50951 1.000 18.19753 383 PRO A O 1
ATOM 5543 N N . TYR A 1 384 ? 64.34315 -7.21775 34.16723 1.000 20.48304 384 TYR A N 1
ATOM 5544 C CA . TYR A 1 384 ? 65.13221 -6.69192 33.07243 1.000 19.87189 384 TYR A CA 1
ATOM 5545 C C . TYR A 1 384 ? 64.58885 -7.23194 31.76839 1.000 22.76621 384 TYR A C 1
ATOM 5546 O O . TYR A 1 384 ? 63.77463 -8.15833 31.74044 1.000 23.74173 384 TYR A O 1
ATOM 5564 N N . LEU A 1 385 ? 65.00430 -6.57768 30.68865 1.000 20.01112 385 LEU A N 1
ATOM 5565 C CA . LEU A 1 385 ? 64.63978 -6.96223 29.33907 1.000 22.00649 385 LEU A CA 1
ATOM 5566 C C . LEU A 1 385 ? 65.90313 -7.35161 28.58948 1.000 23.17480 385 LEU A C 1
ATOM 5567 O O . LEU A 1 385 ? 66.90889 -6.64792 28.64699 1.000 22.43103 385 LEU A O 1
ATOM 5583 N N . TYR A 1 386 ? 65.83603 -8.45520 27.86051 1.000 25.19310 386 TYR A N 1
ATOM 5584 C CA . TYR A 1 386 ? 67.02381 -8.96353 27.21120 1.000 24.57343 386 TYR A CA 1
ATOM 5585 C C . TYR A 1 386 ? 66.61697 -9.70633 25.94863 1.000 25.09558 386 TYR A C 1
ATOM 5586 O O . TYR A 1 386 ? 65.64744 -10.46542 25.95345 1.000 25.99163 386 TYR A O 1
ATOM 5604 N N . ASN A 1 387 ? 67.37157 -9.47359 24.87006 1.000 26.70512 387 ASN A N 1
ATOM 5605 C CA . ASN A 1 387 ? 67.24616 -10.22352 23.62397 1.000 31.21326 387 ASN A CA 1
ATOM 5606 C C . ASN A 1 387 ? 68.49630 -11.08879 23.50950 1.000 31.55259 387 ASN A C 1
ATOM 5607 O O . ASN A 1 387 ? 69.59572 -10.56696 23.31244 1.000 29.30942 387 ASN A O 1
ATOM 5618 N N . SER A 1 388 ? 68.33376 -12.41134 23.64687 1.000 32.77253 388 SER A N 1
ATOM 5619 C CA . SER A 1 388 ? 69.49422 -13.28529 23.70682 1.000 31.83283 388 SER A CA 1
ATOM 5620 C C . SER A 1 388 ? 70.15121 -13.45678 22.34972 1.000 39.31984 388 SER A C 1
ATOM 5621 O O . SER A 1 388 ? 71.28460 -13.94285 22.29279 1.000 41.55773 388 SER A O 1
ATOM 5629 N N . GLU A 1 389 ? 69.47804 -13.06116 21.27201 1.000 35.95689 389 GLU A N 1
ATOM 5630 C CA . GLU A 1 389 ? 70.07828 -13.14386 19.94183 1.000 40.52053 389 GLU A CA 1
ATOM 5631 C C . GLU A 1 389 ? 70.86842 -11.89206 19.56806 1.000 39.67645 389 GLU A C 1
ATOM 5632 O O . GLU A 1 389 ? 71.98405 -12.00329 19.04447 1.000 42.30371 389 GLU A O 1
ATOM 5644 N N . THR A 1 390 ? 70.32728 -10.69602 19.82547 1.000 33.04639 390 THR A N 1
ATOM 5645 C CA . THR A 1 390 ? 71.03068 -9.44931 19.53029 1.000 34.55751 390 THR A CA 1
ATOM 5646 C C . THR A 1 390 ? 71.89609 -8.96167 20.68099 1.000 31.63481 390 THR A C 1
ATOM 5647 O O . THR A 1 390 ? 72.81669 -8.16426 20.46220 1.000 32.34288 390 THR A O 1
ATOM 5658 N N . GLY A 1 391 ? 71.57307 -9.36637 21.90380 1.000 29.67992 391 GLY A N 1
ATOM 5659 C CA . GLY A 1 391 ? 72.27643 -8.91244 23.08423 1.000 27.51328 391 GLY A CA 1
ATOM 5660 C C . GLY A 1 391 ? 71.74194 -7.65536 23.75429 1.000 26.83895 391 GLY A C 1
ATOM 5661 O O . GLY A 1 391 ? 72.29664 -7.24339 24.78141 1.000 27.47676 391 GLY A O 1
ATOM 5665 N N . ALA A 1 392 ? 70.70413 -7.01807 23.21231 1.000 25.99239 392 ALA A N 1
ATOM 5666 C CA . ALA A 1 392 ? 70.20929 -5.79643 23.83451 1.000 25.16677 392 ALA A CA 1
ATOM 5667 C C . ALA A 1 392 ? 69.66487 -6.07619 25.23799 1.000 24.21152 392 ALA A C 1
ATOM 5668 O O . ALA A 1 392 ? 68.95571 -7.05616 25.46062 1.000 24.86236 392 ALA A O 1
ATOM 5675 N N . PHE A 1 393 ? 70.00927 -5.19923 26.18646 1.000 23.04412 393 PHE A N 1
ATOM 5676 C CA . PHE A 1 393 ? 69.73388 -5.42594 27.59873 1.000 21.87217 393 PHE A CA 1
ATOM 5677 C C . PHE A 1 393 ? 69.32865 -4.11967 28.26630 1.000 21.46163 393 PHE A C 1
ATOM 5678 O O . PHE A 1 393 ? 70.05345 -3.13387 28.17150 1.000 19.98044 393 PHE A O 1
ATOM 5695 N N . PHE A 1 394 ? 68.20548 -4.12754 28.99165 1.000 19.57112 394 PHE A N 1
ATOM 5696 C CA . PHE A 1 394 ? 67.69393 -2.94296 29.68136 1.000 20.29974 394 PHE A CA 1
ATOM 5697 C C . PHE A 1 394 ? 67.28612 -3.27838 31.11204 1.000 19.89604 394 PHE A C 1
ATOM 5698 O O . PHE A 1 394 ? 66.66923 -4.31653 31.36805 1.000 18.67865 394 PHE A O 1
ATOM 5715 N N . THR A 1 395 ? 67.58289 -2.35248 32.01650 1.000 18.40921 395 THR A N 1
ATOM 5716 C CA . THR A 1 395 ? 67.36356 -2.51129 33.44923 1.000 17.71763 395 THR A CA 1
ATOM 5717 C C . THR A 1 395 ? 66.48612 -1.36678 33.94038 1.000 18.88834 395 THR A C 1
ATOM 5718 O O . THR A 1 395 ? 66.71306 -0.20611 33.57532 1.000 17.41675 395 THR A O 1
ATOM 5729 N N . TYR A 1 396 ? 65.48724 -1.68790 34.77921 1.000 18.60404 396 TYR A N 1
ATOM 5730 C CA . TYR A 1 396 ? 64.47842 -0.70751 35.18304 1.000 16.98370 396 TYR A CA 1
ATOM 5731 C C . TYR A 1 396 ? 63.74458 -1.20637 36.43492 1.000 18.76773 396 TYR A C 1
ATOM 5732 O O . TYR A 1 396 ? 64.04814 -2.27750 36.96260 1.000 18.15479 396 TYR A O 1
ATOM 5750 N N . ASP A 1 397 ? 62.76457 -0.39991 36.88852 1.000 18.61303 397 ASP A N 1
ATOM 5751 C CA . ASP A 1 397 ? 61.78604 -0.75217 37.92649 1.000 18.92387 397 ASP A CA 1
ATOM 5752 C C . ASP A 1 397 ? 60.41077 -1.00144 37.32275 1.000 19.10735 397 ASP A C 1
ATOM 5753 O O . ASP A 1 397 ? 59.98538 -0.30675 36.37986 1.000 18.84311 397 ASP A O 1
ATOM 5762 N N . ASN A 1 398 ? 59.68296 -1.95322 37.90093 1.000 18.49448 398 ASN A N 1
ATOM 5763 C CA . ASN A 1 398 ? 58.29096 -2.13920 37.49581 1.000 19.71180 398 ASN A CA 1
ATOM 5764 C C . ASN A 1 398 ? 57.41159 -2.20238 38.72718 1.000 18.32507 398 ASN A C 1
ATOM 5765 O O . ASN A 1 398 ? 57.88317 -1.97924 39.84853 1.000 18.96619 398 ASN A O 1
ATOM 5776 N N . ILE A 1 399 ? 56.12818 -2.49103 38.52986 1.000 19.50612 399 ILE A N 1
ATOM 5777 C CA . ILE A 1 399 ? 55.23178 -2.55176 39.67648 1.000 18.69306 399 ILE A CA 1
ATOM 5778 C C . ILE A 1 399 ? 55.76241 -3.52946 40.70783 1.000 19.88937 399 ILE A C 1
ATOM 5779 O O . ILE A 1 399 ? 55.78639 -3.23928 41.91027 1.000 19.97393 399 ILE A O 1
ATOM 5795 N N . ARG A 1 400 ? 56.21490 -4.69791 40.26482 1.000 18.84120 400 ARG A N 1
ATOM 5796 C CA . ARG A 1 400 ? 56.60529 -5.73350 41.21031 1.000 20.71194 400 ARG A CA 1
ATOM 5797 C C . ARG A 1 400 ? 57.82853 -5.32193 42.03737 1.000 18.92856 400 ARG A C 1
ATOM 5798 O O . ARG A 1 400 ? 57.86314 -5.53848 43.25843 1.000 19.02014 400 ARG A O 1
ATOM 5819 N N . SER A 1 401 ? 58.84476 -4.75633 41.39368 1.000 20.95413 401 SER A N 1
ATOM 5820 C CA . SER A 1 401 ? 60.03437 -4.34790 42.15879 1.000 18.37187 401 SER A CA 1
ATOM 5821 C C . SER A 1 401 ? 59.72877 -3.19484 43.10298 1.000 17.67418 401 SER A C 1
ATOM 5822 O O . SER A 1 401 ? 60.26868 -3.15497 44.22496 1.000 19.34162 401 SER A O 1
ATOM 5830 N N . ILE A 1 402 ? 58.84357 -2.27889 42.69714 1.000 19.16069 402 ILE A N 1
ATOM 5831 C CA . ILE A 1 402 ? 58.45021 -1.21917 43.60808 1.000 18.55475 402 ILE A CA 1
ATOM 5832 C C . ILE A 1 402 ? 57.72604 -1.79703 44.81246 1.000 17.95741 402 ILE A C 1
ATOM 5833 O O . ILE A 1 402 ? 57.97723 -1.38563 45.95832 1.000 18.79225 402 ILE A O 1
ATOM 5849 N N . GLN A 1 403 ? 56.82838 -2.77649 44.58484 1.000 20.48970 403 GLN A N 1
ATOM 5850 C CA . GLN A 1 403 ? 56.17192 -3.43861 45.71025 1.000 17.93601 403 GLN A CA 1
ATOM 5851 C C . GLN A 1 403 ? 57.18250 -4.13043 46.61446 1.000 19.37715 403 GLN A C 1
ATOM 5852 O O . GLN A 1 403 ? 57.04231 -4.10352 47.84343 1.000 20.83806 403 GLN A O 1
ATOM 5866 N N . GLU A 1 404 ? 58.21939 -4.72828 46.03359 1.000 18.62278 404 GLU A N 1
ATOM 5867 C CA . GLU A 1 404 ? 59.27637 -5.34355 46.83760 1.000 19.95447 404 GLU A CA 1
ATOM 5868 C C . GLU A 1 404 ? 60.03283 -4.29389 47.64937 1.000 19.92347 404 GLU A C 1
ATOM 5869 O O . GLU A 1 404 ? 60.35078 -4.51892 48.82638 1.000 19.33533 404 GLU A O 1
ATOM 5881 N N . LYS A 1 405 ? 60.36789 -3.16083 47.02166 1.000 19.91603 405 LYS A N 1
ATOM 5882 C CA . LYS A 1 405 ? 61.02803 -2.07176 47.73753 1.000 16.83953 405 LYS A CA 1
ATOM 5883 C C . LYS A 1 405 ? 60.16153 -1.58668 48.88491 1.000 18.19490 405 LYS A C 1
ATOM 5884 O O . LYS A 1 405 ? 60.66152 -1.36206 49.98959 1.000 18.08842 405 LYS A O 1
ATOM 5903 N N . ALA A 1 406 ? 58.85120 -1.44987 48.65243 1.000 16.91268 406 ALA A N 1
ATOM 5904 C CA . ALA A 1 406 ? 57.93626 -1.04102 49.71976 1.000 18.24961 406 ALA A CA 1
ATOM 5905 C C . ALA A 1 406 ? 57.89409 -2.05532 50.85514 1.000 20.59481 406 ALA A C 1
ATOM 5906 O O . ALA A 1 406 ? 57.87737 -1.67718 52.02962 1.000 19.17751 406 ALA A O 1
ATOM 5913 N N . LYS A 1 407 ? 57.84887 -3.34365 50.53718 1.000 20.00560 407 LYS A N 1
ATOM 5914 C CA . LYS A 1 407 ? 57.89596 -4.35396 51.59740 1.000 20.09292 407 LYS A CA 1
ATOM 5915 C C . LYS A 1 407 ? 59.17463 -4.22856 52.41586 1.000 21.22561 407 LYS A C 1
ATOM 5916 O O . LYS A 1 407 ? 59.16494 -4.35608 53.65323 1.000 22.21114 407 LYS A O 1
ATOM 5935 N N . TYR A 1 408 ? 60.29046 -3.97621 51.73940 1.000 19.51569 408 TYR A N 1
ATOM 5936 C CA . TYR A 1 408 ? 61.57043 -3.82496 52.41714 1.000 19.69037 408 TYR A CA 1
ATOM 5937 C C . TYR A 1 408 ? 61.54690 -2.62064 53.34058 1.000 18.67281 408 TYR A C 1
ATOM 5938 O O . TYR A 1 408 ? 62.01814 -2.69451 54.48380 1.000 19.11691 408 TYR A O 1
ATOM 5956 N N . 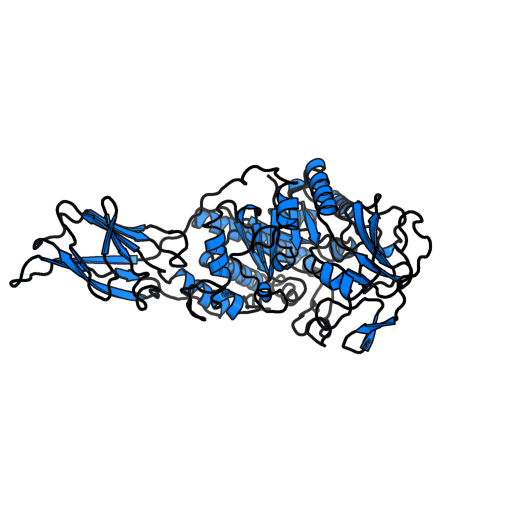VAL A 1 409 ? 61.00164 -1.50900 52.86349 1.000 18.08870 409 VAL A N 1
ATOM 5957 C CA . VAL A 1 409 ? 60.86694 -0.30801 53.68888 1.000 17.15451 409 VAL A CA 1
ATOM 5958 C C . VAL A 1 409 ? 60.06998 -0.61267 54.94579 1.000 19.59284 409 VAL A C 1
ATOM 5959 O O . VAL A 1 409 ? 60.46602 -0.23265 56.05381 1.000 19.53546 409 VAL A O 1
ATOM 5972 N N . LYS A 1 410 ? 58.91406 -1.26020 54.79035 1.000 20.24022 410 LYS A N 1
ATOM 5973 C CA . LYS A 1 410 ? 58.06472 -1.54813 55.938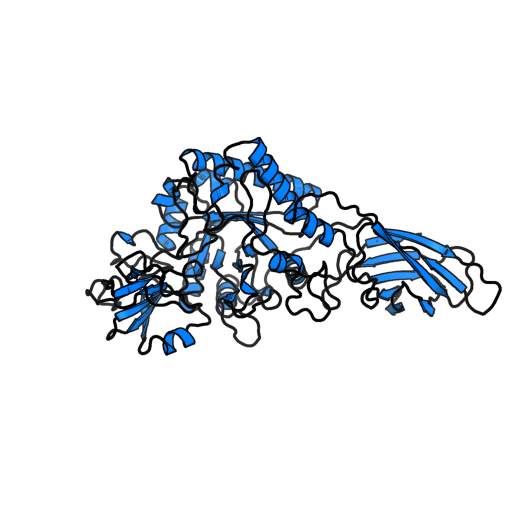88 1.000 19.45440 410 LYS A CA 1
ATOM 5974 C C . LYS A 1 410 ? 58.76354 -2.47379 56.91834 1.000 21.88330 410 LYS A C 1
ATOM 5975 O O . LYS A 1 410 ? 58.73474 -2.24316 58.14291 1.000 23.56038 410 LYS A O 1
ATOM 5994 N N . GLU A 1 411 ? 59.39442 -3.53836 56.41290 1.000 21.28133 411 GLU A N 1
ATOM 5995 C CA . GLU A 1 411 ? 59.94703 -4.54984 57.31339 1.000 24.77257 411 GLU A CA 1
ATOM 5996 C C . GLU A 1 411 ? 61.19226 -4.05023 58.01561 1.000 24.90623 411 GLU A C 1
ATOM 5997 O O . GLU A 1 411 ? 61.48652 -4.48809 59.13415 1.000 26.67517 411 GLU A O 1
ATOM 6009 N N . ASN A 1 412 ? 61.89798 -3.09744 57.41865 1.000 24.99755 412 ASN A N 1
ATOM 6010 C CA . ASN A 1 412 ? 63.10174 -2.54920 58.01845 1.000 21.61019 412 ASN A CA 1
ATOM 6011 C C . ASN A 1 412 ? 62.87895 -1.21207 58.69946 1.000 19.65586 412 ASN A C 1
ATOM 6012 O O . ASN A 1 412 ? 63.84890 -0.57928 59.12739 1.000 22.88111 412 ASN A O 1
ATOM 6023 N N . ASN A 1 413 ? 61.62973 -0.78379 58.83949 1.000 20.12955 413 ASN A N 1
ATOM 6024 C CA . ASN A 1 413 ? 61.26970 0.46434 59.51194 1.000 20.99690 413 ASN A CA 1
ATOM 6025 C C . ASN A 1 413 ? 61.98169 1.67625 58.92149 1.000 19.16830 413 ASN A C 1
ATOM 6026 O O . ASN A 1 413 ? 62.40990 2.57484 59.63417 1.000 20.83896 413 ASN A O 1
ATOM 6037 N N . LEU A 1 414 ? 62.03728 1.73691 57.59086 1.000 17.32050 414 LEU A N 1
ATOM 6038 C CA . LEU A 1 414 ? 62.60953 2.87271 56.88821 1.000 17.85282 414 LEU A CA 1
ATOM 6039 C C . LEU A 1 414 ? 61.54587 3.94493 56.66849 1.000 18.46179 414 LEU A C 1
ATOM 6040 O O . LEU A 1 414 ? 60.42361 3.85730 57.18070 1.000 19.57733 414 LEU A O 1
ATOM 6056 N N . GLY A 1 415 ? 61.90544 4.98940 55.92891 1.000 15.31014 415 GLY A N 1
ATOM 6057 C CA . GLY A 1 415 ? 61.11985 6.20410 55.85669 1.000 19.48657 415 GLY A CA 1
ATOM 6058 C C . GLY A 1 415 ? 60.18889 6.36936 54.66829 1.000 17.93156 415 GLY A C 1
ATOM 6059 O O . GLY A 1 415 ? 59.30515 7.23146 54.73571 1.000 18.31254 415 GLY A O 1
ATOM 6063 N N . GLY A 1 416 ? 60.35730 5.59326 53.61455 1.000 16.58784 416 GLY A N 1
ATOM 6064 C CA . GLY A 1 416 ? 59.49696 5.70902 52.44785 1.000 17.41176 416 GLY A CA 1
ATOM 6065 C C . GLY A 1 416 ? 60.25233 5.44359 51.16170 1.000 17.18257 416 GLY A C 1
ATOM 6066 O O . GLY A 1 416 ? 61.34628 4.89253 51.16423 1.000 16.58293 416 GLY A O 1
ATOM 6070 N N . ILE A 1 417 ? 59.65064 5.92636 50.06867 1.000 15.12247 417 ILE A N 1
ATOM 6071 C CA . ILE A 1 417 ? 60.15292 5.74644 48.70814 1.000 14.97128 417 ILE A CA 1
ATOM 6072 C C . ILE A 1 417 ? 60.09274 7.08951 48.00101 1.000 15.36972 417 ILE A C 1
ATOM 6073 O O . ILE A 1 417 ? 59.13605 7.86265 48.20347 1.000 16.57551 417 ILE A O 1
ATOM 6089 N N . ILE A 1 418 ? 61.09094 7.34647 47.15392 1.000 15.57502 418 ILE A N 1
ATOM 6090 C CA . ILE A 1 418 ? 61.09865 8.50169 46.25637 1.000 13.42150 418 ILE A CA 1
ATOM 6091 C C . ILE A 1 418 ? 61.20119 8.01206 44.82573 1.000 14.51514 418 ILE A C 1
ATOM 6092 O O . ILE A 1 418 ? 61.99479 7.10343 44.52919 1.000 16.22261 418 ILE A O 1
ATOM 6108 N N . GLY A 1 419 ? 60.42480 8.63250 43.93964 1.000 16.24512 419 GLY A N 1
ATOM 6109 C CA . GLY A 1 419 ? 60.44384 8.29248 42.52063 1.000 17.39760 419 GLY A CA 1
ATOM 6110 C C . GLY A 1 419 ? 61.05687 9.37951 41.64806 1.000 17.00462 419 GLY A C 1
ATOM 6111 O O . GLY A 1 419 ? 60.94564 10.57165 41.93331 1.000 16.82380 419 GLY A O 1
ATOM 6115 N N . TRP A 1 420 ? 61.77562 8.93521 40.62609 1.000 16.63240 420 TRP A N 1
ATOM 6116 C CA . TRP A 1 420 ? 62.48868 9.80025 39.69454 1.000 18.85240 420 TRP A CA 1
ATOM 6117 C C . TRP A 1 420 ? 62.12861 9.31671 38.29386 1.000 18.12818 420 TRP A C 1
ATOM 6118 O O . TRP A 1 420 ? 62.68051 8.29440 37.85829 1.000 18.70090 420 TRP A O 1
ATOM 6139 N N . MET A 1 421 ? 61.21823 10.00845 37.57058 1.000 18.05560 421 MET A N 1
ATOM 6140 C CA . MET A 1 421 ? 60.46958 11.20245 37.96705 1.000 18.08559 421 MET A CA 1
ATOM 6141 C C . MET A 1 421 ? 59.05076 11.11747 37.44204 1.000 18.76733 421 MET A C 1
ATOM 6142 O O . MET A 1 421 ? 58.74817 10.28009 36.59742 1.000 18.87396 421 MET A O 1
ATOM 6156 N N . ALA A 1 422 ? 58.21497 12.05528 37.90193 1.000 18.11753 422 ALA A N 1
ATOM 6157 C CA . ALA A 1 422 ? 56.77234 11.98346 37.71164 1.000 16.00926 422 ALA A CA 1
ATOM 6158 C C . ALA A 1 422 ? 56.35098 11.82834 36.25512 1.000 18.07955 422 ALA A C 1
ATOM 6159 O O . ALA A 1 422 ? 55.42559 11.06549 35.95152 1.000 17.94809 422 ALA A O 1
ATOM 6166 N N . SER A 1 423 ? 56.96564 12.59166 35.35635 1.000 18.95372 423 SER A N 1
ATOM 6167 C CA . SER A 1 423 ? 56.48194 12.62231 33.98627 1.000 17.37556 423 SER A CA 1
ATOM 6168 C C . SER A 1 423 ? 56.70345 11.30149 33.27370 1.000 18.94792 423 SER A C 1
ATOM 6169 O O . SER A 1 423 ? 56.11832 11.08947 32.20296 1.000 19.88639 423 SER A O 1
ATOM 6177 N N . GLN A 1 424 ? 57.56133 10.43850 33.81350 1.000 16.55279 424 GLN A N 1
ATOM 6178 C CA . GLN A 1 424 ? 57.87717 9.16046 33.20194 1.000 19.63153 424 GLN A CA 1
ATOM 6179 C C . GLN A 1 424 ? 56.91239 8.06079 33.62424 1.000 20.21761 424 GLN A C 1
ATOM 6180 O O . GLN A 1 424 ? 56.95341 6.97546 33.04723 1.000 19.08689 424 GLN A O 1
ATOM 6194 N N . ASP A 1 425 ? 56.05037 8.30803 34.61235 1.000 18.92377 425 ASP A N 1
ATOM 6195 C CA . ASP A 1 425 ? 55.06731 7.31025 34.98550 1.000 18.17168 425 ASP A CA 1
ATOM 6196 C C . ASP A 1 425 ? 54.06276 7.17056 33.83981 1.000 19.10656 425 ASP A C 1
ATOM 6197 O O . ASP A 1 425 ? 53.92091 8.05056 32.97403 1.000 20.07142 425 ASP A O 1
ATOM 6206 N N . ALA A 1 426 ? 53.37051 6.04203 33.82274 1.000 18.77276 426 ALA A N 1
ATOM 6207 C CA . ALA A 1 426 ? 52.39415 5.72663 32.79365 1.000 19.50225 426 ALA A CA 1
ATOM 6208 C C . ALA A 1 426 ? 50.96991 6.05288 33.24466 1.000 19.10194 426 ALA A C 1
ATOM 6209 O O . ALA A 1 426 ? 50.62857 5.94723 34.42526 1.000 20.83162 426 ALA A O 1
ATOM 6216 N N . THR A 1 427 ? 50.11671 6.40750 32.28490 1.000 19.92379 427 THR A N 1
ATOM 6217 C CA . THR A 1 427 ? 48.69102 6.53071 32.57237 1.000 20.24270 427 THR A CA 1
ATOM 6218 C C . THR A 1 427 ? 48.08565 5.14336 32.79451 1.000 22.65331 427 THR A C 1
ATOM 6219 O O . THR A 1 427 ? 48.64025 4.11643 32.37404 1.000 25.37881 427 THR A O 1
ATOM 6230 N N . THR A 1 428 ? 46.97416 5.12863 33.52933 1.000 22.76942 428 THR A N 1
ATOM 6231 C CA . THR A 1 428 ? 46.16831 3.92691 33.72201 1.000 21.34643 428 THR A CA 1
ATOM 6232 C C . THR A 1 428 ? 44.77212 4.18258 33.16024 1.000 26.92456 428 THR A C 1
ATOM 6233 O O . THR A 1 428 ? 44.51398 3.87109 31.99607 1.000 26.32663 428 THR A O 1
ATOM 6244 N N . ASN A 1 429 ? 43.89625 4.80562 33.93410 1.000 24.79650 429 ASN A N 1
ATOM 6245 C CA . ASN A 1 429 ? 42.50980 4.97105 33.52938 1.000 27.22846 429 ASN A CA 1
ATOM 6246 C C . ASN A 1 429 ? 42.15309 6.41095 33.18781 1.000 28.69775 429 ASN A C 1
ATOM 6247 O O . ASN A 1 429 ? 40.98780 6.67144 32.86847 1.000 30.33058 429 ASN A O 1
ATOM 6258 N N . SER A 1 430 ? 43.09855 7.34345 33.28660 1.000 26.11185 430 SER A N 1
ATOM 6259 C CA . SER A 1 430 ? 42.80913 8.75196 33.06520 1.000 24.88242 430 SER A CA 1
ATOM 6260 C C . SER A 1 430 ? 44.03788 9.41496 32.44315 1.000 25.28192 430 SER A C 1
ATOM 6261 O O . SER A 1 430 ? 44.95060 8.73733 31.96312 1.000 26.19889 430 SER A O 1
ATOM 6269 N N . THR A 1 431 ? 44.07068 10.74236 32.47615 1.000 24.27866 431 THR A N 1
ATOM 6270 C CA . THR A 1 431 ? 45.25074 11.46118 32.02877 1.000 24.14457 431 THR A CA 1
ATOM 6271 C C . THR A 1 431 ? 46.32149 11.54572 33.10282 1.000 23.80229 431 THR A C 1
ATOM 6272 O O . THR A 1 431 ? 47.45720 11.91858 32.78531 1.000 23.69930 431 THR A O 1
ATOM 6283 N N . LYS A 1 432 ? 46.02852 11.15402 34.33870 1.000 22.34643 432 LYS A N 1
ATOM 6284 C CA . LYS A 1 432 ? 47.08623 11.14626 35.33602 1.000 21.17960 432 LYS A CA 1
ATOM 6285 C C . LYS A 1 432 ? 48.14996 10.10993 34.99913 1.000 21.73565 432 LYS A C 1
ATOM 6286 O O . LYS A 1 432 ? 47.84174 8.98489 34.60701 1.000 23.13325 432 LYS A O 1
ATOM 6305 N N . ARG A 1 433 ? 49.39769 10.47056 35.22147 1.000 17.87530 433 ARG A N 1
ATOM 6306 C CA . ARG A 1 433 ? 50.51318 9.53118 35.08245 1.000 16.38676 433 ARG A CA 1
ATOM 6307 C C . ARG A 1 433 ? 50.70731 8.92476 36.46254 1.000 20.05387 433 ARG A C 1
ATOM 6308 O O . ARG A 1 433 ? 51.27317 9.54955 37.35879 1.000 20.18862 433 ARG A O 1
ATOM 6329 N N . ASP A 1 434 ? 50.15655 7.72214 36.65683 1.000 18.96147 434 ASP A N 1
ATOM 6330 C CA . ASP A 1 434 ? 49.98339 7.23514 38.02381 1.000 17.74951 434 ASP A CA 1
ATOM 6331 C C . ASP A 1 434 ? 50.15309 5.73162 38.20503 1.000 19.45713 434 ASP A C 1
ATOM 6332 O O . ASP A 1 434 ? 49.85201 5.22811 39.29649 1.000 21.57410 434 ASP A O 1
ATOM 6341 N N . GLU A 1 435 ? 50.65991 4.99095 37.22932 1.000 18.54521 435 GLU A N 1
ATOM 6342 C CA . GLU A 1 435 ? 50.74290 3.54448 37.38576 1.000 20.22122 435 GLU A CA 1
ATOM 6343 C C . GLU A 1 435 ? 51.69767 3.17469 38.51200 1.000 20.42050 435 GLU A C 1
ATOM 6344 O O . GLU A 1 435 ? 51.32351 2.45987 39.45376 1.000 20.22087 435 GLU A O 1
ATOM 6356 N N . LEU A 1 436 ? 52.95960 3.61642 38.40678 1.000 18.39554 436 LEU A N 1
ATOM 6357 C CA . LEU A 1 436 ? 53.94781 3.29010 39.43797 1.000 16.29354 436 LEU A CA 1
ATOM 6358 C C . LEU A 1 436 ? 53.67301 4.05435 40.71961 1.000 19.47019 436 LEU A C 1
ATOM 6359 O O . LEU A 1 436 ? 53.87898 3.52182 41.81899 1.000 19.18934 436 LEU A O 1
ATOM 6375 N N . THR A 1 437 ? 53.18558 5.28960 40.60217 1.000 19.37377 437 THR A N 1
ATOM 6376 C CA . THR A 1 437 ? 52.91586 6.08963 41.80086 1.000 19.21835 437 THR A CA 1
ATOM 6377 C C . THR A 1 437 ? 51.84047 5.42164 42.64087 1.000 21.33423 437 THR A C 1
ATOM 6378 O O . THR A 1 437 ? 51.95953 5.33853 43.87660 1.000 21.09562 437 THR A O 1
ATOM 6389 N N . THR A 1 438 ? 50.78906 4.91557 41.98350 1.000 20.82671 438 THR A N 1
ATOM 6390 C CA . THR A 1 438 ? 49.72133 4.23225 42.69949 1.000 20.79310 438 THR A CA 1
ATOM 6391 C C . THR A 1 438 ? 50.23330 2.93818 43.30610 1.000 21.56332 438 THR A C 1
ATOM 6392 O O . THR A 1 438 ? 49.90358 2.60721 44.45046 1.000 21.21360 438 THR A O 1
ATOM 6403 N N . ALA A 1 439 ? 51.06374 2.20085 42.56948 1.000 19.71777 439 ALA A N 1
ATOM 6404 C CA . ALA A 1 439 ? 51.58635 0.95874 43.12026 1.000 22.25324 439 ALA A CA 1
ATOM 6405 C C . ALA A 1 439 ? 52.43517 1.23314 44.35700 1.000 21.40116 439 ALA A C 1
ATOM 6406 O O . ALA A 1 439 ? 52.34124 0.49908 45.36326 1.000 21.22842 439 ALA A O 1
ATOM 6413 N N . THR A 1 440 ? 53.21381 2.31920 44.32282 1.000 19.19525 440 THR A N 1
ATOM 6414 C CA . THR A 1 440 ? 54.04009 2.69946 45.47152 1.000 17.52103 440 THR A CA 1
ATOM 6415 C C . THR A 1 440 ? 53.15532 3.07218 46.65295 1.000 19.56551 440 THR A C 1
ATOM 6416 O O . THR A 1 440 ? 53.37618 2.61913 47.78654 1.000 18.21832 440 THR A O 1
ATOM 6427 N N . LYS A 1 441 ? 52.19399 3.95695 46.41643 1.000 17.46422 441 LYS A N 1
ATOM 6428 C CA . LYS A 1 441 ? 51.33609 4.41010 47.51134 1.000 20.35273 441 LYS A CA 1
ATOM 6429 C C . LYS A 1 441 ? 50.60964 3.23793 48.14708 1.000 21.48345 441 LYS A C 1
ATOM 6430 O O . LYS A 1 441 ? 50.51316 3.13812 49.37362 1.000 19.79878 441 LYS A O 1
ATOM 6449 N N . GLU A 1 442 ? 50.03752 2.36128 47.33467 1.000 18.89283 442 GLU A N 1
ATOM 6450 C CA . GLU A 1 442 ? 49.23682 1.29658 47.92139 1.000 20.80982 442 GLU A CA 1
ATOM 6451 C C . GLU A 1 442 ? 50.10433 0.27789 48.63206 1.000 21.23986 442 GLU A C 1
ATOM 6452 O O . GLU A 1 442 ? 49.65311 -0.32088 49.61437 1.000 22.68824 442 GLU A O 1
ATOM 6464 N N . SER A 1 443 ? 51.32771 0.06081 48.18888 1.000 20.36941 443 SER A N 1
ATOM 6465 C CA A SER A 1 443 ? 52.17598 -0.88853 48.90268 0.479 22.09826 443 SER A CA 1
ATOM 6466 C CA B SER A 1 443 ? 52.17607 -0.89344 48.89603 0.521 22.09883 443 SER A CA 1
ATOM 6467 C C . SER A 1 443 ? 52.68319 -0.31686 50.21040 1.000 22.99242 443 SER A C 1
ATOM 6468 O O . SER A 1 443 ? 52.90085 -1.06706 51.15725 1.000 24.75574 443 SER A O 1
ATOM 6483 N N . LEU A 1 444 ? 52.85656 1.00358 50.28681 1.000 19.56764 444 LEU A N 1
ATOM 6484 C CA . LEU A 1 444 ? 53.31368 1.62170 51.52639 1.000 19.97026 444 LEU A CA 1
ATOM 6485 C C . LEU A 1 444 ? 52.19288 1.83498 52.52113 1.000 22.30203 444 LEU A C 1
ATOM 6486 O O . LEU A 1 444 ? 52.40933 1.65159 53.73155 1.000 24.20901 444 LEU A O 1
ATOM 6502 N N . PHE A 1 445 ? 51.00828 2.22734 52.03542 1.000 21.77835 445 PHE A N 1
ATOM 6503 C CA . PHE A 1 445 ? 49.92031 2.76074 52.85332 1.000 19.97992 445 PHE A CA 1
ATOM 6504 C C . PHE A 1 445 ? 48.62520 1.98507 52.77595 1.000 25.72210 445 PHE A C 1
ATOM 6505 O O . PHE A 1 445 ? 47.73364 2.23726 53.59576 1.000 27.27638 445 PHE A O 1
ATOM 6522 N N . GLY A 1 446 ? 48.47702 1.09494 51.80761 1.000 25.17760 446 GLY A N 1
ATOM 6523 C CA . GLY A 1 446 ? 47.20561 0.46147 51.51799 1.000 26.46916 446 GLY A CA 1
ATOM 6524 C C . GLY A 1 446 ? 46.25785 1.39392 50.78088 1.000 25.77801 446 GLY A C 1
ATOM 6525 O O . GLY A 1 446 ? 46.64515 2.44293 50.24911 1.000 28.91971 446 GLY A O 1
ATOM 6529 N N . LYS A 1 447 ? 44.96348 1.00270 50.79131 1.000 28.50497 447 LYS A N 1
ATOM 6530 C CA . LYS A 1 447 ? 43.98965 1.69009 49.94739 1.000 32.00068 447 LYS A CA 1
ATOM 6531 C C . LYS A 1 447 ? 43.35738 2.91866 50.59915 1.000 36.14723 447 LYS A C 1
ATOM 6532 O O . LYS A 1 447 ? 42.71240 3.69951 49.90223 1.000 32.97945 447 LYS A O 1
ATOM 6551 N N . GLU A 1 448 ? 43.54147 3.12888 51.89246 1.000 31.48879 448 GLU A N 1
ATOM 6552 C CA . GLU A 1 448 ? 42.90263 4.25551 52.54970 1.000 36.00969 448 GLU A CA 1
ATOM 6553 C C . GLU A 1 448 ? 43.53979 5.59575 52.17088 1.000 31.09349 448 GLU A C 1
ATOM 6554 O O . GLU A 1 448 ? 44.67496 5.68600 51.67109 1.000 29.44026 448 GLU A O 1
ATOM 6566 N N . ASP A 1 449 ? 42.76591 6.65787 52.38691 1.000 30.03375 449 ASP A N 1
ATOM 6567 C CA . ASP A 1 449 ? 43.24626 8.00217 52.08914 1.000 31.07581 449 ASP A CA 1
ATOM 6568 C C . ASP A 1 449 ? 44.48710 8.33592 52.92271 1.000 28.98978 449 ASP A C 1
ATOM 6569 O O . ASP A 1 449 ? 44.62114 7.91499 54.07369 1.000 30.85551 449 ASP A O 1
ATOM 6578 N N . LEU A 1 450 ? 45.39268 9.11168 52.33320 1.000 28.56390 450 LEU A N 1
ATOM 6579 C CA . LEU A 1 450 ? 46.54245 9.61645 53.06149 1.000 26.00159 450 LEU A CA 1
ATOM 6580 C C . LEU A 1 450 ? 46.08646 10.65110 54.08995 1.000 26.55163 450 LEU A C 1
ATOM 6581 O O . LEU A 1 450 ? 45.06491 11.31259 53.89407 1.000 29.88359 450 LEU A O 1
ATOM 6597 N N . PRO A 1 451 ? 46.82750 10.79140 55.18709 1.000 31.49844 451 PRO A N 1
ATOM 6598 C CA . PRO A 1 451 ? 46.53180 11.84643 56.16724 1.000 34.00352 451 PRO A CA 1
ATOM 6599 C C . PRO A 1 451 ? 46.47336 13.21755 55.50029 1.000 26.02707 451 PRO A C 1
ATOM 6600 O O . PRO A 1 451 ? 47.28174 13.53293 54.63188 1.000 23.98598 451 PRO A O 1
ATOM 6611 N N . LYS A 1 452 ? 45.55038 14.05383 55.95805 1.000 28.48140 452 LYS A N 1
ATOM 6612 C CA . LYS A 1 452 ? 45.44140 15.43218 55.49808 1.000 25.61153 452 LYS A CA 1
ATOM 6613 C C . LYS A 1 452 ? 45.98920 16.39712 56.54587 1.000 26.78103 452 LYS A C 1
ATOM 6614 O O . LYS A 1 452 ? 45.92127 16.13552 57.75673 1.000 29.32565 452 LYS A O 1
ATOM 6633 N N . TYR A 1 453 ? 46.49084 17.53294 56.07548 1.000 23.03008 453 TYR A N 1
ATOM 6634 C CA . TYR A 1 453 ? 47.09957 18.55031 56.91144 1.000 26.08535 453 TYR A CA 1
ATOM 6635 C C . TYR A 1 453 ? 46.40492 19.88294 56.68921 1.000 23.79628 453 TYR A C 1
ATOM 6636 O O . TYR A 1 453 ? 45.90002 20.17768 55.60709 1.000 23.45530 453 TYR A O 1
ATOM 6654 N N . GLU A 1 454 ? 46.38178 20.69136 57.74551 1.000 28.04018 454 GLU A N 1
ATOM 6655 C CA . GLU A 1 454 ? 45.93499 22.06823 57.61452 1.000 28.57639 454 GLU A CA 1
ATOM 6656 C C . GLU A 1 454 ? 46.90352 22.83314 56.71363 1.000 24.89795 454 GLU A C 1
ATOM 6657 O O . GLU A 1 454 ? 48.11691 22.58835 56.72328 1.000 24.46330 454 GLU A O 1
ATOM 6669 N N . ILE A 1 455 ? 46.35702 23.73431 55.91234 1.000 24.66021 455 ILE A N 1
ATOM 6670 C CA . ILE A 1 455 ? 47.14379 24.58845 55.03706 1.000 20.73101 455 ILE A CA 1
ATOM 6671 C C . ILE A 1 455 ? 46.93943 26.00605 55.50215 1.000 25.39302 455 ILE A C 1
ATOM 6672 O O . ILE A 1 455 ? 45.79846 26.48092 55.54016 1.000 28.38724 455 ILE A O 1
ATOM 6688 N N . LYS A 1 456 ? 48.02590 26.66212 55.89278 1.000 23.90481 456 LYS A N 1
ATOM 6689 C CA . LYS A 1 456 ? 47.99722 28.05398 56.29842 1.000 26.80149 456 LYS A CA 1
ATOM 6690 C C . LYS A 1 456 ? 48.51284 28.92096 55.16806 1.000 31.72858 456 LYS A C 1
ATOM 6691 O O . LYS A 1 456 ? 49.38283 28.51304 54.38424 1.000 30.36459 456 LYS A O 1
ATOM 6710 N N . TYR A 1 457 ? 47.96417 30.12230 55.12005 1.000 28.58272 457 TYR A N 1
ATOM 6711 C CA . TYR A 1 457 ? 48.35385 31.17663 54.21651 1.000 29.22239 457 TYR A CA 1
ATOM 6712 C C . TYR A 1 457 ? 48.52106 32.43805 55.05003 1.000 33.52191 457 TYR A C 1
ATOM 6713 O O . TYR A 1 457 ? 47.85480 32.62014 56.07568 1.000 34.89808 457 TYR A O 1
ATOM 6731 N N A THR A 1 458 ? 49.40513 33.31057 54.60987 0.444 32.70829 458 THR A N 1
ATOM 6732 N N B THR A 1 458 ? 49.41191 33.31132 54.60641 0.556 32.62569 458 THR A N 1
ATOM 6733 C CA A THR A 1 458 ? 49.55126 34.60883 55.24573 0.444 36.41476 458 THR A CA 1
ATOM 6734 C CA B THR A 1 458 ? 49.56197 34.62309 55.21981 0.556 36.45975 458 THR A CA 1
ATOM 6735 C C A THR A 1 458 ? 48.58781 35.58209 54.57620 0.444 34.92530 458 THR A C 1
ATOM 6736 C C B THR A 1 458 ? 48.56743 35.57529 54.56736 0.556 34.84499 458 THR A C 1
ATOM 6737 O O A THR A 1 458 ? 48.50895 35.63551 53.34326 0.444 36.94198 458 THR A O 1
ATOM 6738 O O B THR A 1 458 ? 48.46863 35.62396 53.33561 0.556 36.90127 458 THR A O 1
ATOM 6759 N N . GLU A 1 459 ? 47.81811 36.29790 55.39181 1.000 39.17695 459 GLU A N 1
ATOM 6760 C CA . GLU A 1 459 ? 46.87973 37.28030 54.86343 1.000 41.83671 459 GLU A CA 1
ATOM 6761 C C . GLU A 1 459 ? 47.64487 38.34603 54.08240 1.000 42.02923 459 GLU A C 1
ATOM 6762 O O . GLU A 1 459 ? 48.75236 38.74851 54.46355 1.000 39.82433 459 GLU A O 1
ATOM 6775 N N . ASN A 1 460 ? 47.05680 38.79074 52.97852 1.000 34.75776 460 ASN A N 1
ATOM 6776 C CA . ASN A 1 460 ? 47.55699 39.95138 52.26575 1.000 32.94577 460 ASN A CA 1
ATOM 6777 C C . ASN A 1 460 ? 47.10865 41.23146 52.95766 1.000 35.94190 460 ASN A C 1
ATOM 6778 O O . ASN A 1 460 ? 46.10432 41.26862 53.66939 1.000 34.52648 460 ASN A O 1
ATOM 6789 N N . ASP A 1 461 ? 47.87368 42.29610 52.73121 1.000 34.06417 461 ASP A N 1
ATOM 6790 C CA . ASP A 1 461 ? 47.57626 43.60577 53.30209 1.000 33.81665 461 ASP A CA 1
ATOM 6791 C C . ASP A 1 461 ? 46.54757 44.26736 52.39201 1.000 34.68832 461 ASP A C 1
ATOM 6792 O O . ASP A 1 461 ? 46.88210 45.03335 51.48872 1.000 35.04002 461 ASP A O 1
ATOM 6801 N N . ILE A 1 462 ? 45.28414 43.93305 52.63444 1.000 32.79011 462 ILE A N 1
ATOM 6802 C CA . ILE A 1 462 ? 44.14785 44.44050 51.86134 1.000 33.59994 462 ILE A CA 1
ATOM 6803 C C . ILE A 1 462 ? 43.25506 45.26016 52.77940 1.000 35.79686 462 ILE A C 1
ATOM 6804 O O . ILE A 1 462 ? 42.79980 44.75974 53.81293 1.000 37.68429 462 ILE A O 1
ATOM 6820 N N . THR A 1 463 ? 42.94071 46.48346 52.37378 1.000 36.08015 463 THR A N 1
ATOM 6821 C CA . THR A 1 463 ? 42.11765 47.36488 53.18326 1.000 35.58266 463 THR A CA 1
ATOM 6822 C C . THR A 1 463 ? 40.94233 47.84996 52.34422 1.000 37.01683 463 THR A C 1
ATOM 6823 O O . THR A 1 463 ? 40.94122 47.72704 51.11984 1.000 33.58909 463 THR A O 1
ATOM 6834 N N . CYS A 1 464 ? 39.95470 48.45435 52.99963 1.000 35.30161 464 CYS A N 1
ATOM 6835 C CA . CYS A 1 464 ? 38.84038 48.95666 52.21922 1.000 36.75395 464 CYS A CA 1
ATOM 6836 C C . CYS A 1 464 ? 38.09472 50.03980 52.97946 1.000 39.99092 464 CYS A C 1
ATOM 6837 O O . CYS A 1 464 ? 38.13894 50.11836 54.21643 1.000 39.33755 464 CYS A O 1
ATOM 6845 N N . THR A 1 465 ? 37.47265 50.91834 52.20291 1.000 39.43942 465 THR A N 1
ATOM 6846 C CA . THR A 1 465 ? 36.58334 51.94746 52.71745 1.000 38.04631 465 THR A CA 1
ATOM 6847 C C . THR A 1 465 ? 35.22607 51.81572 52.04487 1.000 35.50893 465 THR A C 1
ATOM 6848 O O . THR A 1 465 ? 35.12202 51.36884 50.89895 1.000 36.89414 465 THR A O 1
ATOM 6859 N N . VAL A 1 466 ? 34.19359 52.21672 52.77142 1.000 37.93832 466 VAL A N 1
ATOM 6860 C CA . VAL A 1 466 ? 32.81950 52.19365 52.29131 1.000 38.31699 466 VAL A CA 1
ATOM 6861 C C . VAL A 1 466 ? 32.20928 53.54483 52.61453 1.000 39.98158 466 VAL A C 1
ATOM 6862 O O . VAL A 1 466 ? 32.29984 54.01348 53.75225 1.000 41.18241 466 VAL A O 1
ATOM 6875 N N . THR A 1 467 ? 31.56579 54.14276 51.63468 1.000 38.16261 467 THR A N 1
ATOM 6876 C CA . THR A 1 467 ? 31.07880 55.50911 51.75814 1.000 39.64123 467 THR A CA 1
ATOM 6877 C C . THR A 1 467 ? 29.69081 55.58324 51.15936 1.000 38.58932 467 THR A C 1
ATOM 6878 O O . THR A 1 467 ? 29.55585 55.38144 49.94847 1.000 37.50125 467 THR A O 1
ATOM 6889 N N . PRO A 1 468 ? 28.64974 55.86699 51.94758 1.000 40.06109 468 PRO A N 1
ATOM 6890 C CA . PRO A 1 468 ? 27.32529 56.08872 51.35296 1.000 44.45993 468 PRO A CA 1
ATOM 6891 C C . PRO A 1 468 ? 27.36442 57.27275 50.41066 1.000 42.16326 468 PRO A C 1
ATOM 6892 O O . PRO A 1 468 ? 27.98422 58.29884 50.70024 1.000 44.59843 468 PRO A O 1
ATOM 6903 N N . VAL A 1 469 ? 26.70326 57.12407 49.26719 1.000 38.87279 469 VAL A N 1
ATOM 6904 C CA . VAL A 1 469 ? 26.67083 58.16147 48.25152 1.000 36.13324 469 VAL A CA 1
ATOM 6905 C C . VAL A 1 469 ? 25.28295 58.78531 48.27725 1.000 46.33539 469 VAL A C 1
ATOM 6906 O O . VAL A 1 469 ? 24.27441 58.07607 48.19603 1.000 43.66985 469 VAL A O 1
ATOM 6919 N N . LYS A 1 470 ? 25.24202 60.10344 48.43694 1.000 51.24666 470 LYS A N 1
ATOM 6920 C CA . LYS A 1 470 ? 23.99442 60.85536 48.43393 1.000 57.95334 470 LYS A CA 1
ATOM 6921 C C . LYS A 1 470 ? 23.54530 61.01935 46.99271 1.000 51.96538 470 LYS A C 1
ATOM 6922 O O . LYS A 1 470 ? 24.28475 61.56955 46.16773 1.000 48.02624 470 LYS A O 1
ATOM 6941 N N . GLN A 1 471 ? 22.35151 60.53308 46.68067 1.000 48.26221 471 GLN A N 1
ATOM 6942 C CA . GLN A 1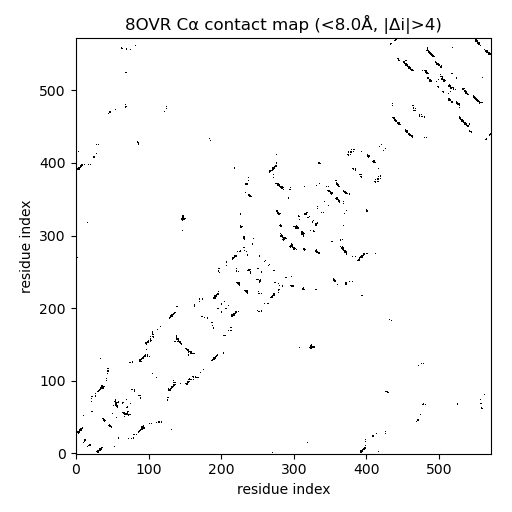 471 ? 21.83722 60.58778 45.31759 1.000 51.32661 471 GLN A CA 1
ATOM 6943 C C . GLN A 1 471 ? 20.41453 61.12837 45.36129 1.000 50.09355 471 GLN A C 1
ATOM 6944 O O . GLN A 1 471 ? 19.47814 60.39732 45.69268 1.000 50.10508 471 GLN A O 1
ATOM 6958 N N . SER A 1 472 ? 20.26292 62.41035 45.03166 1.000 50.73968 472 SER A N 1
ATOM 6959 C CA . SER A 1 472 ? 18.98809 63.10130 45.16463 1.000 61.53345 472 SER A CA 1
ATOM 6960 C C . SER A 1 472 ? 18.03604 62.81800 44.01133 1.000 64.15370 472 SER A C 1
ATOM 6961 O O . SER A 1 472 ? 16.99466 63.47536 43.90515 1.000 75.71057 472 SER A O 1
ATOM 6969 N N . TRP A 1 473 ? 18.37008 61.86604 43.15047 1.000 50.11418 473 TRP A N 1
ATOM 6970 C CA . TRP A 1 473 ? 17.60223 61.58456 41.95080 1.000 46.66716 473 TRP A CA 1
ATOM 6971 C C . TRP A 1 473 ? 17.53884 60.07608 41.77893 1.000 46.62601 473 TRP A C 1
ATOM 6972 O O . TRP A 1 473 ? 18.39616 59.33708 42.27118 1.000 50.99505 473 TRP A O 1
ATOM 6993 N N . GLY A 1 474 ? 16.52290 59.62101 41.07299 1.000 52.99871 474 GLY A N 1
ATOM 6994 C CA . GLY A 1 474 ? 16.40002 58.20298 40.82411 1.000 55.08857 474 GLY A CA 1
ATOM 6995 C C . GLY A 1 474 ? 15.88273 57.45250 42.03572 1.000 57.04571 474 GLY A C 1
ATOM 6996 O O . GLY A 1 474 ? 15.44875 58.02258 43.04160 1.000 58.56857 474 GLY A O 1
ATOM 7000 N N . SER A 1 475 ? 15.93053 56.13525 41.92153 1.000 43.36560 475 SER A N 1
ATOM 7001 C CA . SER A 1 475 ? 15.48851 55.24164 42.97699 1.000 44.41951 475 SER A CA 1
ATOM 7002 C C . SER A 1 475 ? 16.68910 54.47966 43.51642 1.000 41.75175 475 SER A C 1
ATOM 7003 O O . SER A 1 475 ? 17.73215 54.38404 42.87086 1.000 43.25260 475 SER A O 1
ATOM 7011 N N . GLY A 1 476 ? 16.51594 53.93133 44.70687 1.000 42.96546 476 GLY A N 1
ATOM 7012 C CA . GLY A 1 476 ? 17.54890 53.13616 45.32897 1.000 38.97848 476 GLY A CA 1
ATOM 7013 C C . GLY A 1 476 ? 18.61792 54.00936 45.95385 1.000 43.67394 476 GLY A C 1
ATOM 7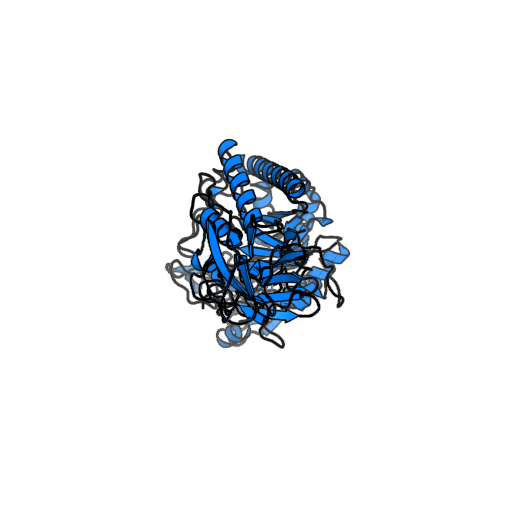014 O O . GLY A 1 476 ? 18.46462 55.22645 46.16762 1.000 41.53556 476 GLY A O 1
ATOM 7018 N N . GLY A 1 477 ? 19.72480 53.35311 46.26391 1.000 38.50291 477 GLY A N 1
ATOM 7019 C CA . GLY A 1 477 ? 20.85793 54.01534 46.86669 1.000 35.67198 477 GLY A CA 1
ATOM 7020 C C . GLY A 1 477 ? 22.14626 53.49923 46.26600 1.000 31.26916 477 GLY A C 1
ATOM 7021 O O . GLY A 1 477 ? 22.14254 52.59217 45.42918 1.000 30.49509 477 GLY A O 1
ATOM 7025 N N . VAL A 1 478 ? 23.25308 54.07698 46.73764 1.000 32.41843 478 VAL A N 1
ATOM 7026 C CA . VAL A 1 478 ? 24.58753 53.71872 46.27527 1.000 28.24097 478 VAL A CA 1
ATOM 7027 C C . VAL A 1 478 ? 25.53973 53.70751 47.46074 1.000 31.60326 478 VAL A C 1
ATOM 7028 O O . VAL A 1 478 ? 25.50063 54.59817 48.31627 1.000 33.21724 478 VAL A O 1
ATOM 7041 N N . LEU A 1 479 ? 26.42510 52.71187 47.46311 1.000 31.08295 479 LEU A N 1
ATOM 7042 C CA . LEU A 1 479 ? 27.53843 52.58926 48.39753 1.000 32.82029 479 LEU A CA 1
ATOM 7043 C C . LEU A 1 479 ? 28.78946 52.61774 47.53733 1.000 35.57737 479 LEU A C 1
ATOM 7044 O O . LEU A 1 479 ? 28.93232 51.78921 46.62771 1.000 34.42974 479 LEU A O 1
ATOM 7060 N N . LYS A 1 480 ? 29.67478 53.57470 47.79034 1.000 35.48827 480 LYS A N 1
ATOM 7061 C CA . LYS A 1 480 ? 30.95937 53.61262 47.10487 1.000 32.89138 480 LYS A CA 1
ATOM 7062 C C . LYS A 1 480 ? 31.96715 52.83410 47.94431 1.000 31.04097 480 LYS A C 1
ATOM 7063 O O . LYS A 1 480 ? 32.12907 53.10471 49.13686 1.000 34.86158 480 LYS A O 1
ATOM 7082 N N . MET A 1 481 ? 32.60620 51.85003 47.33179 1.000 30.57437 481 MET A N 1
ATOM 7083 C CA . MET A 1 481 ? 33.53649 50.96839 48.00843 1.000 32.27343 481 MET A CA 1
ATOM 7084 C C . MET A 1 481 ? 34.88673 51.07028 47.32047 1.000 33.85799 481 MET A C 1
ATOM 7085 O O . MET A 1 481 ? 34.97143 51.16271 46.08912 1.000 34.92676 481 MET A O 1
ATOM 7099 N N . SER A 1 482 ? 35.94339 51.12405 48.10877 1.000 33.21014 482 SER A N 1
ATOM 7100 C CA A SER A 1 482 ? 37.29324 51.06917 47.57642 0.589 34.07070 482 SER A CA 1
ATOM 7101 C CA B SER A 1 482 ? 37.29752 51.07107 47.58451 0.411 34.05125 482 SER A CA 1
ATOM 7102 C C . SER A 1 482 ? 38.02550 49.92374 48.26792 1.000 33.51782 482 SER A C 1
ATOM 7103 O O . SER A 1 482 ? 37.91862 49.75500 49.48160 1.000 36.42197 482 SER A O 1
ATOM 7116 N N . ILE A 1 483 ? 38.72106 49.11614 47.49030 1.000 30.87818 483 ILE A N 1
ATOM 7117 C CA . ILE A 1 483 ? 39.54258 48.04075 48.02081 1.000 30.50718 483 ILE A CA 1
ATOM 7118 C C . ILE A 1 483 ? 40.96748 48.26491 47.51965 1.000 31.29958 483 ILE A C 1
ATOM 7119 O O . ILE A 1 483 ? 41.18238 48.45390 46.31674 1.000 32.04111 483 ILE A O 1
ATOM 7135 N N . THR A 1 484 ? 41.93953 48.22038 48.42611 1.000 31.64207 484 THR A N 1
ATOM 7136 C CA . THR A 1 484 ? 43.32204 48.51642 48.07294 1.000 30.13737 484 THR A CA 1
ATOM 7137 C C . THR A 1 484 ? 44.23022 47.35704 48.42640 1.000 33.49317 484 THR A C 1
ATOM 7138 O O . THR A 1 484 ? 44.16350 46.82556 49.53184 1.000 31.15359 484 THR A O 1
ATOM 7149 N N . ASN A 1 485 ? 45.07835 46.98209 47.49086 1.000 32.55213 485 ASN A N 1
ATOM 7150 C CA . ASN A 1 485 ? 46.11674 45.99546 47.74715 1.000 29.39966 485 ASN A CA 1
ATOM 7151 C C . ASN A 1 485 ? 47.31640 46.81291 48.19199 1.000 32.52775 485 ASN A C 1
ATOM 7152 O O . ASN A 1 485 ? 47.97643 47.44410 47.37098 1.000 33.89789 485 ASN A O 1
ATOM 7163 N N . ASN A 1 486 ? 47.56895 46.82850 49.49959 1.000 32.36826 486 ASN A N 1
ATOM 7164 C CA . ASN A 1 486 ? 48.62871 47.63454 50.10723 1.000 37.99821 486 ASN A CA 1
ATOM 7165 C C . ASN A 1 486 ? 49.99855 46.98702 50.06479 1.000 39.34656 486 ASN A C 1
ATOM 7166 O O . ASN A 1 486 ? 50.94051 47.51153 50.68741 1.000 36.92446 486 ASN A O 1
ATOM 7177 N N . GLU A 1 487 ? 50.13748 45.86453 49.38240 1.000 37.04859 487 GLU A N 1
ATOM 7178 C CA . GLU A 1 487 ? 51.44192 45.21321 49.32298 1.000 34.95640 487 GLU A CA 1
ATOM 7179 C C . GLU A 1 487 ? 52.41452 46.04961 48.50010 1.000 33.11542 487 GLU A C 1
ATOM 7180 O O . GLU A 1 487 ? 52.01884 46.80494 47.60900 1.000 37.22001 487 GLU A O 1
ATOM 7192 N N . LYS A 1 488 ? 53.71846 45.91588 48.79140 1.000 38.73802 488 LYS A N 1
ATOM 7193 C CA . LYS A 1 488 ? 54.73175 46.58724 47.97898 1.000 43.49548 488 LYS A CA 1
ATOM 7194 C C . LYS A 1 488 ? 55.85656 45.60810 47.67047 1.000 41.30674 488 LYS A C 1
ATOM 7195 O O . LYS A 1 488 ? 56.20635 44.78175 48.51359 1.000 42.19126 488 LYS A O 1
ATOM 7203 N N . LEU A 1 489 ? 56.37304 45.66566 46.44147 1.000 37.51701 489 LEU A N 1
ATOM 7204 C CA . LEU A 1 489 ? 57.38373 44.71867 45.97629 1.000 35.79951 489 LEU A CA 1
ATOM 7205 C C . LEU A 1 489 ? 58.76925 45.20355 46.38276 1.000 42.99334 489 LEU A C 1
ATOM 7206 O O . LEU A 1 489 ? 59.15063 46.32991 46.05963 1.000 42.66135 489 LEU A O 1
ATOM 7222 N N . ASP A 1 490 ? 59.52379 44.36055 47.09286 1.000 34.34835 490 ASP A N 1
ATOM 7223 C CA . ASP A 1 490 ? 60.83828 44.74759 47.59459 1.000 37.66750 490 ASP A CA 1
ATOM 7224 C C . ASP A 1 490 ? 61.98202 43.85786 47.15219 1.000 39.27494 490 ASP A C 1
ATOM 7225 O O . ASP A 1 490 ? 63.15977 44.26851 47.29142 1.000 37.63369 490 ASP A O 1
ATOM 7234 N N . GLU A 1 491 ? 61.69721 42.65731 46.69418 1.000 37.60248 491 GLU A N 1
ATOM 7235 C CA . GLU A 1 491 ? 62.75666 41.69657 46.47833 1.000 35.56439 491 GLU A CA 1
ATOM 7236 C C . GLU A 1 491 ? 63.46799 42.01871 45.17518 1.000 36.93504 491 GLU A C 1
ATOM 7237 O O . GLU A 1 491 ? 62.86861 42.58459 44.24628 1.000 37.15180 491 GLU A O 1
ATOM 7249 N N . SER A 1 492 ? 64.74498 41.63855 45.10403 1.000 36.42545 492 SER A N 1
ATOM 7250 C CA . SER A 1 492 ? 65.52638 41.84446 43.90082 1.000 32.58552 492 SER A CA 1
ATOM 7251 C C . SER A 1 492 ? 65.96895 40.51489 43.33286 1.000 38.07896 492 SER A C 1
ATOM 7252 O O . SER A 1 492 ? 66.05088 39.48711 44.02910 1.000 34.29835 492 SER A O 1
ATOM 7260 N N . GLY A 1 493 ? 66.29702 40.56380 42.05478 1.000 34.57445 493 GLY A N 1
ATOM 7261 C CA . GLY A 1 493 ? 66.68453 39.38318 41.32324 1.000 37.03553 493 GLY A CA 1
ATOM 7262 C C . GLY A 1 493 ? 65.47642 38.69388 40.72767 1.000 32.80402 493 GLY A C 1
ATOM 7263 O O . GLY A 1 493 ? 64.35222 38.80641 41.20810 1.000 32.30154 493 GLY A O 1
ATOM 7267 N N . GLU A 1 494 ? 65.72596 37.93359 39.67516 1.000 33.59283 494 GLU A N 1
ATOM 7268 C CA . GLU A 1 494 ? 64.61078 37.40705 38.90937 1.000 31.18912 494 GLU A CA 1
ATOM 7269 C C . GLU A 1 494 ? 63.77220 36.43665 39.74225 1.000 32.75200 494 GLU A C 1
ATOM 7270 O O . GLU A 1 494 ? 62.53626 36.51806 39.74102 1.000 29.60142 494 GLU A O 1
ATOM 7282 N N . VAL A 1 495 ? 64.42537 35.53479 40.49213 1.000 28.27439 495 VAL A N 1
ATOM 7283 C CA . VAL A 1 495 ? 63.65000 34.49808 41.18259 1.000 27.25278 495 VAL A CA 1
ATOM 7284 C C . VAL A 1 495 ? 62.76846 35.11894 42.26568 1.000 25.22668 495 VAL A C 1
ATOM 7285 O O . VAL A 1 495 ? 61.54064 34.94570 42.26541 1.000 26.01717 495 VAL A O 1
ATOM 7298 N N . LEU A 1 496 ? 63.38266 35.84150 43.21405 1.000 27.91981 496 LEU A N 1
ATOM 7299 C CA . LEU A 1 496 ? 62.60193 36.36381 44.33473 1.000 27.98079 496 LEU A CA 1
ATOM 7300 C C . LEU A 1 496 ? 61.61962 37.44509 43.90217 1.000 28.63788 496 LEU A C 1
ATOM 7301 O O . LEU A 1 496 ? 60.49874 37.51732 44.42864 1.000 28.03336 496 LEU A O 1
ATOM 7317 N N . SER A 1 497 ? 61.98366 38.28314 42.93117 1.000 28.16797 497 SER A N 1
ATOM 7318 C CA . SER A 1 497 ? 61.02190 39.29090 42.51000 1.000 28.71691 497 SER A CA 1
ATOM 7319 C C . SER A 1 497 ? 59.79861 38.65197 41.85914 1.000 28.61212 497 SER A C 1
ATOM 7320 O O . SER A 1 497 ? 58.67438 39.08323 42.11544 1.000 28.49214 497 SER A O 1
ATOM 7328 N N . THR A 1 498 ? 59.97168 37.58525 41.06536 1.000 29.22686 498 THR A N 1
ATOM 7329 C CA . THR A 1 498 ? 58.80653 36.99906 40.41129 1.000 28.00715 498 THR A CA 1
ATOM 7330 C C . THR A 1 498 ? 57.91043 36.24928 41.40293 1.000 25.86574 498 THR A C 1
ATOM 7331 O O . THR A 1 498 ? 56.68485 36.40894 41.35841 1.000 25.50010 498 THR A O 1
ATOM 7342 N N . VAL A 1 499 ? 58.49419 35.48112 42.33940 1.000 25.31174 499 VAL A N 1
ATOM 7343 C CA . VAL A 1 499 ? 57.61626 34.76195 43.25991 1.000 22.74134 499 VAL A CA 1
ATOM 7344 C C . VAL A 1 499 ? 56.96668 35.73576 44.22300 1.000 24.98800 499 VAL A C 1
ATOM 7345 O O . VAL A 1 499 ? 55.81287 35.52051 44.62644 1.000 24.12880 499 VAL A O 1
ATOM 7358 N N . GLU A 1 500 ? 57.68354 36.80891 44.59541 1.000 26.04155 500 GLU A N 1
ATOM 7359 C CA . GLU A 1 500 ? 57.10209 37.86089 45.42725 1.000 27.81808 500 GLU A CA 1
ATOM 7360 C C . GLU A 1 500 ? 55.93271 38.53906 44.71757 1.000 28.47216 500 GLU A C 1
ATOM 7361 O O . GLU A 1 500 ? 54.86981 38.76202 45.31467 1.000 26.25665 500 GLU A O 1
ATOM 7373 N N . THR A 1 501 ? 56.12154 38.90013 43.43966 1.000 28.06113 501 THR A N 1
ATOM 7374 C CA . THR A 1 501 ? 55.05969 39.56084 42.68289 1.000 29.54575 501 THR A CA 1
ATOM 7375 C C . THR A 1 501 ? 53.80685 38.69281 42.64158 1.000 24.95867 501 THR A C 1
ATOM 7376 O O . THR A 1 501 ? 52.69362 39.17982 42.87892 1.000 27.56434 501 THR A O 1
ATOM 7387 N N . SER A 1 502 ? 53.97931 37.38222 42.45860 1.000 25.17321 502 SER A N 1
ATOM 7388 C CA . SER A 1 502 ? 52.82557 36.50493 42.43293 1.000 26.09120 502 SER A CA 1
ATOM 7389 C C . SER A 1 502 ? 52.12782 36.46105 43.78911 1.000 27.30899 502 SER A C 1
ATOM 7390 O O . SER A 1 502 ? 50.89348 36.55743 43.86917 1.000 26.29398 502 SER A O 1
ATOM 7398 N N . ALA A 1 503 ? 52.91182 36.32761 44.86443 1.000 25.02354 503 ALA A N 1
ATOM 7399 C CA . ALA A 1 503 ? 52.36806 36.16873 46.20915 1.000 26.20476 503 ALA A CA 1
ATOM 7400 C C . ALA A 1 503 ? 51.60334 37.40648 46.65184 1.000 28.77965 503 ALA A C 1
ATOM 7401 O O . ALA A 1 503 ? 50.65349 37.29337 47.42773 1.000 26.35090 503 ALA A O 1
ATOM 7408 N N . LYS A 1 504 ? 52.01641 38.58313 46.19511 1.000 25.63113 504 LYS A N 1
ATOM 7409 C CA . LYS A 1 504 ? 51.40860 39.84485 46.60279 1.000 28.33590 504 LYS A CA 1
ATOM 7410 C C . LYS A 1 504 ? 50.39616 40.35267 45.59444 1.000 27.84638 504 LYS A C 1
ATOM 7411 O O . LYS A 1 504 ? 49.97779 41.50820 45.68763 1.000 29.98983 504 LYS A O 1
ATOM 7430 N N . THR A 1 505 ? 50.02114 39.52245 44.63243 1.000 25.81826 505 THR A N 1
ATOM 7431 C CA . THR A 1 505 ? 48.90573 39.79929 43.74303 1.000 27.24643 505 THR A CA 1
ATOM 7432 C C . THR A 1 505 ? 47.67030 39.13311 44.32991 1.000 25.75034 505 THR A C 1
ATOM 7433 O O . THR A 1 505 ? 47.72567 37.96130 44.70842 1.000 26.81767 505 THR A O 1
ATOM 7444 N N . VAL A 1 506 ? 46.56104 39.86057 44.38755 1.000 25.09033 506 VAL A N 1
ATOM 7445 C CA . VAL A 1 506 ? 45.30243 39.31427 44.89474 1.000 26.93405 506 VAL A CA 1
ATOM 7446 C C . VAL A 1 506 ? 44.57706 38.69546 43.69906 1.000 24.65398 506 VAL A C 1
ATOM 7447 O O . VAL A 1 506 ? 44.28460 39.37423 42.71456 1.000 25.71469 506 VAL A O 1
ATOM 7460 N N . LYS A 1 507 ? 44.34109 37.39466 43.77571 1.000 23.23340 507 LYS A N 1
ATOM 7461 C CA . LYS A 1 507 ? 43.99310 36.58083 42.61681 1.000 22.78963 507 LYS A CA 1
ATOM 7462 C C . LYS A 1 507 ? 42.52828 36.18454 42.65762 1.000 22.75177 507 LYS A C 1
ATOM 7463 O O . LYS A 1 507 ? 42.05533 35.59674 43.64241 1.000 23.36728 507 LYS A O 1
ATOM 7482 N N . ASN A 1 508 ? 41.80101 36.50409 41.58072 1.000 21.67398 508 ASN A N 1
ATOM 7483 C CA . ASN A 1 508 ? 40.40839 36.08213 41.45117 1.000 22.07753 508 ASN A CA 1
ATOM 7484 C C . ASN A 1 508 ? 39.60552 36.37142 42.71059 1.000 20.96214 508 ASN A C 1
ATOM 7485 O O . ASN A 1 508 ? 38.85000 35.53852 43.21430 1.000 23.32582 508 ASN A O 1
ATOM 7496 N N . MET A 1 509 ? 39.71921 37.61494 43.16727 1.000 21.37832 509 MET A N 1
ATOM 7497 C CA . MET A 1 509 ? 39.11629 38.03345 44.41853 1.000 20.24579 509 MET A CA 1
ATOM 7498 C C . MET A 1 509 ? 37.60600 37.86190 44.41433 1.000 23.93676 509 MET A C 1
ATOM 7499 O O . MET A 1 509 ? 36.93262 38.23860 43.45868 1.000 23.67749 509 MET A O 1
ATOM 7513 N N . LYS A 1 510 ? 37.07862 37.28169 45.48492 1.000 22.28139 510 LYS A N 1
ATOM 7514 C CA . LYS A 1 510 ? 35.65820 37.33962 45.79519 1.000 25.84389 510 LYS A CA 1
ATOM 7515 C C . LYS A 1 510 ? 35.51107 38.17596 47.05210 1.000 26.38531 510 LYS A C 1
ATOM 7516 O O . LYS A 1 510 ? 36.30168 38.02585 48.00233 1.000 28.26615 510 LYS A O 1
ATOM 7535 N N . VAL A 1 511 ? 34.55382 39.08356 47.02553 1.000 23.32955 511 VAL A N 1
ATOM 7536 C CA . VAL A 1 511 ? 34.23272 39.96676 48.14363 1.000 22.54798 511 VAL A CA 1
ATOM 7537 C C . VAL A 1 511 ? 32.89426 39.51561 48.69629 1.000 25.82120 511 VAL A C 1
ATOM 7538 O O . VAL A 1 511 ? 31.89953 39.46733 47.96346 1.000 26.24427 511 VAL A O 1
ATOM 7551 N N . TYR A 1 512 ? 32.86597 39.19257 49.98423 1.000 24.85627 512 TYR A N 1
ATOM 7552 C CA . TYR A 1 512 ? 31.67123 38.71799 50.68614 1.000 25.06921 512 TYR A CA 1
ATOM 7553 C C . TYR A 1 512 ? 31.20270 39.81384 51.62650 1.000 27.62176 512 TYR A C 1
ATOM 7554 O O . TYR A 1 512 ? 31.91735 40.17615 52.56834 1.000 29.47728 512 TYR A O 1
ATOM 7572 N N . ILE A 1 513 ? 30.00939 40.33927 51.37717 1.000 27.01817 513 ILE A N 1
ATOM 7573 C CA . ILE A 1 513 ? 29.45344 41.44450 52.14070 1.000 27.42094 513 ILE A CA 1
ATOM 7574 C C . ILE A 1 513 ? 28.21523 40.94930 52.86419 1.000 31.01745 513 ILE A C 1
ATOM 7575 O O . ILE A 1 513 ? 27.27847 40.44248 52.23617 1.000 29.73793 513 ILE A O 1
ATOM 7591 N N . LYS A 1 514 ? 28.20342 41.10517 54.17432 1.000 33.76923 514 LYS A N 1
ATOM 7592 C CA . LYS A 1 514 ? 27.05976 40.74768 54.99276 1.000 37.69689 514 LYS A CA 1
ATOM 7593 C C . LYS A 1 514 ? 26.40921 42.03416 55.47564 1.000 35.68368 514 LYS A C 1
ATOM 7594 O O . LYS A 1 514 ? 27.08621 42.90256 56.03800 1.000 37.45968 514 LYS A O 1
ATOM 7613 N N . THR A 1 515 ? 25.11468 42.16773 55.22487 1.000 39.05652 515 THR A N 1
ATOM 7614 C CA . THR A 1 515 ? 24.37320 43.34351 55.63910 1.000 42.14637 515 THR A CA 1
ATOM 7615 C C . THR A 1 515 ? 23.21469 42.93874 56.53854 1.000 45.55161 515 THR A C 1
ATOM 7616 O O . THR A 1 515 ? 22.81776 41.77388 56.58856 1.000 41.08616 515 THR A O 1
ATOM 7627 N N . ASP A 1 516 ? 22.67215 43.93162 57.23675 1.000 45.03325 516 ASP A N 1
ATOM 7628 C CA . ASP A 1 516 ? 21.45185 43.78817 58.02718 1.000 48.66536 516 ASP A CA 1
ATOM 7629 C C . ASP A 1 516 ? 20.43832 44.76644 57.44462 1.000 46.61415 516 ASP A C 1
ATOM 7630 O O . ASP A 1 516 ? 20.51339 45.97110 57.70529 1.000 49.17091 516 ASP A O 1
ATOM 7639 N N . GLY A 1 517 ? 19.50816 44.24937 56.64101 1.000 46.29813 517 GLY A N 1
ATOM 7640 C CA . GLY A 1 517 ? 18.42760 45.04744 56.09503 1.000 51.82575 517 GLY A CA 1
ATOM 7641 C C . GLY A 1 517 ? 18.77080 45.85939 54.86644 1.000 57.16974 517 GLY A C 1
ATOM 7642 O O . GLY A 1 517 ? 17.95630 46.68816 54.44586 1.000 59.61606 517 GLY A O 1
ATOM 7646 N N . ILE A 1 518 ? 19.95074 45.65512 54.28635 1.000 53.37468 518 ILE A N 1
ATOM 7647 C CA . ILE A 1 518 ? 20.40938 46.37156 53.09833 1.000 54.34603 518 ILE A CA 1
ATOM 7648 C C . ILE A 1 518 ? 20.55357 45.34096 51.99173 1.000 47.78468 518 ILE A C 1
ATOM 7649 O O . ILE A 1 518 ? 21.29177 44.36219 52.15620 1.000 44.20566 518 ILE A O 1
ATOM 7665 N N . ALA A 1 519 ? 19.87683 45.56047 50.86566 1.000 39.57552 519 ALA A N 1
ATOM 7666 C CA . ALA A 1 519 ? 20.00584 44.67902 49.71338 1.000 38.37075 519 ALA A CA 1
ATOM 7667 C C . ALA A 1 519 ? 20.89334 45.32666 48.65592 1.000 33.85256 519 ALA A C 1
ATOM 7668 O O . ALA A 1 519 ? 20.67459 46.47731 48.27136 1.000 33.38799 519 ALA A O 1
ATOM 7675 N N . ILE A 1 520 ? 21.90593 44.59803 48.21430 1.000 33.37389 520 ILE A N 1
ATOM 7676 C CA . ILE A 1 520 ? 22.76977 45.05654 47.13025 1.000 30.52585 520 ILE A CA 1
ATOM 7677 C C . ILE A 1 520 ? 22.17121 44.50708 45.83660 1.000 31.13774 520 ILE A C 1
ATOM 7678 O O . ILE A 1 520 ? 22.21491 43.29852 45.59328 1.000 32.99145 520 ILE A O 1
ATOM 7694 N N . THR A 1 521 ? 21.58981 45.39837 45.01244 1.000 27.18243 521 THR A N 1
ATOM 7695 C CA . THR A 1 521 ? 20.91171 44.98839 43.78304 1.000 25.79554 521 THR A CA 1
ATOM 7696 C C . THR A 1 521 ? 21.83856 44.86460 42.59072 1.000 27.29368 521 THR A C 1
ATOM 7697 O O . THR A 1 521 ? 21.49554 44.17120 41.62226 1.000 27.10949 521 THR A O 1
ATOM 7708 N N . GLY A 1 522 ? 22.99607 45.51489 42.62059 1.000 23.80717 522 GLY A N 1
ATOM 7709 C CA . GLY A 1 522 ? 23.87483 45.48954 41.46165 1.000 26.03317 522 GLY A CA 1
ATOM 7710 C C . GLY A 1 522 ? 25.23623 46.03872 41.82133 1.000 24.47367 522 GLY A C 1
ATOM 7711 O O . GLY A 1 522 ? 25.44492 46.57200 42.91184 1.000 25.77425 522 GLY A O 1
ATOM 7715 N N . SER A 1 523 ? 26.15718 45.91033 40.87148 1.000 22.22461 523 SER A N 1
ATOM 7716 C CA . SER A 1 523 ? 27.52171 46.38516 41.01444 1.000 23.95896 523 SER A CA 1
ATOM 7717 C C . SER A 1 523 ? 27.95706 46.93404 39.66593 1.000 29.60320 523 SER A C 1
ATOM 7718 O O . SER A 1 523 ? 27.38870 46.58264 38.62186 1.000 28.39551 523 SER A O 1
ATOM 7726 N N . GLN A 1 524 ? 28.94362 47.82209 39.69116 1.000 26.16528 524 GLN A N 1
ATOM 7727 C CA . GLN A 1 524 ? 29.38731 48.49018 38.47979 1.000 25.10211 524 GLN A CA 1
ATOM 7728 C C . GLN A 1 524 ? 30.89626 48.41991 38.34662 1.000 28.97353 524 GLN A C 1
ATOM 7729 O O . GLN A 1 524 ? 31.61763 48.45114 39.34093 1.000 28.38962 524 GLN A O 1
ATOM 7743 N N . TYR A 1 525 ? 31.35287 48.37095 37.09327 1.000 28.67334 525 TYR A N 1
ATOM 7744 C CA . TYR A 1 525 ? 32.78030 48.35470 36.80549 1.000 31.67027 525 TYR A CA 1
ATOM 7745 C C . TYR A 1 525 ? 33.48220 49.47006 37.57933 1.000 30.25451 525 TYR A C 1
ATOM 7746 O O . TYR A 1 525 ? 32.99701 50.60843 37.60488 1.000 32.46340 525 TYR A O 1
ATOM 7764 N N . PRO A 1 526 ? 34.67352 49.21500 38.15430 1.000 33.75542 526 PRO A N 1
ATOM 7765 C CA . PRO A 1 526 ? 35.53203 48.03271 38.06863 1.000 30.71619 526 PRO A CA 1
ATOM 7766 C C . PRO A 1 526 ? 35.14854 46.81438 38.91952 1.000 29.56460 526 PRO A C 1
ATOM 7767 O O . PRO A 1 526 ? 35.89965 45.84944 38.96534 1.000 30.50009 526 PRO A O 1
ATOM 7778 N N . ALA A 1 527 ? 34.00665 46.83194 39.58796 1.000 26.29085 527 ALA A N 1
ATOM 7779 C CA . ALA A 1 527 ? 33.56503 45.64173 40.29284 1.000 24.70322 527 ALA A CA 1
ATOM 7780 C C . ALA A 1 527 ? 33.12483 44.54461 39.33587 1.000 26.83065 527 ALA A C 1
ATOM 7781 O O . ALA A 1 527 ? 32.52880 44.79941 38.28989 1.000 32.34710 527 ALA A O 1
ATOM 7788 N N . GLY A 1 528 ? 33.35284 43.29067 39.76490 1.000 29.55403 528 GLY A N 1
ATOM 7789 C CA . GLY A 1 528 ? 32.73280 42.15705 39.14345 1.000 28.91887 528 GLY A CA 1
ATOM 7790 C C . GLY A 1 528 ? 31.24117 42.07315 39.43947 1.000 29.95506 528 GLY A C 1
ATOM 7791 O O . GLY A 1 528 ? 30.68317 42.86360 40.21381 1.000 30.23581 528 GLY A O 1
ATOM 7795 N N . PRO A 1 529 ? 30.58700 41.08071 38.84033 1.000 29.81022 529 PRO A N 1
ATOM 7796 C CA . PRO A 1 529 ? 29.15868 40.89004 39.08187 1.000 34.43099 529 PRO A CA 1
ATOM 7797 C C . PRO A 1 529 ? 28.89677 40.44221 40.50935 1.000 31.52831 529 PRO A C 1
ATOM 7798 O O . PRO A 1 529 ? 29.75009 39.82434 41.16523 1.000 28.61131 529 PRO A O 1
ATOM 7809 N N . VAL A 1 530 ? 27.72186 40.81018 41.00153 1.000 27.86716 530 VAL A N 1
ATOM 7810 C CA . VAL A 1 530 ? 27.30492 40.49602 42.36967 1.000 27.52361 530 VAL A CA 1
ATOM 7811 C C . VAL A 1 530 ? 26.12310 39.53654 42.33519 1.000 32.12166 530 VAL A C 1
ATOM 7812 O O . VAL A 1 530 ? 25.24873 39.62197 41.46089 1.000 33.09002 530 VAL A O 1
ATOM 7825 N N . THR A 1 531 ? 26.14130 38.57416 43.25749 1.000 26.34159 531 THR A N 1
ATOM 7826 C CA . THR A 1 531 ? 25.06822 37.61321 43.45329 1.000 28.78152 531 THR A CA 1
ATOM 7827 C C . THR A 1 531 ? 24.83299 37.49700 44.94494 1.000 33.08098 531 THR A C 1
ATOM 7828 O O . THR A 1 531 ? 25.66238 37.92090 45.75054 1.000 31.66200 531 THR A O 1
ATOM 7839 N N . LYS A 1 532 ? 23.68233 36.95395 45.32130 1.000 36.30748 532 LYS A N 1
ATOM 7840 C CA . LYS A 1 532 ? 23.41080 36.62774 46.71286 1.000 32.16925 532 LYS A CA 1
ATOM 7841 C C . LYS A 1 532 ? 23.66056 35.13789 46.88951 1.000 38.69544 532 LYS A C 1
ATOM 7842 O O . LYS A 1 532 ? 23.14299 34.32152 46.12091 1.000 40.07535 532 LYS A O 1
ATOM 7861 N N . GLU A 1 533 ? 24.50017 34.79401 47.86089 1.000 38.00147 533 GLU A N 1
ATOM 7862 C CA . GLU A 1 533 ? 24.87919 33.41137 48.15348 1.000 34.84276 533 GLU A CA 1
ATOM 7863 C C . GLU A 1 533 ? 24.69081 33.25015 49.65846 1.000 37.79955 533 GLU A C 1
ATOM 7864 O O . GLU A 1 533 ? 25.49538 33.75102 50.45078 1.000 35.48704 533 GLU A O 1
ATOM 7876 N N . GLY A 1 534 ? 23.60943 32.58837 50.05703 1.000 38.78737 534 GLY A N 1
ATOM 7877 C CA . GLY A 1 534 ? 23.35086 32.46956 51.48179 1.000 38.60659 534 GLY A CA 1
ATOM 7878 C C . GLY A 1 534 ? 23.12983 33.84245 52.07856 1.000 40.66257 534 GLY A C 1
ATOM 7879 O O . GLY A 1 534 ? 22.39111 34.66124 51.52927 1.000 43.32308 534 GLY A O 1
ATOM 7883 N N . ASP A 1 535 ? 23.79675 34.12174 53.19909 1.000 38.32103 535 ASP A N 1
ATOM 7884 C CA . ASP A 1 535 ? 23.64006 35.38925 53.89528 1.000 41.19715 535 ASP A CA 1
ATOM 7885 C C . ASP A 1 535 ? 24.57660 36.48034 53.40051 1.000 36.44811 535 ASP A C 1
ATOM 7886 O O . ASP A 1 535 ? 24.63400 37.54219 54.02461 1.000 40.43399 535 ASP A O 1
ATOM 7895 N N . TYR A 1 536 ? 25.28930 36.25580 52.29370 1.000 37.60768 536 TYR A N 1
ATOM 7896 C CA . TYR A 1 536 ? 26.26423 37.20803 51.78624 1.000 35.21950 536 TYR A CA 1
ATOM 7897 C C . TYR A 1 536 ? 25.91815 37.64386 50.37095 1.000 34.86833 536 TYR A C 1
ATOM 7898 O O . TYR A 1 536 ? 25.38166 36.86511 49.58191 1.000 34.67170 536 TYR A O 1
ATOM 7916 N N . TYR A 1 537 ? 26.22897 38.90494 50.07096 1.000 28.59776 537 TYR A N 1
ATOM 7917 C CA . TYR A 1 537 ? 26.35650 39.37614 48.70001 1.000 25.09274 537 TYR A CA 1
ATOM 7918 C C . TYR A 1 537 ? 27.80307 39.17102 48.27265 1.000 27.77320 537 TYR A C 1
ATOM 7919 O O . TYR A 1 537 ? 28.72480 39.51655 49.01475 1.000 28.74236 537 TYR A O 1
ATOM 7937 N N . VAL A 1 538 ? 27.99646 38.59739 47.08644 1.000 28.41076 538 VAL A N 1
ATOM 7938 C CA . VAL A 1 538 ? 29.31442 38.15062 46.64448 1.000 23.60805 538 VAL A CA 1
ATOM 7939 C C . VAL A 1 538 ? 29.64445 38.83482 45.33276 1.000 27.03347 538 VAL A C 1
ATOM 7940 O O . VAL A 1 538 ? 28.91796 38.67630 44.34805 1.000 27.59809 538 VAL A O 1
ATOM 7953 N N . ILE A 1 539 ? 30.75208 39.56647 45.31299 1.000 24.46619 539 ILE A N 1
ATOM 7954 C CA . ILE A 1 539 ? 31.25202 40.22230 44.10594 1.000 24.22774 539 ILE A CA 1
ATOM 7955 C C . ILE A 1 539 ? 32.39459 39.37856 43.55909 1.000 27.20679 539 ILE A C 1
ATOM 7956 O O . ILE A 1 539 ? 33.37113 39.12714 44.26857 1.000 26.20678 539 ILE A O 1
ATOM 7972 N N . ASP A 1 540 ? 32.31263 38.97663 42.30055 1.000 24.96540 540 ASP A N 1
ATOM 7973 C CA . ASP A 1 540 ? 33.29781 38.05241 41.71973 1.000 21.81553 540 ASP A CA 1
ATOM 7974 C C . ASP A 1 540 ? 34.22552 38.76825 40.74371 1.000 24.03963 540 ASP A C 1
ATOM 7975 O O . ASP A 1 540 ? 33.89613 38.93900 39.56458 1.000 24.95255 540 ASP A O 1
ATOM 7984 N N . PHE A 1 541 ? 35.41575 39.16542 41.22902 1.000 23.98536 541 PHE A N 1
ATOM 7985 C CA . PHE A 1 541 ? 36.39540 39.82267 40.36816 1.000 25.30001 541 PHE A CA 1
ATOM 7986 C C . PHE A 1 541 ? 37.08647 38.86613 39.39966 1.000 26.06738 541 PHE A C 1
ATOM 7987 O O . PHE A 1 541 ? 37.79364 39.32894 38.49836 1.000 26.21925 541 PHE A O 1
ATOM 8004 N N . GLY A 1 542 ? 36.89065 37.55846 39.54528 1.000 24.77183 542 GLY A N 1
ATOM 8005 C CA . GLY A 1 542 ? 37.33417 36.63368 38.52198 1.000 26.31765 542 GLY A CA 1
ATOM 8006 C C . GLY A 1 542 ? 36.71186 36.90905 37.16264 1.000 29.19054 542 GLY A C 1
ATOM 8007 O O . GLY A 1 542 ? 37.30764 36.54803 36.13712 1.000 28.19097 542 GLY A O 1
ATOM 8011 N N . LYS A 1 543 ? 35.55292 37.58480 37.13114 1.000 25.68165 543 LYS A N 1
ATOM 8012 C CA . LYS A 1 543 ? 34.84959 37.87103 35.88728 1.000 24.74710 543 LYS A CA 1
ATOM 8013 C C . LYS A 1 543 ? 35.15411 39.24961 35.30489 1.000 31.44921 543 LYS A C 1
ATOM 8014 O O . LYS A 1 543 ? 34.45899 39.69187 34.38592 1.000 33.29109 543 LYS A O 1
ATOM 8033 N N . ILE A 1 544 ? 36.12899 39.96040 35.84571 1.000 27.26614 544 ILE A N 1
ATOM 8034 C CA . ILE A 1 544 ? 36.61803 41.22530 35.30531 1.000 32.29206 544 ILE A CA 1
ATOM 8035 C C . ILE A 1 544 ? 38.04701 40.99027 34.82392 1.000 29.35466 544 ILE A C 1
ATOM 8036 O O . ILE A 1 544 ? 38.94381 40.70430 35.62713 1.000 30.04341 544 ILE A O 1
ATOM 8052 N N . SER A 1 545 ? 38.28577 41.11845 33.52049 1.000 33.54071 545 SER A N 1
ATOM 8053 C CA . SER A 1 545 ? 39.61825 40.78740 33.01810 1.000 33.31269 545 SER A CA 1
ATOM 8054 C C . SER A 1 545 ? 40.69240 41.67545 33.65230 1.000 34.83483 545 SER A C 1
ATOM 8055 O O . SER A 1 545 ? 41.81422 41.21650 33.90309 1.000 37.42259 545 SER A O 1
ATOM 8063 N N . ASP A 1 546 ? 40.35883 42.94255 33.91553 1.000 33.44191 546 ASP A N 1
ATOM 8064 C CA . ASP A 1 546 ? 41.22879 43.92727 34.54401 1.000 43.18463 546 ASP A CA 1
ATOM 8065 C C . ASP A 1 546 ? 41.27492 43.79427 36.05165 1.000 38.05598 546 ASP A C 1
ATOM 8066 O O . ASP A 1 546 ? 42.04459 44.51188 36.70314 1.000 40.68539 546 ASP A O 1
ATOM 8075 N N . GLY A 1 547 ? 40.40587 42.97943 36.62018 1.000 32.57854 547 GLY A N 1
ATOM 8076 C CA . GLY A 1 547 ? 40.33469 42.88943 38.05992 1.000 35.52388 547 GLY A CA 1
ATOM 8077 C C . GLY A 1 547 ? 40.75957 41.55422 38.64592 1.000 30.33708 547 GLY A C 1
ATOM 8078 O O . GLY A 1 547 ? 40.91440 41.45755 39.86649 1.000 28.86659 547 GLY A O 1
ATOM 8082 N N . LYS A 1 548 ? 40.93976 40.52636 37.80939 1.000 25.08351 548 LYS A N 1
ATOM 8083 C CA . LYS A 1 548 ? 41.19579 39.18321 38.33386 1.000 26.95418 548 LYS A CA 1
ATOM 8084 C C . LYS A 1 548 ? 42.62100 39.00436 38.87542 1.000 25.25654 548 LYS A C 1
ATOM 8085 O O . LYS A 1 548 ? 42.88671 38.04294 39.62095 1.000 25.60465 548 LYS A O 1
ATOM 8104 N N . LEU A 1 549 ? 43.55708 39.87080 38.49497 1.000 26.06241 549 LEU A N 1
ATOM 8105 C CA . LEU A 1 549 ? 44.91646 39.82241 39.03828 1.000 25.75491 549 LEU A CA 1
ATOM 8106 C C . LEU A 1 549 ? 45.20003 41.23475 39.53412 1.000 31.32422 549 LEU A C 1
ATOM 8107 O O . LEU A 1 549 ? 45.59467 42.11844 38.75792 1.000 31.36663 549 LEU A O 1
ATOM 8123 N N . MET A 1 550 ? 44.96703 41.44461 40.82223 1.000 24.89940 550 MET A N 1
ATOM 8124 C CA . MET A 1 550 ? 45.04821 42.77852 41.40785 1.000 27.60504 550 MET A CA 1
ATOM 8125 C C . MET A 1 550 ? 46.45391 42.96554 41.96344 1.000 26.55491 550 MET A C 1
ATOM 8126 O O . MET A 1 550 ? 46.78667 42.44559 43.02778 1.000 26.81538 550 MET A O 1
ATOM 8140 N N . LYS A 1 551 ? 47.26186 43.71784 41.23286 1.000 29.49592 551 LYS A N 1
ATOM 8141 C CA . LYS A 1 551 ? 48.68572 43.83256 41.52927 1.000 32.32356 551 LYS A CA 1
ATOM 8142 C C . LYS A 1 551 ? 48.90131 44.62316 42.81084 1.000 31.61300 551 LYS A C 1
ATOM 8143 O O . LYS A 1 551 ? 48.05130 45.40305 43.24879 1.000 29.80940 551 LYS A O 1
ATOM 8162 N N . ALA A 1 552 ? 50.08876 44.45292 43.38576 1.000 33.71975 552 ALA A N 1
ATOM 8163 C CA . ALA A 1 552 ? 50.48437 45.25161 44.53212 1.000 34.32479 552 ALA A CA 1
ATOM 8164 C C . ALA A 1 552 ? 50.30740 46.73979 44.23917 1.000 34.76319 552 ALA A C 1
ATOM 8165 O O . ALA A 1 552 ? 50.72641 47.24070 43.19290 1.000 33.92758 552 ALA A O 1
ATOM 8172 N N . GLY A 1 553 ? 49.71687 47.44860 45.18447 1.000 34.85941 553 GLY A N 1
ATOM 8173 C CA . GLY A 1 553 ? 49.57482 48.87992 45.07098 1.000 35.38266 553 GLY A CA 1
ATOM 8174 C C . GLY A 1 553 ? 48.31926 49.34771 44.36260 1.000 38.21863 553 GLY A C 1
ATOM 8175 O O . GLY A 1 553 ? 48.07628 50.55433 44.32377 1.000 36.16553 553 GLY A O 1
ATOM 8179 N N . ILE A 1 554 ? 47.50937 48.43765 43.82540 1.000 33.86222 554 ILE A N 1
ATOM 8180 C CA . ILE A 1 554 ? 46.32279 48.79373 43.05211 1.000 34.43980 554 ILE A CA 1
ATOM 8181 C C . ILE A 1 554 ? 45.12568 48.99221 43.97389 1.000 35.55361 554 ILE A C 1
ATOM 8182 O O . ILE A 1 554 ? 44.95575 48.27057 44.96389 1.000 32.58751 554 ILE A O 1
ATOM 8198 N N . THR A 1 555 ? 44.27545 49.97191 43.63478 1.000 35.48385 555 THR A N 1
ATOM 8199 C CA . THR A 1 555 ? 42.98308 50.17934 44.28350 1.000 36.07329 555 THR A CA 1
ATOM 8200 C C . THR A 1 555 ? 41.88431 50.00697 43.24366 1.000 34.54689 555 THR A C 1
ATOM 8201 O O . THR A 1 555 ? 41.98707 50.54718 42.13602 1.000 34.70154 555 THR A O 1
ATOM 8212 N N . PHE A 1 556 ? 40.82589 49.27443 43.60378 1.000 31.52693 556 PHE A N 1
ATOM 8213 C CA . PHE A 1 556 ? 39.57175 49.28411 42.85831 1.000 30.70167 556 PHE A CA 1
ATOM 8214 C C . PHE A 1 556 ? 38.56052 50.11513 43.64050 1.000 32.20914 556 PHE A C 1
ATOM 8215 O O . PHE A 1 556 ? 38.30271 49.83239 44.81157 1.000 34.28497 556 PHE A O 1
ATOM 8232 N N . THR A 1 557 ? 37.97804 51.10597 42.98732 1.000 31.31264 557 THR A N 1
ATOM 8233 C CA . THR A 1 557 ? 36.93042 51.92771 43.56982 1.000 31.37599 557 THR A CA 1
ATOM 8234 C C . THR A 1 557 ? 35.68662 51.78697 42.69996 1.000 33.79333 557 THR A C 1
ATOM 8235 O O . THR A 1 557 ? 35.75636 52.01867 41.49751 1.000 33.72380 557 THR A O 1
ATOM 8246 N N . PHE A 1 558 ? 34.55507 51.42273 43.29876 1.000 31.41246 558 PHE A N 1
ATOM 8247 C CA . PHE A 1 558 ? 33.40016 51.03866 42.50233 1.000 30.49947 558 PHE A CA 1
ATOM 8248 C C . PHE A 1 558 ? 32.11212 51.32010 43.25856 1.000 34.13473 558 PHE A C 1
ATOM 8249 O O . PHE A 1 558 ? 32.08697 51.37823 44.48870 1.000 30.54418 558 PHE A O 1
ATOM 8266 N N . ASP A 1 559 ? 31.02947 51.42663 42.49417 1.000 29.71097 559 ASP A N 1
ATOM 8267 C CA . ASP A 1 559 ? 29.70179 51.67247 43.03693 1.000 28.03274 559 ASP A CA 1
ATOM 8268 C C . ASP A 1 559 ? 28.96844 50.35313 43.21721 1.000 30.62483 559 ASP A C 1
ATOM 8269 O O . ASP A 1 559 ? 28.98974 49.49172 42.32585 1.000 29.14386 559 ASP A O 1
ATOM 8278 N N . LEU A 1 560 ? 28.34469 50.19239 44.37862 1.000 29.24343 560 LEU A N 1
ATOM 8279 C CA . LEU A 1 560 ? 27.39046 49.13034 44.63073 1.000 25.85344 560 LEU A CA 1
ATOM 8280 C C . LEU A 1 560 ? 26.00178 49.74538 44.73551 1.000 27.54056 560 LEU A C 1
ATOM 8281 O O . LEU A 1 560 ? 25.79071 50.73012 45.45957 1.000 27.28241 560 LEU A O 1
ATOM 8297 N N . ASN A 1 561 ? 25.06082 49.17517 43.99287 1.000 26.60536 561 ASN A N 1
ATOM 8298 C CA . ASN A 1 561 ? 23.68756 49.64837 43.99359 1.000 26.55035 561 ASN A CA 1
ATOM 8299 C C . ASN A 1 561 ? 22.87570 48.97584 45.08121 1.000 24.97400 561 ASN A C 1
ATOM 8300 O O . ASN A 1 561 ? 22.96058 47.75495 45.27177 1.000 28.11550 561 ASN A O 1
ATOM 8311 N N . LEU A 1 562 ? 22.09790 49.78057 45.79525 1.000 27.39810 562 LEU A N 1
ATOM 8312 C CA . LEU A 1 562 ? 21.28219 49.33141 46.90704 1.000 30.49246 562 LEU A CA 1
ATOM 8313 C C . LEU A 1 562 ? 19.81103 49.55317 46.60196 1.000 29.41506 562 LEU A C 1
ATOM 8314 O O . LEU A 1 562 ? 19.44941 50.42133 45.80537 1.000 32.46407 562 LEU A O 1
ATOM 8330 N N . ASP A 1 563 ? 18.96619 48.75436 47.25646 1.000 31.93577 563 ASP A N 1
ATOM 8331 C CA . ASP A 1 563 ? 17.51866 48.90536 47.05262 1.000 37.39369 563 ASP A CA 1
ATOM 8332 C C . ASP A 1 563 ? 16.98956 50.18629 47.68160 1.000 42.66154 563 ASP A C 1
ATOM 8333 O O . ASP A 1 563 ? 15.96303 50.72662 47.23440 1.000 43.72552 563 ASP A O 1
ATOM 8342 N N . LYS A 1 564 ? 17.66137 50.69390 48.70213 1.000 39.82228 564 LYS A N 1
ATOM 8343 C CA . LYS A 1 564 ? 17.22183 51.91754 49.35356 1.000 45.13313 564 LYS A CA 1
ATOM 8344 C C . LYS A 1 564 ? 18.43176 52.76849 49.70483 1.000 39.15980 564 LYS A C 1
ATOM 8345 O O . LYS A 1 564 ? 19.52861 52.25729 49.95800 1.000 44.62908 564 LYS A O 1
ATOM 8350 N N . ALA A 1 565 ? 18.21023 54.08183 49.70266 1.000 47.38132 565 ALA A N 1
ATOM 8351 C CA . ALA A 1 565 ? 19.24933 55.02253 50.08087 1.000 43.79862 565 ALA A CA 1
ATOM 8352 C C . ALA A 1 565 ? 19.68078 54.76669 51.50926 1.000 47.11870 565 ALA A C 1
ATOM 8353 O O . ALA A 1 565 ? 18.88007 54.40124 52.37319 1.000 46.93474 565 ALA A O 1
ATOM 8360 N N . ILE A 1 566 ? 20.96200 54.97750 51.75220 1.000 52.70966 566 ILE A N 1
ATOM 8361 C CA . ILE A 1 566 ? 21.58722 54.69804 53.03260 1.000 51.69509 566 ILE A CA 1
ATOM 8362 C C . ILE A 1 566 ? 22.28264 55.97327 53.49199 1.000 58.35042 566 ILE A C 1
ATOM 8363 O O . ILE A 1 566 ? 22.80113 56.73692 52.66768 1.000 57.91388 566 ILE A O 1
ATOM 8379 N N . GLU A 1 567 ? 22.22093 56.24404 54.80364 1.000 54.90374 567 GLU A N 1
ATOM 8380 C CA . GLU A 1 567 ? 22.78714 57.45642 55.38040 1.000 58.15865 567 GLU A CA 1
ATOM 8381 C C . GLU A 1 567 ? 24.06911 57.20524 56.15795 1.000 57.08801 567 GLU A C 1
ATOM 8382 O O . GLU A 1 567 ? 24.84746 58.14246 56.34615 1.000 58.25026 567 GLU A O 1
ATOM 8386 N N . ASP A 1 568 ? 24.30386 55.97116 56.60207 1.000 54.39570 568 ASP A N 1
ATOM 8387 C CA . ASP A 1 568 ? 25.51663 55.58634 57.30973 1.000 56.07955 568 ASP A CA 1
ATOM 8388 C C . ASP A 1 568 ? 25.80338 54.12199 56.99085 1.000 55.43016 568 ASP A C 1
ATOM 8389 O O . ASP A 1 568 ? 25.07204 53.47458 56.23434 1.000 52.07639 568 ASP A O 1
ATOM 8398 N N . THR A 1 569 ? 26.88718 53.59986 57.56631 1.000 51.38812 569 THR A N 1
ATOM 8399 C CA . THR A 1 569 ? 27.30373 52.22302 57.33703 1.000 54.96528 569 THR A CA 1
ATOM 8400 C C . THR A 1 569 ? 26.88941 51.29043 58.47181 1.000 58.68889 569 THR A C 1
ATOM 8401 O O . THR A 1 569 ? 27.43663 50.18594 58.58391 1.000 54.27535 569 THR A O 1
ATOM 8412 N N . ASN A 1 570 ? 25.93718 51.71072 59.31330 1.000 57.91684 570 ASN A N 1
ATOM 8413 C CA . ASN A 1 570 ? 25.63911 50.96016 60.53140 1.000 62.62368 570 ASN A CA 1
ATOM 8414 C C . ASN A 1 570 ? 25.05737 49.58316 60.22277 1.000 61.52760 570 ASN A C 1
ATOM 8415 O O . ASN A 1 570 ? 25.25385 48.64501 61.00630 1.000 63.59103 570 ASN A O 1
ATOM 8419 N N . ASN A 1 571 ? 24.36424 49.43334 59.09257 1.000 54.25304 571 ASN A N 1
ATOM 8420 C CA . ASN A 1 571 ? 23.79382 48.15347 58.68870 1.000 58.44848 571 ASN A CA 1
ATOM 8421 C C . ASN A 1 571 ? 24.70489 47.33589 57.76180 1.000 54.66489 571 ASN A C 1
ATOM 8422 O O . ASN A 1 571 ? 24.25798 46.32399 57.20896 1.000 54.67452 571 ASN A O 1
ATOM 8426 N N . ILE A 1 572 ? 25.95494 47.74092 57.57107 1.000 53.89041 572 ILE A N 1
ATOM 8427 C CA . ILE A 1 572 ? 26.96258 46.86855 56.97263 1.000 48.19539 572 ILE A CA 1
ATOM 8428 C C . ILE A 1 572 ? 27.66822 46.13456 58.10552 1.000 48.87368 572 ILE A C 1
ATOM 8429 O O . ILE A 1 572 ? 28.27156 46.76807 58.97795 1.000 52.91160 572 ILE A O 1
ATOM 8445 N N . ILE A 1 573 ? 27.61630 44.80487 58.08654 1.000 45.57875 573 ILE A N 1
ATOM 8446 C CA . ILE A 1 573 ? 28.18211 44.01361 59.18118 1.000 44.97780 573 ILE A CA 1
ATOM 8447 C C . ILE A 1 573 ? 29.64527 43.67971 58.93724 1.000 48.47386 573 ILE A C 1
ATOM 8448 O O . ILE A 1 573 ? 30.49814 43.90608 59.79888 1.000 45.60530 573 ILE A O 1
ATOM 8464 N N . SER A 1 574 ? 29.96159 43.08744 57.78881 1.000 37.59780 574 SER A N 1
ATOM 8465 C CA . SER A 1 574 ? 31.32315 42.64227 57.55495 1.000 36.24085 574 SER A CA 1
ATOM 8466 C C . SER A 1 574 ? 31.57289 42.57417 56.06051 1.000 36.39317 574 SER A C 1
ATOM 8467 O O . SER A 1 574 ? 30.64306 42.39321 55.27192 1.000 36.30769 574 SER A O 1
ATOM 8475 N N . ILE A 1 575 ? 32.84443 42.71961 55.70413 1.000 33.96908 575 ILE A N 1
ATOM 8476 C CA . ILE A 1 575 ? 33.33639 42.56476 54.34557 1.000 33.65725 575 ILE A CA 1
ATOM 8477 C C . ILE A 1 575 ? 34.56873 41.68824 54.41388 1.000 35.14971 575 ILE A C 1
ATOM 8478 O O . ILE A 1 575 ? 35.54673 42.03678 55.09104 1.000 35.80177 575 ILE A O 1
ATOM 8494 N N . GLU A 1 576 ? 34.53267 40.56515 53.70780 1.000 30.90105 576 GLU A N 1
ATOM 8495 C CA . GLU A 1 576 ? 35.63881 39.63092 53.64239 1.000 31.42651 576 GLU A CA 1
ATOM 8496 C C . GLU A 1 576 ? 36.03429 39.42041 52.19145 1.000 29.77502 576 GLU A C 1
ATOM 8497 O O . GLU A 1 576 ? 35.24575 39.67552 51.28367 1.000 30.98375 576 GLU A O 1
ATOM 8509 N N . VAL A 1 577 ? 37.26500 38.95752 51.97781 1.000 28.31788 577 VAL A N 1
ATOM 8510 C CA . VAL A 1 577 ? 37.71563 38.60822 50.64114 1.000 29.45567 577 VAL A CA 1
ATOM 8511 C C . VAL A 1 577 ? 38.38765 37.24925 50.65649 1.000 31.52163 577 VAL A C 1
ATOM 8512 O O . VAL A 1 577 ? 39.04923 36.87169 51.62687 1.000 29.46200 577 VAL A O 1
ATOM 8525 N N . SER A 1 578 ? 38.23410 36.52428 49.55606 1.000 26.46081 578 SER A N 1
ATOM 8526 C CA . SER A 1 578 ? 38.96419 35.29551 49.32599 1.000 23.96574 578 SER A CA 1
ATOM 8527 C C . SER A 1 578 ? 39.64841 35.36646 47.97081 1.000 28.88288 578 SER A C 1
ATOM 8528 O O . SER A 1 578 ? 39.34476 36.23170 47.13940 1.000 26.11587 578 SER A O 1
ATOM 8536 N N . GLN A 1 579 ? 40.57646 34.43248 47.75238 1.000 23.46396 579 GLN A N 1
ATOM 8537 C CA . GLN A 1 579 ? 41.29777 34.34029 46.50802 1.000 24.05237 579 GLN A CA 1
ATOM 8538 C C . GLN A 1 579 ? 41.17131 32.93752 45.94248 1.000 22.25088 579 GLN A C 1
ATOM 8539 O O . GLN A 1 579 ? 40.83522 31.98737 46.64433 1.000 24.77008 579 GLN A O 1
ATOM 8553 N N . ARG A 1 580 ? 41.46530 32.82913 44.66125 1.000 22.78481 580 ARG A N 1
ATOM 8554 C CA . ARG A 1 580 ? 41.61259 31.55984 43.96447 1.000 23.89555 580 ARG A CA 1
ATOM 8555 C C . ARG A 1 580 ? 42.74824 31.71754 42.97532 1.000 24.11940 580 ARG A C 1
ATOM 8556 O O . ARG A 1 580 ? 42.83428 32.73825 42.29340 1.000 24.84220 580 ARG A O 1
ATOM 8577 N N . MET A 1 581 ? 43.59828 30.70171 42.86190 1.000 22.27002 581 MET A N 1
ATOM 8578 C CA . MET A 1 581 ? 44.67162 30.78066 41.88458 1.000 23.09884 581 MET A CA 1
ATOM 8579 C C . MET A 1 581 ? 44.10584 30.84832 40.47833 1.000 23.57546 581 MET A C 1
ATOM 8580 O O . MET A 1 581 ? 44.54354 31.66833 39.65783 1.000 24.14747 581 MET A O 1
ATOM 8594 N N . TYR A 1 582 ? 43.13404 29.97909 40.18187 1.000 24.03009 582 TYR A N 1
ATOM 8595 C CA . TYR A 1 582 ? 42.40311 29.96074 38.92065 1.000 24.39729 582 TYR A CA 1
ATOM 8596 C C . TYR A 1 582 ? 40.90555 30.06626 39.22218 1.000 24.82494 582 TYR A C 1
ATOM 8597 O O . TYR A 1 582 ? 40.45938 29.78134 40.32775 1.000 25.44979 582 TYR A O 1
ATOM 8615 N N . GLN A 1 583 ? 40.10743 30.42162 38.21661 1.000 28.55027 583 GLN A N 1
ATOM 8616 C CA . GLN A 1 583 ? 38.66849 30.50791 38.47641 1.000 29.94838 583 GLN A CA 1
ATOM 8617 C C . GLN A 1 583 ? 38.09275 29.18765 38.96769 1.000 30.95824 583 GLN A C 1
ATOM 8618 O O . GLN A 1 583 ? 37.14393 29.19136 39.75811 1.000 32.51477 583 GLN A O 1
ATOM 8632 N N . THR A 1 584 ? 38.71093 28.06880 38.56621 1.000 30.65832 584 THR A N 1
ATOM 8633 C CA . THR A 1 584 ? 38.34077 26.68890 38.86450 1.000 35.43240 584 THR A CA 1
ATOM 8634 C C . THR A 1 584 ? 38.87805 26.14558 40.18254 1.000 31.67574 584 THR A C 1
ATOM 8635 O O . THR A 1 584 ? 38.47549 25.04500 40.58100 1.000 31.56642 584 THR A O 1
ATOM 8646 N N . SER A 1 585 ? 39.84112 26.79300 40.81439 1.000 26.78341 585 SER A N 1
ATOM 8647 C CA . SER A 1 585 ? 40.54871 26.17182 41.91762 1.000 25.03481 585 SER A CA 1
ATOM 8648 C C . SER A 1 585 ? 39.97291 26.64361 43.22615 1.000 27.13303 585 SER A C 1
ATOM 8649 O O . SER A 1 585 ? 39.11089 27.53004 43.25544 1.000 28.17686 585 SER A O 1
ATOM 8657 N N . PRO A 1 586 ? 40.37867 26.02953 44.33786 1.000 22.34660 586 PRO A N 1
ATOM 8658 C CA . PRO A 1 586 ? 39.72853 26.31150 45.61520 1.000 24.00669 586 PRO A CA 1
ATOM 8659 C C . PRO A 1 586 ? 39.97307 27.71256 46.12889 1.000 27.15305 586 PRO A C 1
ATOM 8660 O O . PRO A 1 586 ? 41.04632 28.28761 45.96713 1.000 25.81687 586 PRO A O 1
ATOM 8671 N N . GLU A 1 587 ? 38.95688 28.23829 46.79974 1.000 24.75017 587 GLU A N 1
ATOM 8672 C CA . GLU A 1 587 ? 39.09840 29.50763 47.49079 1.000 24.46220 587 GLU A CA 1
ATOM 8673 C C . GLU A 1 587 ? 40.00146 29.33827 48.69278 1.000 27.29045 587 GLU A C 1
ATOM 8674 O O . GLU A 1 587 ? 39.97548 28.30970 49.38459 1.000 28.95321 587 GLU A O 1
ATOM 8686 N N . PHE A 1 588 ? 40.79813 30.36022 48.94258 1.000 28.16135 588 PHE A N 1
ATOM 8687 C CA . PHE A 1 588 ? 41.74792 30.30602 50.02894 1.000 28.92176 588 PHE A CA 1
ATOM 8688 C C . PHE A 1 588 ? 42.00632 31.70454 50.54422 1.000 29.89076 588 PHE A C 1
ATOM 8689 O O . PHE A 1 588 ? 41.65251 32.71944 49.92365 1.000 26.51072 588 PHE A O 1
ATOM 8706 N N . ASN A 1 589 ? 42.65172 31.73639 51.70190 1.000 26.41112 589 ASN A N 1
ATOM 8707 C CA . ASN A 1 589 ? 43.07376 32.96897 52.34346 1.000 29.06604 589 ASN A CA 1
ATOM 8708 C C . ASN A 1 589 ? 41.90705 33.92984 52.55743 1.000 30.53906 589 ASN A C 1
ATOM 8709 O O . ASN A 1 589 ? 42.04965 35.14664 52.40776 1.000 32.46931 589 ASN A O 1
ATOM 8720 N N . ARG A 1 590 ? 40.75097 33.38614 52.93088 1.000 27.24391 590 ARG A N 1
ATOM 8721 C CA . ARG A 1 590 ? 39.62878 34.23452 53.28440 1.000 30.82609 590 ARG A CA 1
ATOM 8722 C C . ARG A 1 590 ? 39.99894 35.09730 54.47655 1.000 33.34684 590 ARG A C 1
ATOM 8723 O O . ARG A 1 590 ? 40.42959 34.58922 55.51865 1.000 33.65506 590 ARG A O 1
ATOM 8744 N N . GLN A 1 591 ? 39.80535 36.40254 54.34028 1.000 29.87420 591 GLN A N 1
ATOM 8745 C CA . GLN A 1 591 ? 40.22458 37.32936 55.38547 1.000 35.29285 591 GLN A CA 1
ATOM 8746 C C . GLN A 1 591 ? 39.22694 38.46376 55.49861 1.000 36.61194 591 GLN A C 1
ATOM 8747 O O . GLN A 1 591 ? 38.60056 38.86934 54.51816 1.000 32.24651 591 GLN A O 1
ATOM 8761 N N . THR A 1 592 ? 39.09438 38.98224 56.70659 1.000 36.58454 592 THR A N 1
ATOM 8762 C CA . THR A 1 592 ? 38.17107 40.07808 56.97059 1.000 39.10102 592 THR A CA 1
ATOM 8763 C C . THR A 1 592 ? 38.88705 41.40217 56.74920 1.000 39.88758 592 THR A C 1
ATOM 8764 O O . THR A 1 592 ? 39.95787 41.63256 57.31636 1.000 39.60867 592 THR A O 1
ATOM 8775 N N . ILE A 1 593 ? 38.29251 42.28250 55.94045 1.000 37.76530 593 ILE A N 1
ATOM 8776 C CA . ILE A 1 593 ? 38.90164 43.57705 55.66590 1.000 34.41186 593 ILE A CA 1
ATOM 8777 C C . ILE A 1 593 ? 38.08711 44.74439 56.18840 1.000 40.18191 593 ILE A C 1
ATOM 8778 O O . ILE A 1 593 ? 38.57509 45.88213 56.14872 1.000 42.87583 593 ILE A O 1
ATOM 8794 N N . TRP A 1 594 ? 36.87560 44.51881 56.69221 1.000 36.45478 594 TRP A N 1
ATOM 8795 C CA . TRP A 1 594 ? 36.06274 45.59640 57.23843 1.000 36.75139 594 TRP A CA 1
ATOM 8796 C C . TRP A 1 594 ? 35.05161 44.94781 58.16436 1.000 42.55110 594 TRP A C 1
ATOM 8797 O O . TRP A 1 594 ? 34.41679 43.96040 57.78891 1.000 39.07924 594 TRP A O 1
ATOM 8818 N N . GLU A 1 595 ? 34.93006 45.46913 59.38004 1.000 46.03306 595 GLU A N 1
ATOM 8819 C CA . GLU A 1 595 ? 34.00000 44.89862 60.34030 1.000 54.97076 595 GLU A CA 1
ATOM 8820 C C . GLU A 1 595 ? 33.45074 46.01270 61.21016 1.000 55.96435 595 GLU A C 1
ATOM 8821 O O . GLU A 1 595 ? 34.16726 46.95986 61.54009 1.000 59.22774 595 GLU A O 1
ATOM 8833 N N . ASN A 1 596 ? 32.18613 45.88685 61.58142 1.000 62.90756 596 ASN A N 1
ATOM 8834 C CA . ASN A 1 596 ? 31.53075 46.91576 62.37275 1.000 68.85645 596 ASN A CA 1
ATOM 8835 C C . ASN A 1 596 ? 31.73971 46.70085 63.86960 1.000 72.84908 596 ASN A C 1
ATOM 8836 O O . ASN A 1 596 ? 31.31613 45.68839 64.42586 1.000 78.85935 596 ASN A O 1
#

Solvent-accessible surface area: 22421 Å² total; per-residue (Å²): 136,44,34,2,0,3,3,0,0,6,98,0,1,105,54,74,41,40,82,4,45,0,92,26,0,9,3,71,46,0,13,11,0,0,2,0,25,0,13,1,54,50,66,0,60,10,73,18,59,39,81,46,0,0,32,1,26,30,2,37,23,184,52,13,91,134,47,32,19,4,2,0,0,6,10,7,0,24,12,6,7,24,89,28,37,5,1,41,0,0,1,0,2,1,0,107,27,36,1,8,31,0,11,53,0,0,57,54,87,82,39,24,58,82,0,10,77,4,1,13,56,2,0,75,25,4,20,0,5,0,0,0,0,0,1,17,20,0,16,6,142,32,92,46,45,96,18,49,36,100,89,1,43,0,3,48,94,20,59,99,33,2,61,82,28,2,10,71,0,0,76,46,0,40,120,22,1,72,135,18,6,181,110,60,35,37,117,13,37,0,0,0,1,0,2,10,18,63,74,60,4,106,96,0,6,40,8,68,117,0,0,102,23,1,36,0,0,0,0,15,0,11,52,9,0,0,13,158,9,54,20,0,0,14,0,3,3,2,73,37,2,110,62,8,44,131,90,14,107,22,48,1,0,15,58,2,1,115,50,0,48,79,81,22,7,56,97,103,42,0,0,0,0,0,0,2,9,0,43,0,0,43,76,3,67,76,74,44,50,12,120,114,6,45,0,1,14,1,101,2,31,77,75,29,117,12,30,55,132,41,90,8,10,0,0,66,21,67,59,96,36,118,94,6,130,32,0,78,2,7,0,46,15,5,27,63,1,22,114,125,0,83,87,127,22,96,58,26,122,100,33,45,0,95,48,0,57,4,0,0,1,5,12,83,170,76,4,2,0,0,1,10,1,22,65,117,1,0,81,27,1,0,106,14,0,98,123,42,106,6,1,0,2,0,2,56,8,4,0,21,0,17,73,77,139,56,98,74,35,17,49,0,2,33,12,2,7,59,20,10,58,31,165,138,120,7,78,133,104,138,41,93,61,90,111,16,77,10,64,15,80,17,73,22,53,169,51,123,177,70,111,26,4,10,0,96,0,21,0,30,0,64,28,163,86,117,30,89,47,92,3,8,35,33,5,1,39,11,32,36,0,0,8,3,0,28,0,18,0,65,24,100,73,16,30,8,93,17,22,95,143,31,6,1,64,29,74,122,80,67,98,60,27,2,0,20,0,5,126,26,91,96,1,44,23,1,88,26,52,74,67,15,53,5,55,0,41,5,75,66,79,25,92,80,34,72,29,0,69,12,0,28,1,0,3,17,5,16,80,118,8,48,76,31,17,108,9,69,22,48,131,113

Foldseek 3Di:
DFFEEFEDELCCCDPVLPRDFPVQAPQLLGQEYEYPAWAAALQLHIDDPDQQQAAFAQRPFVVHDGHDRLDHRLNVVVLSCQVRQSYAYEHEYAAQQRLQNLVNQLVDVVSLLSNLVNRLLLCQLSVGAEYEYENPAAQDAFCDDQQQAVRRHHHNPHHQCQQVSVLVSLQSNLVVQVVVCVVQVHHHFYEYEAEQADVRCVRHHQLQSVQVRGQAYEYALFCLDWFVDQWAAAGEFQADDPLADPSNVSRYVVSSLVVSVVSHHDQQRYAYEFEQKKWWFFAFAFPPSDVQDGRHRGGQDQDDAFQVRHTIRAAAEPDDQHGNHRRGRTPIYGNQCVVVVCVVVPQWDWDADPRRRFIKTARNVRSIIMHHDDLRRLLVVLVVCVVRNHHFYYYDHLSSAHDDPDSRRPRNSNSRSCSNPNDDGRDGDDRDHDAFPKAKDWDWDDDPDDAFTKIKMKIWRQDDQDDDDDSSRSSNFSSSWFAFKKKWWAFDPKDFPFWDPVWATWDDDPRTIIITNLPRPVRRTHTHGDMGIIMTTIRHGDDDCPGTAWMWMWHASGPPGDTDNIDTHDGD

Nearest PDB structures (foldseek):
  8c6z-assembly1_A  TM=1.000E+00  e=0.000E+00  Clostridium perfringens
  5wvb-assembly1_A  TM=8.689E-01  e=6.091E-34  Ostrinia furnacalis
  8p8t-assembly1_A  TM=8.897E-01  e=1.604E-31  Mus musculus
  8r41-assembly2_B  TM=8.949E-01  e=1.080E-28  Homo sapiens
  8df1-assembly1_A  TM=8.812E-01  e=1.629E-28  Homo sapiens